Protein AF-A0A3A5VK73-F1 (afdb_monomer)

Solvent-accessible surface area (backbone atoms only — not comparable to full-atom values): 24045 Å² total; per-residue (Å²): 119,74,50,58,68,58,31,21,53,46,37,66,76,48,67,45,56,49,90,80,46,94,60,43,41,24,28,32,43,36,33,27,33,77,83,70,47,78,47,68,45,89,62,71,35,76,46,42,72,65,44,32,59,53,42,28,74,62,13,47,29,31,43,29,34,34,48,24,30,25,80,63,36,53,84,66,74,58,92,87,47,84,89,55,82,72,68,46,59,65,47,65,47,47,41,44,43,24,69,25,84,61,78,14,46,59,31,35,44,49,22,38,53,52,50,43,54,48,52,55,48,43,65,74,75,44,80,53,45,82,64,47,38,27,40,55,20,66,29,24,36,39,42,33,27,36,68,72,74,61,68,61,59,65,44,83,54,36,62,61,25,52,49,53,50,29,54,52,32,43,54,52,49,50,54,47,47,72,72,68,52,76,53,51,80,79,45,41,39,39,72,82,33,68,43,74,33,31,45,28,50,22,44,84,36,29,22,32,10,36,71,50,54,72,66,60,48,71,43,64,53,88,80,53,61,84,75,55,61,56,47,95,88,30,62,76,77,37,64,54,88,68,56,74,65,70,61,53,76,73,69,74,95,85,82,78,84,88,82,84,86,82,79,87,80,83,80,90,68,94,62,72,69,46,34,28,39,27,37,47,28,45,21,36,87,49,99,54,26,16,35,56,65,47,71,61,62,92,84,63,49,69,71,53,49,53,53,41,22,48,52,35,32,75,70,24,46,24,46,26,37,33,29,40,45,96,95,38,44,37,37,40,16,43,28,39,38,48,23,71,60,49,18,53,50,39,30,72,70,64,43,46,67,54,13,50,38,16,68,72,69,49,30,42,79,41,80,70,43,83,71,73,59,100,81,65,94,69,89,79,62,70,39,75,75,50,65,44,69,70,19,33,76,39,38,87,88,51,31,33,10,32,9,44,48,43,45,35,47,76,64,77,37,88,78,88,66,81,92,54,54,73,38,52,36,72,55,64,53,70,47,80,47,76,45,111

Structure (mmCIF, N/CA/C/O backbone):
data_AF-A0A3A5VK73-F1
#
_entry.id   AF-A0A3A5VK73-F1
#
loop_
_atom_site.group_PDB
_atom_site.id
_atom_site.type_symbol
_atom_site.label_atom_id
_atom_site.label_alt_id
_atom_site.label_comp_id
_atom_site.label_asym_id
_atom_site.label_entity_id
_atom_site.label_seq_id
_atom_site.pdbx_PDB_ins_code
_atom_site.Cartn_x
_atom_site.Cartn_y
_atom_site.Cartn_z
_atom_site.occupancy
_atom_site.B_iso_or_equiv
_atom_site.auth_seq_id
_atom_site.auth_comp_id
_atom_site.auth_asym_id
_atom_site.auth_atom_id
_atom_site.pdbx_PDB_model_num
ATOM 1 N N . MET A 1 1 ? 14.450 6.845 11.727 1.00 69.75 1 MET A N 1
ATOM 2 C CA . MET A 1 1 ? 13.582 7.354 10.644 1.00 69.75 1 MET A CA 1
ATOM 3 C C . MET A 1 1 ? 14.149 8.690 10.219 1.00 69.75 1 MET A C 1
ATOM 5 O O . MET A 1 1 ? 14.666 9.387 11.085 1.00 69.75 1 MET A O 1
ATOM 9 N N . LEU A 1 2 ? 14.107 8.997 8.924 1.00 83.00 2 LEU A N 1
ATOM 10 C CA . LEU A 1 2 ? 14.620 10.259 8.390 1.00 83.00 2 LEU A CA 1
ATOM 11 C C . LEU A 1 2 ? 13.788 11.437 8.918 1.00 83.00 2 LEU A C 1
ATOM 13 O O . LEU A 1 2 ? 12.580 11.297 9.120 1.00 83.00 2 LEU A O 1
ATOM 17 N N . THR A 1 3 ? 14.437 12.569 9.187 1.00 87.44 3 THR A N 1
ATOM 18 C CA . THR A 1 3 ? 13.759 13.790 9.644 1.00 87.44 3 THR A CA 1
ATOM 19 C C . THR A 1 3 ? 13.051 14.483 8.477 1.00 87.44 3 THR A C 1
ATOM 21 O O . THR A 1 3 ? 13.388 14.254 7.316 1.00 87.44 3 THR A O 1
ATOM 24 N N . GLN A 1 4 ? 12.088 15.360 8.778 1.00 88.19 4 GLN A N 1
ATOM 25 C CA . GLN A 1 4 ? 11.408 16.185 7.768 1.00 88.19 4 GLN A CA 1
ATOM 26 C C . GLN A 1 4 ? 12.418 16.974 6.917 1.00 88.19 4 GLN A C 1
ATOM 28 O O . GLN A 1 4 ? 12.386 16.888 5.696 1.00 88.19 4 GLN A O 1
ATOM 33 N N . GLN A 1 5 ? 13.372 17.654 7.563 1.00 89.00 5 GLN A N 1
ATOM 34 C CA . GLN A 1 5 ? 14.414 18.430 6.879 1.00 89.00 5 GLN A CA 1
ATOM 35 C C . GLN A 1 5 ? 15.287 17.563 5.961 1.00 89.00 5 GLN A C 1
ATOM 37 O O . GLN A 1 5 ? 15.606 17.976 4.850 1.00 89.00 5 GLN A O 1
ATOM 42 N N . ALA A 1 6 ? 15.647 16.346 6.389 1.00 90.62 6 ALA A N 1
ATOM 43 C CA . ALA A 1 6 ? 16.423 15.424 5.559 1.00 90.62 6 ALA A CA 1
ATOM 44 C C . ALA A 1 6 ? 15.644 14.992 4.305 1.00 90.62 6 ALA A C 1
ATOM 46 O O . ALA A 1 6 ? 16.207 14.911 3.215 1.00 90.62 6 ALA A O 1
ATOM 47 N N . LEU A 1 7 ? 14.335 14.758 4.441 1.00 92.75 7 LEU A N 1
ATOM 48 C CA . LEU A 1 7 ? 13.469 14.407 3.316 1.00 92.75 7 LEU A CA 1
ATOM 49 C C . LEU A 1 7 ? 13.292 15.588 2.353 1.00 92.75 7 LEU A C 1
ATOM 51 O O . LEU A 1 7 ? 13.445 15.412 1.148 1.00 92.75 7 LEU A O 1
ATOM 55 N N . GLU A 1 8 ? 13.036 16.793 2.859 1.00 91.94 8 GLU A N 1
ATOM 56 C CA . GLU A 1 8 ? 12.952 18.013 2.041 1.00 91.94 8 GLU A CA 1
ATOM 57 C C . GLU A 1 8 ? 14.253 18.280 1.273 1.00 91.94 8 GLU A C 1
ATOM 59 O O . GLU A 1 8 ? 14.215 18.570 0.076 1.00 91.94 8 GLU A O 1
ATOM 64 N N . ALA A 1 9 ? 15.408 18.119 1.927 1.00 92.56 9 ALA A N 1
ATOM 65 C CA . ALA A 1 9 ? 16.718 18.257 1.295 1.00 92.56 9 ALA A CA 1
ATOM 66 C C . ALA A 1 9 ? 16.950 17.197 0.203 1.00 92.56 9 ALA A C 1
ATOM 68 O O . ALA A 1 9 ? 17.436 17.522 -0.886 1.00 92.56 9 ALA A O 1
ATOM 69 N N . TRP A 1 10 ? 16.543 15.947 0.454 1.00 94.56 10 TRP A N 1
ATOM 70 C CA . TRP A 1 10 ? 16.621 14.870 -0.533 1.00 94.56 10 TRP A CA 1
ATOM 71 C C . TRP A 1 10 ? 15.817 15.203 -1.793 1.00 94.56 10 TRP A C 1
ATOM 73 O O . TRP A 1 10 ? 16.376 15.248 -2.889 1.00 94.56 10 TRP A O 1
ATOM 83 N N . TYR A 1 11 ? 14.529 15.531 -1.649 1.00 95.25 11 TYR A N 1
ATOM 84 C CA . TYR A 1 11 ? 13.700 15.957 -2.785 1.00 95.25 11 TYR A CA 1
ATOM 85 C C . TYR A 1 11 ? 14.084 17.356 -3.312 1.00 95.25 11 TYR A C 1
ATOM 87 O O . TYR A 1 11 ? 13.612 17.796 -4.357 1.00 95.25 11 TYR A O 1
ATOM 95 N N . GLY A 1 12 ? 14.982 18.076 -2.646 1.00 91.94 12 GLY A N 1
ATOM 96 C CA . GLY A 1 12 ? 15.615 19.267 -3.202 1.00 91.94 12 GLY A CA 1
ATOM 97 C C . GLY A 1 12 ? 16.621 18.964 -4.316 1.00 91.94 12 GLY A C 1
ATOM 98 O O . GLY A 1 12 ? 16.837 19.827 -5.164 1.00 91.94 12 GLY A O 1
ATOM 99 N N . SER A 1 13 ? 17.210 17.765 -4.311 1.00 90.31 13 SER A N 1
ATOM 100 C CA . SER A 1 13 ? 18.377 17.386 -5.125 1.00 90.31 13 SER A CA 1
ATOM 101 C C . SER A 1 13 ? 18.184 16.121 -5.968 1.00 90.31 13 SER A C 1
ATOM 103 O O . SER A 1 13 ? 18.958 15.895 -6.892 1.00 90.31 13 SER A O 1
ATOM 105 N N . HIS A 1 14 ? 17.161 15.310 -5.683 1.00 92.25 14 HIS A N 1
ATOM 106 C CA . HIS A 1 14 ? 16.905 14.038 -6.362 1.00 92.25 14 HIS A CA 1
ATOM 107 C C . HIS A 1 14 ? 15.490 14.001 -6.933 1.00 92.25 14 HIS A C 1
ATOM 109 O O . HIS A 1 14 ? 14.514 14.130 -6.191 1.00 92.25 14 HIS A O 1
ATOM 115 N N . GLU A 1 15 ? 15.382 13.816 -8.246 1.00 92.12 15 GLU A N 1
ATOM 116 C CA . GLU A 1 15 ? 14.112 13.816 -8.973 1.00 92.12 15 GLU A CA 1
ATOM 117 C C . GLU A 1 15 ? 13.450 12.427 -9.007 1.00 92.12 15 GLU A C 1
ATOM 119 O O . GLU A 1 15 ? 14.122 11.400 -9.109 1.00 92.12 15 GLU A O 1
ATOM 124 N N . SER A 1 16 ? 12.115 12.390 -8.938 1.00 93.81 16 SER A N 1
ATOM 125 C CA . SER A 1 16 ? 11.338 11.167 -9.169 1.00 93.81 16 SER A CA 1
ATOM 126 C C . SER A 1 16 ? 11.403 10.705 -10.630 1.00 93.81 16 SER A C 1
ATOM 128 O O . SER A 1 16 ? 11.348 11.522 -11.550 1.00 93.81 16 SER A O 1
ATOM 130 N N . ASP A 1 17 ? 11.395 9.397 -10.866 1.00 95.31 17 ASP A N 1
ATOM 131 C CA . ASP A 1 17 ? 11.475 8.814 -12.204 1.00 95.31 17 ASP A CA 1
ATOM 132 C C . ASP A 1 17 ? 10.083 8.477 -12.763 1.00 95.31 17 ASP A C 1
ATOM 134 O O . ASP A 1 17 ? 9.432 7.509 -12.353 1.00 95.31 17 ASP A O 1
ATOM 138 N N . LEU A 1 18 ? 9.648 9.287 -13.732 1.00 96.06 18 LEU A N 1
ATOM 139 C CA . LEU A 1 18 ? 8.424 9.089 -14.515 1.00 96.06 18 LEU A CA 1
ATOM 140 C C . LEU A 1 18 ? 8.705 8.729 -15.977 1.00 96.06 18 LEU A C 1
ATOM 142 O O . LEU A 1 18 ? 7.762 8.632 -16.754 1.00 96.06 18 LEU A O 1
ATOM 146 N N . ALA A 1 19 ? 9.962 8.511 -16.375 1.00 94.56 19 ALA A N 1
ATOM 147 C CA . ALA A 1 19 ? 10.312 8.303 -17.784 1.00 94.56 19 ALA A CA 1
ATOM 148 C C . ALA A 1 19 ? 9.730 7.003 -18.374 1.00 94.56 19 ALA A C 1
ATOM 150 O O . ALA A 1 19 ? 9.660 6.845 -19.586 1.00 94.56 19 ALA A O 1
ATOM 151 N N . TRP A 1 20 ? 9.305 6.072 -17.518 1.00 94.62 20 TRP A N 1
ATOM 152 C CA . TRP A 1 20 ? 8.642 4.823 -17.902 1.00 94.62 20 TRP A CA 1
ATOM 153 C C . TRP A 1 20 ? 7.117 4.947 -18.047 1.00 94.62 20 TRP A C 1
ATOM 155 O O . TRP A 1 20 ? 6.462 3.998 -18.468 1.00 94.62 20 TRP A O 1
ATOM 165 N N . VAL A 1 21 ? 6.539 6.092 -17.676 1.00 95.25 21 VAL A N 1
ATOM 166 C CA . VAL A 1 21 ? 5.093 6.330 -17.698 1.00 95.25 21 VAL A CA 1
ATOM 167 C C . VAL A 1 21 ? 4.760 7.232 -18.879 1.00 95.25 21 VAL A C 1
ATOM 169 O O . VAL A 1 21 ? 5.131 8.400 -18.891 1.00 95.25 21 VAL A O 1
ATOM 172 N N . GLU A 1 22 ? 4.009 6.714 -19.851 1.00 91.75 22 GLU A N 1
ATOM 173 C CA . GLU A 1 22 ? 3.662 7.455 -21.074 1.00 91.75 22 GLU A CA 1
ATOM 174 C C . GLU A 1 22 ? 2.872 8.743 -20.777 1.00 91.75 22 GLU A C 1
ATOM 176 O O . GLU A 1 22 ? 3.173 9.811 -21.307 1.00 91.75 22 GLU A O 1
ATOM 181 N N . LYS A 1 23 ? 1.849 8.657 -19.913 1.00 95.62 23 LYS A N 1
ATOM 182 C CA . LYS A 1 23 ? 0.969 9.788 -19.569 1.00 95.62 23 LYS A CA 1
ATOM 183 C C . LYS A 1 23 ? 0.789 9.911 -18.058 1.00 95.62 23 LYS A C 1
ATOM 185 O O . LYS A 1 23 ? -0.271 9.545 -17.545 1.00 95.62 23 LYS A O 1
ATOM 190 N N . PRO A 1 24 ? 1.775 10.475 -17.333 1.00 96.06 24 PRO A N 1
ATOM 191 C CA . PRO A 1 24 ? 1.721 10.582 -15.875 1.00 96.06 24 PRO A CA 1
ATOM 192 C C . PRO A 1 24 ? 0.483 11.331 -15.367 1.00 96.06 24 PRO A C 1
ATOM 194 O O . PRO A 1 24 ? -0.052 11.001 -14.313 1.00 96.06 24 PRO A O 1
ATOM 197 N N . SER A 1 25 ? -0.041 12.276 -16.156 1.00 96.62 25 SER A N 1
ATOM 198 C CA . SER A 1 25 ? -1.222 13.072 -15.805 1.00 96.62 25 SER A CA 1
ATOM 199 C C . SER A 1 25 ? -2.504 12.258 -15.649 1.00 96.62 25 SER A C 1
ATOM 201 O O . SER A 1 25 ? -3.448 12.765 -15.052 1.00 96.62 25 SER A O 1
ATOM 203 N N . ARG A 1 26 ? -2.540 11.015 -16.149 1.00 97.06 26 ARG A N 1
ATOM 204 C CA . ARG A 1 26 ? -3.674 10.087 -16.019 1.00 97.06 26 ARG A CA 1
ATOM 205 C C . ARG A 1 26 ? -3.612 9.222 -14.762 1.00 97.06 26 ARG A C 1
ATOM 207 O O . ARG A 1 26 ? -4.557 8.489 -14.498 1.00 97.06 26 ARG A O 1
ATOM 214 N N . HIS A 1 27 ? -2.532 9.291 -13.989 1.00 97.44 27 HIS A N 1
ATOM 215 C CA . HIS A 1 27 ? -2.357 8.479 -12.789 1.00 97.44 27 HIS A CA 1
ATOM 216 C C . HIS A 1 27 ? -2.574 9.308 -11.526 1.00 97.44 27 HIS A C 1
ATOM 218 O O . HIS A 1 27 ? -2.284 10.506 -11.466 1.00 97.44 27 HIS A O 1
ATOM 224 N N . GLN A 1 28 ? -3.079 8.651 -10.485 1.00 96.44 28 GLN A N 1
ATOM 225 C CA . GLN A 1 28 ? -3.176 9.258 -9.166 1.00 96.44 28 GLN A CA 1
ATOM 226 C C . GLN A 1 28 ? -1.810 9.214 -8.475 1.00 96.44 28 GLN A C 1
ATOM 228 O O . GLN A 1 28 ? -1.167 8.167 -8.431 1.00 96.44 28 GLN A O 1
ATOM 233 N N . PHE A 1 29 ? -1.401 10.326 -7.869 1.00 97.38 29 PHE A N 1
ATOM 234 C CA . PHE A 1 29 ? -0.220 10.382 -7.010 1.00 97.38 29 PHE A CA 1
ATOM 235 C C . PHE A 1 29 ? -0.635 10.506 -5.551 1.00 97.38 29 PHE A C 1
ATOM 237 O O . PHE A 1 29 ? -1.535 11.275 -5.202 1.00 97.38 29 PHE A O 1
ATOM 244 N N . ARG A 1 30 ? 0.031 9.742 -4.687 1.00 97.19 30 ARG A N 1
ATOM 245 C CA . ARG A 1 30 ? -0.183 9.767 -3.238 1.00 97.19 30 ARG A CA 1
ATOM 246 C C . ARG A 1 30 ? 1.152 9.711 -2.534 1.00 97.19 30 ARG A C 1
ATOM 248 O O . ARG A 1 30 ? 2.092 9.091 -3.016 1.00 97.19 30 ARG A O 1
ATOM 255 N N . TRP A 1 31 ? 1.238 10.316 -1.366 1.00 97.38 31 TRP A N 1
ATOM 256 C CA . TRP A 1 31 ? 2.437 10.234 -0.550 1.00 97.38 31 TRP A CA 1
ATOM 257 C C . TRP A 1 31 ? 2.088 10.196 0.924 1.00 97.38 31 TRP A C 1
ATOM 259 O O . TRP A 1 31 ? 0.995 10.569 1.356 1.00 97.38 31 TRP A O 1
ATOM 269 N N . ARG A 1 32 ? 3.044 9.702 1.699 1.00 95.69 32 ARG A N 1
ATOM 270 C CA . ARG A 1 32 ? 2.971 9.646 3.147 1.00 95.69 32 ARG A CA 1
ATOM 271 C C . ARG A 1 32 ? 3.946 10.657 3.725 1.00 95.69 32 ARG A C 1
ATOM 273 O O . ARG A 1 32 ? 5.118 10.674 3.352 1.00 95.69 32 ARG A O 1
ATOM 280 N N . LEU A 1 33 ? 3.461 11.488 4.636 1.00 93.44 33 LEU A N 1
ATOM 281 C CA . LEU A 1 33 ? 4.268 12.462 5.365 1.00 93.44 33 LEU A CA 1
ATOM 282 C C . LEU A 1 33 ? 5.019 11.791 6.527 1.00 93.44 33 LEU A C 1
ATOM 284 O O . LEU A 1 33 ? 4.643 10.691 6.943 1.00 93.44 33 LEU A O 1
ATOM 288 N N . PRO A 1 34 ? 6.065 12.414 7.094 1.00 89.31 34 PRO A N 1
ATOM 289 C CA . PRO A 1 34 ? 6.837 11.818 8.194 1.00 89.31 34 PRO A CA 1
ATOM 290 C C . PRO A 1 34 ? 6.033 11.515 9.462 1.00 89.31 34 PRO A C 1
ATOM 292 O O . PRO A 1 34 ? 6.433 10.666 10.250 1.00 89.31 34 PRO A O 1
ATOM 295 N N . ASN A 1 35 ? 4.874 12.154 9.629 1.00 87.12 35 ASN A N 1
ATOM 296 C CA . ASN A 1 35 ? 3.895 11.860 10.680 1.00 87.12 35 ASN A CA 1
ATOM 297 C C . ASN A 1 35 ? 2.904 10.734 10.312 1.00 87.12 35 ASN A C 1
ATOM 299 O O . ASN A 1 35 ? 1.857 10.616 10.942 1.00 87.12 35 ASN A O 1
ATOM 303 N N . ASP A 1 36 ? 3.194 9.958 9.266 1.00 86.12 36 ASP A N 1
ATOM 304 C CA . ASP A 1 36 ? 2.368 8.872 8.729 1.00 86.12 36 ASP A CA 1
ATOM 305 C C . ASP A 1 36 ? 1.003 9.273 8.146 1.00 86.12 36 ASP A C 1
ATOM 307 O O . ASP A 1 36 ? 0.235 8.408 7.719 1.00 86.12 36 ASP A O 1
ATOM 311 N N . ARG A 1 37 ? 0.711 10.574 8.024 1.00 90.88 37 ARG A N 1
ATOM 312 C CA . ARG A 1 37 ? -0.496 11.034 7.330 1.00 90.88 37 ARG A CA 1
ATOM 313 C C . ARG A 1 37 ? -0.372 10.819 5.828 1.00 90.88 37 ARG A C 1
ATOM 315 O O . ARG A 1 37 ? 0.653 11.129 5.220 1.00 90.88 37 ARG A O 1
ATOM 322 N N . TRP A 1 38 ? -1.456 10.338 5.232 1.00 94.00 38 TRP A N 1
ATOM 323 C CA . TRP A 1 38 ? -1.604 10.255 3.787 1.00 94.00 38 TRP A CA 1
ATOM 324 C C . TRP A 1 38 ? -2.021 11.600 3.207 1.00 94.00 38 TRP A C 1
ATOM 326 O O . TRP A 1 38 ? -2.908 12.269 3.736 1.00 94.00 38 TRP A O 1
ATOM 336 N N . ALA A 1 39 ? -1.413 11.940 2.081 1.00 93.88 39 ALA A N 1
ATOM 337 C CA . ALA A 1 39 ? -1.835 13.014 1.209 1.00 93.88 39 ALA A CA 1
ATOM 338 C C . ALA A 1 39 ? -2.053 12.449 -0.198 1.00 93.88 39 ALA A C 1
ATOM 340 O O . ALA A 1 39 ? -1.313 11.577 -0.666 1.00 93.88 39 ALA A O 1
ATOM 341 N N . THR A 1 40 ? -3.098 12.938 -0.854 1.00 94.00 40 THR A N 1
ATOM 342 C CA . THR A 1 40 ? -3.417 12.629 -2.247 1.00 94.00 40 THR A CA 1
ATOM 343 C C . THR A 1 40 ? -3.230 13.899 -3.055 1.00 94.00 40 THR A C 1
ATOM 345 O O . THR A 1 40 ? -3.578 14.986 -2.592 1.00 94.00 40 THR A O 1
ATOM 348 N N . ALA A 1 41 ? -2.673 13.767 -4.253 1.00 94.00 41 ALA A N 1
ATOM 349 C CA . ALA A 1 41 ? -2.502 14.884 -5.159 1.00 94.00 41 ALA A CA 1
ATOM 350 C C . ALA A 1 41 ? -3.839 15.573 -5.459 1.00 94.00 41 ALA A C 1
ATOM 352 O O . ALA A 1 41 ? -4.792 14.936 -5.901 1.00 94.00 41 ALA A O 1
ATOM 353 N N . SER A 1 42 ? -3.881 16.890 -5.263 1.00 91.81 42 SER A N 1
ATOM 354 C CA . SER A 1 42 ? -5.035 17.737 -5.592 1.00 91.81 42 SER A CA 1
ATOM 355 C C . SER A 1 42 ? -5.092 18.138 -7.069 1.00 91.81 42 SER A C 1
ATOM 357 O O . SER A 1 42 ? -6.050 18.771 -7.501 1.00 91.81 42 SER A O 1
ATOM 359 N N . ARG A 1 43 ? -4.062 17.798 -7.849 1.00 94.12 43 ARG A N 1
ATOM 360 C CA . ARG A 1 43 ? -3.954 18.101 -9.278 1.00 94.12 43 ARG A CA 1
ATOM 361 C C . ARG A 1 43 ? -3.196 17.005 -10.016 1.00 94.12 43 ARG A C 1
ATOM 363 O O . ARG A 1 43 ? -2.494 16.203 -9.406 1.00 94.12 43 ARG A O 1
ATOM 370 N N . GLN A 1 44 ? -3.298 17.022 -11.339 1.00 95.38 44 GLN A N 1
ATOM 371 C CA . GLN A 1 44 ? -2.530 16.142 -12.214 1.00 95.38 44 GLN A CA 1
ATOM 372 C C . GLN A 1 44 ? -1.079 16.628 -12.358 1.00 95.38 44 GLN A C 1
ATOM 374 O O . GLN A 1 44 ? -0.793 17.832 -12.311 1.00 95.38 44 GLN A O 1
ATOM 379 N N . PHE A 1 45 ? -0.165 15.684 -12.580 1.00 95.06 45 PHE A N 1
ATOM 380 C CA . PHE A 1 45 ? 1.239 15.954 -12.874 1.00 95.06 45 PHE A CA 1
ATOM 381 C C . PHE A 1 45 ? 1.610 15.297 -14.198 1.00 95.06 45 PHE A C 1
ATOM 383 O O . PHE A 1 45 ? 1.488 14.088 -14.331 1.00 95.06 45 PHE A O 1
ATOM 390 N N . SER A 1 46 ? 2.061 16.082 -15.173 1.00 91.44 46 SER A N 1
ATOM 391 C CA . SER A 1 46 ? 2.485 15.586 -16.490 1.00 91.44 46 SER A CA 1
ATOM 392 C C . SER A 1 46 ? 3.992 15.343 -16.602 1.00 91.44 46 SER A C 1
ATOM 394 O O . SER A 1 46 ? 4.431 14.738 -17.571 1.00 91.44 46 SER A O 1
ATOM 396 N N . SER A 1 47 ? 4.791 15.808 -15.637 1.00 92.88 47 SER A N 1
ATOM 397 C CA . SER A 1 47 ? 6.251 15.688 -15.662 1.00 92.88 47 SER A CA 1
ATOM 398 C C . SER A 1 47 ? 6.844 15.530 -14.267 1.00 92.88 47 SER A C 1
ATOM 400 O O . SER A 1 47 ? 6.277 16.015 -13.278 1.00 92.88 47 SER A O 1
ATOM 402 N N . SER A 1 48 ? 8.024 14.906 -14.200 1.00 92.88 48 SER A N 1
ATOM 403 C CA . SER A 1 48 ? 8.772 14.727 -12.953 1.00 92.88 48 SER A CA 1
ATOM 404 C C . SER A 1 48 ? 9.054 16.064 -12.277 1.00 92.88 48 SER A C 1
ATOM 406 O O . SER A 1 48 ? 8.733 16.230 -11.106 1.00 92.88 48 SER A O 1
ATOM 408 N N . LYS A 1 49 ? 9.479 17.081 -13.033 1.00 92.19 49 LYS A N 1
ATOM 409 C CA . LYS A 1 49 ? 9.743 18.431 -12.518 1.00 92.19 49 LYS A CA 1
ATOM 410 C C . LYS A 1 49 ? 8.529 19.065 -11.833 1.00 92.19 49 LYS A C 1
ATOM 412 O O . LYS A 1 49 ? 8.676 19.761 -10.828 1.00 92.19 49 LYS A O 1
ATOM 417 N N . ALA A 1 50 ? 7.324 18.856 -12.369 1.00 93.06 50 ALA A N 1
ATOM 418 C CA . ALA A 1 50 ? 6.102 19.399 -11.781 1.00 93.06 50 ALA A CA 1
ATOM 419 C C . ALA A 1 50 ? 5.736 18.701 -10.465 1.00 93.06 50 ALA A C 1
ATOM 421 O O . ALA A 1 50 ? 5.296 19.381 -9.535 1.00 93.06 50 ALA A O 1
ATOM 422 N N . LEU A 1 51 ? 5.920 17.379 -10.397 1.00 95.44 51 LEU A N 1
ATOM 423 C CA . LEU A 1 51 ? 5.730 16.587 -9.182 1.00 95.44 51 LEU A CA 1
ATOM 424 C C . LEU A 1 51 ? 6.790 16.939 -8.136 1.00 95.44 51 LEU A C 1
ATOM 426 O O . LEU A 1 51 ? 6.468 17.175 -6.974 1.00 95.44 51 LEU A O 1
ATOM 430 N N . GLN A 1 52 ? 8.038 17.089 -8.568 1.00 94.50 52 GLN A N 1
ATOM 431 C CA . GLN A 1 52 ? 9.182 17.363 -7.712 1.00 94.50 52 GLN A CA 1
ATOM 432 C C . GLN A 1 52 ? 9.029 18.651 -6.905 1.00 94.50 52 GLN A C 1
ATOM 434 O O . GLN A 1 52 ? 9.394 18.687 -5.732 1.00 94.50 52 GLN A O 1
ATOM 439 N N . LYS A 1 53 ? 8.448 19.702 -7.498 1.00 93.56 53 LYS A N 1
ATOM 440 C CA . LYS A 1 53 ? 8.138 20.948 -6.777 1.00 93.56 53 LYS A CA 1
ATOM 441 C C . LYS A 1 53 ? 7.249 20.696 -5.555 1.00 93.56 53 LYS A C 1
ATOM 443 O O . LYS A 1 53 ? 7.467 21.307 -4.512 1.00 93.56 53 LYS A O 1
ATOM 448 N N . GLU A 1 54 ? 6.284 19.787 -5.678 1.00 94.56 54 GLU A N 1
ATOM 449 C CA . GLU A 1 54 ? 5.389 19.419 -4.582 1.00 94.56 54 GLU A CA 1
ATOM 450 C C . GLU A 1 54 ? 6.102 18.530 -3.557 1.00 94.56 54 GLU A C 1
ATOM 452 O O . GLU A 1 54 ? 6.038 18.796 -2.358 1.00 94.56 54 GLU A O 1
ATOM 457 N N . LEU A 1 55 ? 6.851 17.520 -4.015 1.00 95.50 55 LEU A N 1
ATOM 458 C CA . LEU A 1 55 ? 7.596 16.623 -3.125 1.00 95.50 55 LEU A CA 1
ATOM 459 C C . LEU A 1 55 ? 8.643 17.382 -2.298 1.00 95.50 55 LEU A C 1
ATOM 461 O O . LEU A 1 55 ? 8.755 17.148 -1.098 1.00 95.50 55 LEU A O 1
ATOM 465 N N . LYS A 1 56 ? 9.350 18.342 -2.905 1.00 94.56 56 LYS A N 1
ATOM 466 C CA . LYS A 1 56 ? 10.301 19.221 -2.210 1.00 94.56 56 LYS A CA 1
ATOM 467 C C . LYS A 1 56 ? 9.625 20.031 -1.105 1.00 94.56 56 LYS A C 1
ATOM 469 O O . LYS A 1 56 ? 10.185 20.162 -0.025 1.00 94.56 56 LYS A O 1
ATOM 474 N N . LYS A 1 57 ? 8.428 20.563 -1.372 1.00 92.62 57 LYS A N 1
ATOM 475 C CA . LYS A 1 57 ? 7.659 21.352 -0.400 1.00 92.62 57 LYS A CA 1
ATOM 476 C C . LYS A 1 57 ? 7.153 20.499 0.763 1.00 92.62 57 LYS A C 1
ATOM 478 O O . LYS A 1 57 ? 7.091 20.985 1.884 1.00 92.62 57 LYS A O 1
ATOM 483 N N . GLN A 1 58 ? 6.738 19.262 0.493 1.00 93.06 58 GLN A N 1
ATOM 484 C CA . GLN A 1 58 ? 6.096 18.414 1.501 1.00 93.06 58 GLN A CA 1
ATOM 485 C C . GLN A 1 58 ? 7.055 17.485 2.253 1.00 93.06 58 GLN A C 1
ATOM 487 O O . GLN A 1 58 ? 6.698 17.011 3.331 1.00 93.06 58 GLN A O 1
ATOM 492 N N . GLY A 1 59 ? 8.235 17.187 1.703 1.00 94.31 59 GLY A N 1
ATOM 493 C CA . GLY A 1 59 ? 9.209 16.267 2.300 1.00 94.31 59 GLY A CA 1
ATOM 494 C C . GLY A 1 59 ? 8.640 14.880 2.640 1.00 94.31 59 GLY A C 1
ATOM 495 O O . GLY A 1 59 ? 8.758 14.443 3.787 1.00 94.31 59 GLY A O 1
ATOM 496 N N . PRO A 1 60 ? 7.980 14.168 1.707 1.00 96.31 60 PRO A N 1
ATOM 497 C CA . PRO A 1 60 ? 7.290 12.925 2.030 1.00 96.31 60 PRO A CA 1
ATOM 498 C C . PRO A 1 60 ? 8.249 11.776 2.343 1.00 96.31 60 PRO A C 1
ATOM 500 O O . PRO A 1 60 ? 9.229 11.538 1.644 1.00 96.31 60 PRO A O 1
ATOM 503 N N . ARG A 1 61 ? 7.914 10.961 3.343 1.00 94.94 61 ARG A N 1
ATOM 504 C CA . ARG A 1 61 ? 8.690 9.752 3.659 1.00 94.94 61 ARG A CA 1
ATOM 505 C C . ARG A 1 61 ? 8.530 8.648 2.613 1.00 94.94 61 ARG A C 1
ATOM 507 O O . ARG A 1 61 ? 9.427 7.828 2.468 1.00 94.94 61 ARG A O 1
ATOM 514 N N . ASP A 1 62 ? 7.391 8.587 1.927 1.00 95.81 62 ASP A N 1
ATOM 515 C CA . ASP A 1 62 ? 7.098 7.584 0.901 1.00 95.81 62 ASP A CA 1
ATOM 516 C C . ASP A 1 62 ? 6.203 8.200 -0.180 1.00 95.81 62 ASP A C 1
ATOM 518 O O . ASP A 1 62 ? 5.271 8.934 0.151 1.00 95.81 62 ASP A O 1
ATOM 522 N N . VAL A 1 63 ? 6.449 7.879 -1.449 1.00 97.88 63 VAL A N 1
ATOM 523 C CA . VAL A 1 63 ? 5.706 8.418 -2.598 1.00 97.88 63 VAL A CA 1
ATOM 524 C C . VAL A 1 63 ? 5.248 7.274 -3.494 1.00 97.88 63 VAL A C 1
ATOM 526 O O . VAL A 1 63 ? 5.983 6.312 -3.722 1.00 97.88 63 VAL A O 1
ATOM 529 N N . TYR A 1 64 ? 4.025 7.382 -3.998 1.00 98.06 64 TYR A N 1
ATOM 530 C CA . TYR A 1 64 ? 3.341 6.334 -4.734 1.00 98.06 64 TYR A CA 1
ATOM 531 C C . TYR A 1 64 ? 2.610 6.881 -5.960 1.00 98.06 64 TYR A C 1
ATOM 533 O O . TYR A 1 64 ? 2.149 8.027 -5.976 1.00 98.06 64 TYR A O 1
ATOM 541 N N . ILE A 1 65 ? 2.464 6.014 -6.956 1.00 97.94 65 ILE A N 1
ATOM 542 C CA . ILE A 1 65 ? 1.690 6.223 -8.178 1.00 97.94 65 ILE A CA 1
ATOM 543 C C . ILE A 1 65 ? 0.637 5.113 -8.301 1.00 97.94 65 ILE A C 1
ATOM 545 O O . ILE A 1 65 ? 0.898 3.965 -7.940 1.00 97.94 65 ILE A O 1
ATOM 549 N N . GLY A 1 66 ? -0.563 5.456 -8.763 1.00 97.50 66 GLY A N 1
ATOM 550 C CA . GLY A 1 66 ? -1.633 4.497 -9.037 1.00 97.50 66 GLY A CA 1
ATOM 551 C C . GLY A 1 66 ? -1.328 3.622 -10.251 1.00 97.50 66 GLY A C 1
ATOM 552 O O . GLY A 1 66 ? -0.806 4.116 -11.249 1.00 97.50 66 GLY A O 1
ATOM 553 N N . THR A 1 67 ? -1.684 2.340 -10.179 1.00 97.31 67 THR A N 1
ATOM 554 C CA . THR A 1 67 ? -1.483 1.366 -11.269 1.00 97.31 67 THR A CA 1
ATOM 555 C C . THR A 1 67 ? -2.451 1.555 -12.436 1.00 97.31 67 THR A C 1
ATOM 557 O O . THR A 1 67 ? -2.170 1.122 -13.552 1.00 97.31 67 THR A O 1
ATOM 560 N N . SER A 1 68 ? -3.573 2.231 -12.192 1.00 97.44 68 SER A N 1
ATOM 561 C CA . SER A 1 68 ? -4.570 2.571 -13.205 1.00 97.44 68 SER A CA 1
ATOM 562 C C . SER A 1 68 ? -4.399 3.981 -13.749 1.00 97.44 68 SER A C 1
ATOM 564 O O . SER A 1 68 ? -4.141 4.930 -12.999 1.00 97.44 68 SER A O 1
ATOM 566 N N . ALA A 1 69 ? -4.633 4.107 -15.052 1.00 97.62 69 ALA A N 1
ATOM 567 C CA . ALA A 1 69 ? -4.827 5.371 -15.733 1.00 97.62 69 ALA A CA 1
ATOM 568 C C . ALA A 1 69 ? -6.326 5.678 -15.818 1.00 97.62 69 ALA A C 1
ATOM 570 O O . ALA A 1 69 ? -7.114 4.870 -16.310 1.00 97.62 69 ALA A O 1
ATOM 571 N N . TRP A 1 70 ? -6.714 6.873 -15.395 1.00 97.12 70 TRP A N 1
ATOM 572 C CA . TRP A 1 70 ? -8.099 7.332 -15.381 1.00 97.12 70 TRP A CA 1
ATOM 573 C C . TRP A 1 70 ? -8.266 8.543 -16.289 1.00 97.12 70 TRP A C 1
ATOM 575 O O . TRP A 1 70 ? -7.325 9.315 -16.486 1.00 97.12 70 TRP A O 1
ATOM 585 N N . LEU A 1 71 ? -9.482 8.749 -16.796 1.00 95.69 71 LEU A N 1
ATOM 586 C CA . LEU A 1 71 ? -9.834 9.999 -17.474 1.00 95.69 71 LEU A CA 1
ATOM 587 C C . LEU A 1 71 ? -9.704 11.195 -16.522 1.00 95.69 71 LEU A C 1
ATOM 589 O O . LEU A 1 71 ? -9.108 12.210 -16.877 1.00 95.69 71 LEU A O 1
ATOM 593 N N . THR A 1 72 ? -10.169 11.013 -15.283 1.00 93.44 72 THR A N 1
ATOM 594 C CA . THR A 1 72 ? -10.076 12.003 -14.205 1.00 93.44 72 THR A CA 1
ATOM 595 C C . THR A 1 72 ? -9.458 11.350 -12.963 1.00 93.44 72 THR A C 1
ATOM 597 O O . THR A 1 72 ? -10.180 10.804 -12.135 1.00 93.44 72 THR A O 1
ATOM 600 N N . PRO A 1 73 ? -8.121 11.361 -12.807 1.00 92.38 73 PRO A N 1
ATOM 601 C CA . PRO A 1 73 ? -7.430 10.659 -11.713 1.00 92.38 73 PRO A CA 1
ATOM 602 C C . PRO A 1 73 ? -7.417 11.407 -10.372 1.00 92.38 73 PRO A C 1
ATOM 604 O O . PRO A 1 73 ? -6.934 10.881 -9.364 1.00 92.38 73 PRO A O 1
ATOM 607 N N . VAL A 1 74 ? -7.908 12.646 -10.349 1.00 91.88 74 VAL A N 1
ATOM 608 C CA . VAL A 1 74 ? -8.017 13.468 -9.139 1.00 91.88 74 VAL A CA 1
ATOM 609 C C . VAL A 1 74 ? -9.397 13.247 -8.528 1.00 91.88 74 VAL A C 1
ATOM 611 O O . VAL A 1 74 ? -10.381 13.201 -9.257 1.00 91.88 74 VAL A O 1
ATOM 614 N N . ASN A 1 75 ? -9.465 13.129 -7.199 1.00 87.94 75 ASN A N 1
ATOM 615 C CA . ASN A 1 75 ? -10.712 12.919 -6.450 1.00 87.94 75 ASN A CA 1
ATOM 616 C C . ASN A 1 75 ? -11.527 11.704 -6.923 1.00 87.94 75 ASN A C 1
ATOM 618 O O . ASN A 1 75 ? -12.749 11.764 -7.004 1.00 87.94 75 ASN A O 1
ATOM 622 N N . LEU A 1 76 ? -10.843 10.594 -7.226 1.00 90.12 76 LEU A N 1
ATOM 623 C CA . LEU A 1 76 ? -11.512 9.342 -7.574 1.00 90.12 76 LEU A CA 1
ATOM 624 C C . LEU A 1 76 ? -12.491 8.931 -6.461 1.00 90.12 76 LEU A C 1
ATOM 626 O O . LEU A 1 76 ? -12.073 8.873 -5.296 1.00 90.12 76 LEU A O 1
ATOM 630 N N . PRO A 1 77 ? -13.750 8.607 -6.802 1.00 88.19 77 PRO A N 1
ATOM 631 C CA . PRO A 1 77 ? -14.718 8.154 -5.819 1.00 88.19 77 PRO A CA 1
ATOM 632 C C . PRO A 1 77 ? -14.304 6.801 -5.239 1.00 88.19 77 PRO A C 1
ATOM 634 O O . PRO A 1 77 ? -13.528 6.027 -5.829 1.00 88.19 77 PRO A O 1
ATOM 637 N N . LYS A 1 78 ? -14.825 6.508 -4.046 1.00 84.75 78 LYS A N 1
ATOM 638 C CA . LYS A 1 78 ? -14.666 5.177 -3.456 1.00 84.75 78 LYS A CA 1
ATOM 639 C C . LYS A 1 78 ? -15.461 4.171 -4.286 1.00 84.75 78 LYS A C 1
ATOM 641 O O . LYS A 1 78 ? -16.426 4.511 -4.948 1.00 84.75 78 LYS A O 1
ATOM 646 N N . ARG A 1 79 ? -15.077 2.897 -4.217 1.00 77.75 79 ARG A N 1
ATOM 647 C CA . ARG A 1 79 ? -15.816 1.826 -4.912 1.00 77.75 79 ARG A CA 1
ATOM 648 C C . ARG A 1 79 ? -17.233 1.626 -4.386 1.00 77.75 79 ARG A C 1
ATOM 650 O O . ARG A 1 79 ? -18.087 1.179 -5.130 1.00 77.75 79 ARG A O 1
ATOM 657 N N . SER A 1 80 ? -17.432 1.917 -3.105 1.00 78.25 80 SER A N 1
ATOM 658 C CA . SER A 1 80 ? -18.721 1.850 -2.419 1.00 78.25 80 SER A CA 1
ATOM 659 C C . SER A 1 80 ? -19.522 3.149 -2.533 1.00 78.25 80 SER A C 1
ATOM 661 O O . SER A 1 80 ? -20.464 3.330 -1.774 1.00 78.25 80 SER A O 1
ATOM 663 N N . ASP A 1 81 ? -19.052 4.109 -3.329 1.00 82.88 81 ASP A N 1
ATOM 664 C CA . ASP A 1 81 ? -19.731 5.383 -3.526 1.00 82.88 81 ASP A CA 1
ATOM 665 C C . ASP A 1 81 ? -20.780 5.192 -4.622 1.00 82.88 81 ASP A C 1
ATOM 667 O O . ASP A 1 81 ? -20.425 4.854 -5.752 1.00 82.88 81 ASP A O 1
ATOM 671 N N . GLU A 1 82 ? -22.054 5.323 -4.263 1.00 81.50 82 GLU A N 1
ATOM 672 C CA . GLU A 1 82 ? -23.187 5.158 -5.184 1.00 81.50 82 GLU A CA 1
ATOM 673 C C . GLU A 1 82 ? -23.660 6.505 -5.748 1.00 81.50 82 GLU A C 1
ATOM 675 O O . GLU A 1 82 ? -24.300 6.541 -6.797 1.00 81.50 82 GLU A O 1
ATOM 680 N N . ASP A 1 83 ? -23.298 7.611 -5.089 1.00 84.88 83 ASP A N 1
ATOM 681 C CA . ASP A 1 83 ? -23.751 8.962 -5.433 1.00 84.88 83 ASP A CA 1
ATOM 682 C C . ASP A 1 83 ? -22.864 9.619 -6.506 1.00 84.88 83 ASP A C 1
ATOM 684 O O . ASP A 1 83 ? -23.278 10.551 -7.199 1.00 84.88 83 ASP A O 1
ATOM 688 N N . ALA A 1 84 ? -21.621 9.150 -6.647 1.00 86.00 84 ALA A N 1
ATOM 689 C CA . ALA A 1 84 ? -20.662 9.665 -7.615 1.00 86.00 84 ALA A CA 1
ATOM 690 C C . ALA A 1 84 ? -20.651 8.840 -8.917 1.00 86.00 84 ALA A C 1
ATOM 692 O O . ALA A 1 84 ? -20.710 7.609 -8.875 1.00 86.00 84 ALA A O 1
ATOM 693 N N . PRO A 1 85 ? -20.483 9.477 -10.092 1.00 88.12 85 PRO A N 1
ATOM 694 C CA . PRO A 1 85 ? -20.361 8.747 -11.348 1.00 88.12 85 PRO A CA 1
ATOM 695 C C . PRO A 1 85 ? -19.128 7.834 -11.343 1.00 88.12 85 PRO A C 1
ATOM 697 O O . PRO A 1 85 ? -18.049 8.214 -10.871 1.00 88.12 85 PRO A O 1
ATOM 700 N N . HIS A 1 86 ? -19.268 6.637 -11.920 1.00 91.69 86 HIS A N 1
ATOM 701 C CA . HIS A 1 86 ? -18.161 5.689 -12.020 1.00 91.69 86 HIS A CA 1
ATOM 702 C C . HIS A 1 86 ? -17.001 6.279 -12.842 1.00 91.69 86 HIS A C 1
ATOM 704 O O . HIS A 1 86 ? -17.209 6.769 -13.957 1.00 91.69 86 HIS A O 1
ATOM 710 N N . PRO A 1 87 ? -15.760 6.240 -12.323 1.00 94.56 87 PRO A N 1
ATOM 711 C CA . PRO A 1 87 ? -14.624 6.823 -13.013 1.00 94.56 87 PRO A CA 1
ATOM 712 C C . PRO A 1 87 ? -14.271 6.000 -14.253 1.00 94.56 87 PRO A C 1
ATOM 714 O O . PRO A 1 87 ? -14.253 4.771 -14.228 1.00 94.56 87 PRO A O 1
ATOM 717 N N . VAL A 1 88 ? -13.931 6.688 -15.341 1.00 96.38 88 VAL A N 1
ATOM 718 C CA . VAL A 1 88 ? -13.579 6.040 -16.608 1.00 96.38 88 VAL A CA 1
ATOM 719 C C . VAL A 1 88 ? -12.141 5.523 -16.547 1.00 96.38 88 VAL A C 1
ATOM 721 O O . VAL A 1 88 ? -11.185 6.307 -16.596 1.00 96.38 88 VAL A O 1
ATOM 724 N N . LEU A 1 89 ? -11.996 4.200 -16.445 1.00 97.31 89 LEU A N 1
ATOM 725 C CA . LEU A 1 89 ? -10.716 3.496 -16.519 1.00 97.31 89 LEU A CA 1
ATOM 726 C C . LEU A 1 89 ? -10.210 3.483 -17.970 1.00 97.31 89 LEU A C 1
ATOM 728 O O . LEU A 1 89 ? -10.895 2.987 -18.865 1.00 97.31 89 LEU A O 1
ATOM 732 N N . ILE A 1 90 ? -9.025 4.044 -18.207 1.00 97.00 90 ILE A N 1
ATOM 733 C CA . ILE A 1 90 ? -8.386 4.121 -19.534 1.00 97.00 90 ILE A CA 1
ATOM 734 C C . ILE A 1 90 ? -7.378 2.986 -19.727 1.00 97.00 90 ILE A C 1
ATOM 736 O O . ILE A 1 90 ? -7.199 2.487 -20.839 1.00 97.00 90 ILE A O 1
ATOM 740 N N . ASP A 1 91 ? -6.667 2.636 -18.660 1.00 96.62 91 ASP A N 1
ATOM 741 C CA . ASP A 1 91 ? -5.604 1.636 -18.681 1.00 96.62 91 ASP A CA 1
ATOM 742 C C . ASP A 1 91 ? -5.377 1.089 -17.269 1.00 96.62 91 ASP A C 1
ATOM 744 O O . ASP A 1 91 ? -5.665 1.780 -16.289 1.00 96.62 91 ASP A O 1
ATOM 748 N N . HIS A 1 92 ? -4.823 -0.114 -17.155 1.00 97.62 92 HIS A N 1
ATOM 749 C CA . HIS A 1 92 ? -4.464 -0.713 -15.872 1.00 97.62 92 HIS A CA 1
ATOM 750 C C . HIS A 1 92 ? -3.249 -1.625 -16.016 1.00 97.62 92 HIS A C 1
ATOM 752 O O . HIS A 1 92 ? -3.335 -2.698 -16.618 1.00 97.62 92 HIS A O 1
ATOM 758 N N . TRP A 1 93 ? -2.134 -1.234 -15.398 1.00 98.00 93 TRP A N 1
ATOM 759 C CA . TRP A 1 93 ? -0.927 -2.054 -15.398 1.00 98.00 93 TRP A CA 1
ATOM 760 C C . TRP A 1 93 ? -1.137 -3.369 -14.655 1.00 98.00 93 TRP A C 1
ATOM 762 O O . TRP A 1 93 ? -1.717 -3.411 -13.569 1.00 98.00 93 TRP A O 1
ATOM 772 N N . VAL A 1 94 ? -0.588 -4.446 -15.207 1.00 98.12 94 VAL A N 1
ATOM 773 C CA . VAL A 1 94 ? -0.452 -5.712 -14.489 1.00 98.12 94 VAL A CA 1
ATOM 774 C C . VAL A 1 94 ? 0.773 -5.589 -13.592 1.00 98.12 94 VAL A C 1
ATOM 776 O O . VAL A 1 94 ? 1.899 -5.530 -14.085 1.00 98.12 94 VAL A O 1
ATOM 779 N N . VAL A 1 95 ? 0.563 -5.533 -12.277 1.00 98.31 95 VAL A N 1
ATOM 780 C CA . VAL A 1 95 ? 1.664 -5.443 -11.312 1.00 98.31 95 VAL A CA 1
ATOM 781 C C . VAL A 1 95 ? 1.763 -6.705 -10.473 1.00 98.31 95 VAL A C 1
ATOM 783 O O . VAL A 1 95 ? 0.774 -7.164 -9.899 1.00 98.31 95 VAL A O 1
ATOM 786 N N . PHE A 1 96 ? 2.987 -7.205 -10.346 1.00 98.38 96 PHE A N 1
ATOM 787 C CA . PHE A 1 96 ? 3.362 -8.211 -9.364 1.00 98.38 96 PHE A CA 1
ATOM 788 C C . PHE A 1 96 ? 4.354 -7.612 -8.373 1.00 98.38 96 PHE A C 1
ATOM 790 O O . PHE A 1 96 ? 5.390 -7.075 -8.769 1.00 98.38 96 PHE A O 1
ATOM 797 N N . ASP A 1 97 ? 4.019 -7.705 -7.089 1.00 97.12 97 ASP A N 1
ATOM 798 C CA . ASP A 1 97 ? 4.870 -7.279 -5.982 1.00 97.12 97 ASP A CA 1
ATOM 799 C C . ASP A 1 97 ? 5.413 -8.518 -5.269 1.00 97.12 97 ASP A C 1
ATOM 801 O O . ASP A 1 97 ? 4.643 -9.396 -4.875 1.00 97.12 97 ASP A O 1
ATOM 805 N N . ILE A 1 98 ? 6.736 -8.616 -5.163 1.00 95.44 98 ILE A N 1
ATOM 806 C CA . ILE A 1 98 ? 7.430 -9.749 -4.546 1.00 95.44 98 ILE A CA 1
ATOM 807 C C . ILE A 1 98 ? 8.328 -9.213 -3.452 1.00 95.44 98 ILE A C 1
ATOM 809 O O . ILE A 1 98 ? 9.378 -8.640 -3.743 1.00 95.44 98 ILE A O 1
ATOM 813 N N . ASP A 1 99 ? 7.968 -9.501 -2.207 1.00 91.44 99 ASP A N 1
ATOM 814 C CA . ASP A 1 99 ? 8.665 -9.029 -1.018 1.00 91.44 99 ASP A CA 1
ATOM 815 C C . ASP A 1 99 ? 9.109 -10.203 -0.138 1.00 91.44 99 ASP A C 1
ATOM 817 O O . ASP A 1 99 ? 8.337 -11.105 0.178 1.00 91.44 99 ASP A O 1
ATOM 821 N N . PHE A 1 100 ? 10.363 -10.171 0.324 1.00 84.25 100 PHE A N 1
ATOM 822 C CA . PHE A 1 100 ? 10.885 -11.144 1.285 1.00 84.25 100 PHE A CA 1
ATOM 823 C C . PHE A 1 100 ? 11.345 -10.438 2.557 1.00 84.25 100 PHE A C 1
ATOM 825 O O . PHE A 1 100 ? 12.206 -9.556 2.543 1.00 84.25 100 PHE A O 1
ATOM 832 N N . THR A 1 101 ? 10.796 -10.852 3.697 1.00 82.12 101 THR A N 1
ATOM 833 C CA . THR A 1 101 ? 11.107 -10.253 4.997 1.00 82.12 101 THR A CA 1
ATOM 834 C C . THR A 1 101 ? 12.136 -11.088 5.784 1.00 82.12 101 THR A C 1
ATOM 836 O O . THR A 1 101 ? 12.244 -12.308 5.605 1.00 82.12 101 THR A O 1
ATOM 839 N N . PRO A 1 102 ? 12.932 -10.467 6.675 1.00 86.88 102 PRO A N 1
ATOM 840 C CA . PRO A 1 102 ? 13.128 -9.025 6.871 1.00 86.88 102 PRO A CA 1
ATOM 841 C C . PRO A 1 102 ? 14.078 -8.411 5.819 1.00 86.88 102 PRO 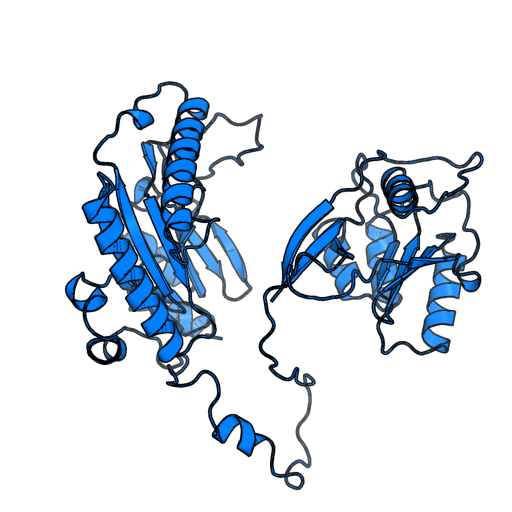A C 1
ATOM 843 O O . PRO A 1 102 ? 14.623 -9.114 4.975 1.00 86.88 102 PRO A O 1
ATOM 846 N N . PHE A 1 103 ? 14.313 -7.095 5.898 1.00 88.00 103 PHE A N 1
ATOM 847 C CA . PHE A 1 103 ? 15.267 -6.384 5.035 1.00 88.00 103 PHE A CA 1
ATOM 848 C C . PHE A 1 103 ? 16.714 -6.855 5.279 1.00 88.00 103 PHE A C 1
ATOM 850 O O . PHE A 1 103 ? 17.379 -6.400 6.211 1.00 88.00 103 PHE A O 1
ATOM 857 N N . CYS A 1 104 ? 17.203 -7.776 4.450 1.00 89.56 104 CYS A N 1
ATOM 858 C CA . CYS A 1 104 ? 18.601 -8.204 4.407 1.00 89.56 104 CYS A CA 1
ATOM 859 C C . CYS A 1 104 ? 18.963 -8.737 3.015 1.00 89.56 104 CYS A C 1
ATOM 861 O O . CYS A 1 104 ? 18.088 -9.112 2.234 1.00 89.56 104 CYS A O 1
ATOM 863 N N . TYR A 1 105 ? 20.260 -8.799 2.712 1.00 92.19 105 TYR A N 1
ATOM 864 C CA . TYR A 1 105 ? 20.768 -9.211 1.401 1.00 92.19 105 TYR A CA 1
ATOM 865 C C . TYR A 1 105 ? 20.233 -10.584 0.985 1.00 92.19 105 TYR A C 1
ATOM 867 O O . TYR A 1 105 ? 19.763 -10.746 -0.135 1.00 92.19 105 TYR A O 1
ATOM 875 N N . ARG A 1 106 ? 20.266 -11.577 1.888 1.00 91.00 106 ARG A N 1
ATOM 876 C CA . ARG A 1 106 ? 19.838 -12.948 1.569 1.00 91.00 106 ARG A CA 1
ATOM 877 C C . ARG A 1 106 ? 18.369 -13.009 1.146 1.00 91.00 106 ARG A C 1
ATOM 879 O O . ARG A 1 106 ? 18.038 -13.733 0.214 1.00 91.00 106 ARG A O 1
ATOM 886 N N . ARG A 1 107 ? 17.499 -12.261 1.830 1.00 92.25 107 ARG A N 1
ATOM 887 C CA . ARG A 1 107 ? 16.065 -12.182 1.516 1.00 92.25 107 ARG A CA 1
ATOM 888 C C . ARG A 1 107 ? 15.823 -11.416 0.223 1.00 92.25 107 ARG A C 1
ATOM 890 O O . ARG A 1 107 ? 15.076 -11.888 -0.623 1.00 92.25 107 ARG A O 1
ATOM 897 N N . LEU A 1 108 ? 16.533 -10.311 0.019 1.00 94.88 108 LEU A N 1
ATOM 898 C CA . LEU A 1 108 ? 16.430 -9.541 -1.215 1.00 94.88 108 LEU A CA 1
ATOM 899 C C . LEU A 1 108 ? 16.922 -10.336 -2.440 1.00 94.88 108 LEU A C 1
ATOM 901 O O . LEU A 1 108 ? 16.311 -10.276 -3.498 1.00 94.88 108 LEU A O 1
ATOM 905 N N . GLU A 1 109 ? 17.967 -11.155 -2.299 1.00 96.50 109 GLU A N 1
ATOM 906 C CA . GLU A 1 109 ? 18.422 -12.069 -3.359 1.00 96.50 109 GLU A CA 1
ATOM 907 C C . GLU A 1 109 ? 17.396 -13.182 -3.645 1.00 96.50 109 GLU A C 1
ATOM 909 O O . GLU A 1 109 ? 17.229 -13.578 -4.798 1.00 96.50 109 GLU A O 1
ATOM 914 N N . GLN A 1 110 ? 16.671 -13.673 -2.630 1.00 94.94 110 GLN A N 1
ATOM 915 C CA . GLN A 1 110 ? 15.542 -14.594 -2.838 1.00 94.94 110 GLN A CA 1
ATOM 916 C C . GLN A 1 110 ? 14.410 -13.916 -3.617 1.00 94.94 110 GLN A C 1
ATOM 918 O O . GLN A 1 110 ? 13.940 -14.483 -4.603 1.00 94.94 110 GLN A O 1
ATOM 923 N N . ALA A 1 111 ? 14.039 -12.691 -3.232 1.00 96.75 111 ALA A N 1
ATOM 924 C CA . ALA A 1 111 ? 13.049 -11.893 -3.950 1.00 96.75 111 ALA A CA 1
ATOM 925 C C . ALA A 1 111 ? 13.470 -11.656 -5.409 1.00 96.75 111 ALA A C 1
ATOM 927 O O . ALA A 1 111 ? 12.665 -11.857 -6.312 1.00 96.75 111 ALA A O 1
ATOM 928 N N . ARG A 1 112 ? 14.750 -11.340 -5.662 1.00 98.00 112 ARG A N 1
ATOM 929 C CA . ARG A 1 112 ? 15.296 -11.157 -7.017 1.00 98.00 112 ARG A CA 1
ATOM 930 C C . ARG A 1 112 ? 15.150 -12.424 -7.857 1.00 98.00 112 ARG A C 1
ATOM 932 O O . ARG A 1 112 ? 14.678 -12.362 -8.987 1.00 98.00 112 ARG A O 1
ATOM 939 N N . LYS A 1 113 ? 15.533 -13.584 -7.313 1.00 97.69 113 LYS A N 1
ATOM 940 C CA . LYS A 1 113 ? 15.398 -14.874 -8.011 1.00 97.69 113 LYS A CA 1
ATOM 941 C C . LYS A 1 113 ? 13.937 -15.219 -8.296 1.00 97.69 113 LYS A C 1
ATOM 943 O O . LYS A 1 113 ? 13.638 -15.736 -9.368 1.00 97.69 113 LYS A O 1
ATOM 948 N N . ALA A 1 114 ? 13.033 -14.951 -7.355 1.00 97.69 114 ALA A N 1
ATOM 949 C CA . ALA A 1 114 ? 11.601 -15.149 -7.555 1.00 97.69 114 ALA A CA 1
ATOM 950 C C . ALA A 1 114 ? 11.053 -14.224 -8.653 1.00 97.69 114 ALA A C 1
ATOM 952 O O . ALA A 1 114 ? 10.395 -14.712 -9.564 1.00 97.69 114 ALA A O 1
ATOM 953 N N . ALA A 1 115 ? 11.412 -12.940 -8.620 1.00 98.38 115 ALA A N 1
ATOM 954 C CA . ALA A 1 115 ? 11.075 -11.960 -9.647 1.00 98.38 115 ALA A CA 1
ATOM 955 C C . ALA A 1 115 ? 11.599 -12.360 -11.032 1.00 98.38 115 ALA A C 1
ATOM 957 O O . ALA A 1 115 ? 10.843 -12.359 -11.995 1.00 98.38 115 ALA A O 1
ATOM 958 N N . HIS A 1 116 ? 12.860 -12.784 -11.136 1.00 98.50 116 HIS A N 1
ATOM 959 C CA . HIS A 1 116 ? 13.428 -13.256 -12.398 1.00 98.50 116 HIS A CA 1
ATOM 960 C C . HIS A 1 116 ? 12.666 -14.466 -12.961 1.00 98.50 116 HIS A C 1
ATOM 962 O O . HIS A 1 116 ? 12.298 -14.467 -14.132 1.00 98.50 116 HIS A O 1
ATOM 968 N N . ARG A 1 117 ? 12.368 -15.475 -12.127 1.00 98.38 117 ARG A N 1
ATOM 969 C CA . ARG A 1 117 ? 11.591 -16.649 -12.564 1.00 98.38 117 ARG A CA 1
ATOM 970 C C . ARG A 1 117 ? 10.168 -16.283 -12.982 1.00 98.38 117 ARG A C 1
ATOM 972 O O . ARG A 1 117 ? 9.685 -16.831 -13.964 1.00 98.38 117 ARG A O 1
ATOM 979 N N . LEU A 1 118 ? 9.519 -15.364 -12.262 1.00 98.38 118 LEU A N 1
ATOM 980 C CA . LEU A 1 118 ? 8.189 -14.882 -12.630 1.00 98.38 118 LEU A CA 1
ATOM 981 C C . LEU A 1 118 ? 8.219 -14.163 -13.980 1.00 98.38 118 LEU A C 1
ATOM 983 O O . LEU A 1 118 ? 7.364 -14.425 -14.812 1.00 98.38 118 LEU A O 1
ATOM 987 N N . MET A 1 119 ? 9.210 -13.299 -14.215 1.00 98.19 119 MET A N 1
ATOM 988 C CA . MET A 1 119 ? 9.359 -12.593 -15.490 1.00 98.19 119 MET A CA 1
ATOM 989 C C . MET A 1 119 ? 9.458 -13.575 -16.663 1.00 98.19 119 MET A C 1
ATOM 991 O O . MET A 1 119 ? 8.694 -13.447 -17.611 1.00 98.19 119 MET A O 1
ATOM 995 N N . LEU A 1 120 ? 10.329 -14.586 -16.559 1.00 98.06 120 LEU A N 1
ATOM 996 C CA . LEU A 1 120 ? 10.472 -15.618 -17.593 1.00 98.06 120 LEU A CA 1
ATOM 997 C C . LEU A 1 120 ? 9.176 -16.404 -17.812 1.00 98.06 120 LEU A C 1
ATOM 999 O O . LEU A 1 120 ? 8.828 -16.726 -18.943 1.00 98.06 120 LEU A O 1
ATOM 1003 N N . TRP A 1 121 ? 8.456 -16.718 -16.733 1.00 98.50 121 TRP A N 1
ATOM 1004 C CA . TRP A 1 121 ? 7.189 -17.432 -16.840 1.00 98.50 121 TRP A CA 1
ATOM 1005 C C . TRP A 1 121 ? 6.117 -16.589 -17.531 1.00 98.50 121 TRP A C 1
ATOM 1007 O O . TRP A 1 121 ? 5.453 -17.097 -18.428 1.00 98.50 121 TRP A O 1
ATOM 1017 N N . ILE A 1 122 ? 5.980 -15.310 -17.172 1.00 98.19 122 ILE A N 1
ATOM 1018 C CA . ILE A 1 122 ? 5.036 -14.395 -17.827 1.00 98.19 122 ILE A CA 1
ATOM 1019 C C . ILE A 1 122 ? 5.351 -14.293 -19.321 1.00 98.19 122 ILE A C 1
ATOM 1021 O O . ILE A 1 122 ? 4.454 -14.466 -20.131 1.00 98.19 122 ILE A O 1
ATOM 1025 N N . GLU A 1 123 ? 6.618 -14.109 -19.693 1.00 96.38 123 GLU A N 1
ATOM 1026 C CA . GLU A 1 123 ? 7.032 -14.003 -21.102 1.00 96.38 123 GLU A CA 1
ATOM 1027 C C . GLU A 1 123 ? 6.755 -15.264 -21.923 1.00 96.38 123 GLU A C 1
ATOM 1029 O O . GLU A 1 123 ? 6.500 -15.176 -23.120 1.00 96.38 123 GLU A O 1
ATOM 1034 N N . ALA A 1 124 ? 6.811 -16.435 -21.290 1.00 97.62 124 ALA A N 1
ATOM 1035 C CA . ALA A 1 124 ? 6.567 -17.703 -21.963 1.00 97.62 124 ALA A CA 1
ATOM 1036 C C . ALA A 1 124 ? 5.080 -18.094 -22.027 1.00 97.62 124 ALA A C 1
ATOM 1038 O O . ALA A 1 124 ? 4.726 -18.942 -22.842 1.00 97.62 124 ALA A O 1
ATOM 1039 N N . ASN A 1 125 ? 4.223 -17.541 -21.158 1.00 97.75 125 ASN A N 1
ATOM 1040 C CA . ASN A 1 125 ? 2.858 -18.049 -20.954 1.00 97.75 125 ASN A CA 1
ATOM 1041 C C . ASN A 1 125 ? 1.755 -16.997 -21.119 1.00 97.75 125 ASN A C 1
ATOM 1043 O O . ASN A 1 125 ? 0.588 -17.367 -21.212 1.00 97.75 125 ASN A O 1
ATOM 1047 N N . GLU A 1 126 ? 2.084 -15.708 -21.120 1.00 97.12 126 GLU A N 1
ATOM 1048 C CA . GLU A 1 126 ? 1.103 -14.625 -21.124 1.00 97.12 126 GLU A CA 1
ATOM 1049 C C . GLU A 1 126 ? 1.461 -13.581 -22.188 1.00 97.12 126 GLU A C 1
ATOM 1051 O O . GLU A 1 126 ? 2.623 -13.220 -22.368 1.00 97.12 126 GLU A O 1
ATOM 1056 N N . ASP A 1 127 ? 0.448 -13.047 -22.867 1.00 96.56 127 ASP A N 1
ATOM 1057 C CA . ASP A 1 127 ? 0.622 -12.009 -23.887 1.00 96.56 127 ASP A CA 1
ATOM 1058 C C . ASP A 1 127 ? 0.702 -10.609 -23.249 1.00 96.56 127 ASP A C 1
ATOM 1060 O O . ASP A 1 127 ? -0.220 -9.791 -23.321 1.00 96.56 127 ASP A O 1
ATOM 1064 N N . LEU A 1 128 ? 1.804 -10.360 -22.537 1.00 97.31 128 LEU A N 1
ATOM 1065 C CA . LEU A 1 128 ? 2.045 -9.127 -21.791 1.00 97.31 128 LEU A CA 1
ATOM 1066 C C . LEU A 1 128 ? 3.399 -8.515 -22.145 1.00 97.31 128 LEU A C 1
ATOM 1068 O O . LEU A 1 128 ? 4.435 -9.178 -22.118 1.00 97.31 128 LEU A O 1
ATOM 1072 N N . THR A 1 129 ? 3.419 -7.203 -22.375 1.00 97.00 129 THR A N 1
ATOM 1073 C CA . THR A 1 129 ? 4.669 -6.467 -22.597 1.00 97.00 129 THR A CA 1
ATOM 1074 C C . THR A 1 129 ? 5.219 -5.937 -21.279 1.00 97.00 129 THR A C 1
ATOM 1076 O O . THR A 1 129 ? 4.536 -5.211 -20.550 1.00 97.00 129 THR A O 1
ATOM 1079 N N . LEU A 1 130 ? 6.480 -6.253 -20.970 1.00 97.50 130 LEU A N 1
ATOM 1080 C CA . LEU A 1 130 ? 7.172 -5.694 -19.807 1.00 97.50 130 LEU A CA 1
ATOM 1081 C C . LEU A 1 130 ? 7.336 -4.176 -19.960 1.00 97.50 130 LEU A C 1
ATOM 1083 O O . LEU A 1 130 ? 8.017 -3.706 -20.868 1.00 97.50 130 LEU A O 1
ATOM 1087 N N . LEU A 1 131 ? 6.764 -3.420 -19.024 1.00 96.81 131 LEU A N 1
ATOM 1088 C CA . LEU A 1 131 ? 6.829 -1.961 -18.995 1.00 96.81 131 LEU A CA 1
ATOM 1089 C C . LEU A 1 131 ? 7.967 -1.460 -18.099 1.00 96.81 131 LEU A C 1
ATOM 1091 O O . LEU A 1 131 ? 8.691 -0.532 -18.456 1.00 96.81 131 LEU A O 1
ATOM 1095 N N . SER A 1 132 ? 8.109 -2.039 -16.906 1.00 97.69 132 SER A N 1
ATOM 1096 C CA . SER A 1 132 ? 9.101 -1.592 -15.927 1.00 97.69 132 SER A CA 1
ATOM 1097 C C . SER A 1 132 ? 9.412 -2.676 -14.898 1.00 97.69 132 SER A C 1
ATOM 1099 O O . SER A 1 132 ? 8.534 -3.419 -14.460 1.00 97.69 132 SER A O 1
ATOM 1101 N N . LEU A 1 133 ? 10.674 -2.726 -14.476 1.00 98.12 133 LEU A N 1
ATOM 1102 C CA . LEU A 1 133 ? 11.155 -3.517 -13.348 1.00 98.12 133 LEU A CA 1
ATOM 1103 C C . LEU A 1 133 ? 11.727 -2.555 -12.323 1.00 98.12 133 LEU A C 1
ATOM 1105 O O . LEU A 1 133 ? 12.464 -1.636 -12.679 1.00 98.12 133 LEU A O 1
ATOM 1109 N N . SER A 1 134 ? 11.403 -2.735 -11.049 1.00 98.06 134 SER A N 1
ATOM 1110 C CA . SER A 1 134 ? 11.906 -1.847 -10.001 1.00 98.06 134 SER A CA 1
ATOM 1111 C C . SER A 1 134 ? 12.266 -2.605 -8.739 1.00 98.06 134 SER A C 1
ATOM 1113 O O . SER A 1 134 ? 11.499 -3.437 -8.271 1.00 98.06 134 SER A O 1
ATOM 1115 N N . TYR A 1 135 ? 13.402 -2.260 -8.140 1.00 98.31 135 TYR A N 1
ATOM 1116 C CA . TYR A 1 135 ? 13.660 -2.528 -6.730 1.00 98.31 135 TYR A CA 1
ATOM 1117 C C . TYR A 1 135 ? 12.788 -1.596 -5.882 1.00 98.31 135 TYR A C 1
ATOM 1119 O O . TYR A 1 135 ? 12.823 -0.381 -6.074 1.00 98.31 135 TYR A O 1
ATOM 1127 N N . SER A 1 136 ? 12.040 -2.135 -4.916 1.00 95.75 136 SER A N 1
ATOM 1128 C CA . SER A 1 136 ? 11.032 -1.388 -4.143 1.00 95.75 136 SER A CA 1
ATOM 1129 C C . SER A 1 136 ? 11.612 -0.389 -3.128 1.00 95.75 136 SER A C 1
ATOM 1131 O O . SER A 1 136 ? 10.870 0.247 -2.377 1.00 95.75 136 SER A O 1
ATOM 1133 N N . GLY A 1 137 ? 12.940 -0.249 -3.043 1.00 92.19 137 GLY A N 1
ATOM 1134 C CA . GLY A 1 137 ? 13.605 0.525 -1.990 1.00 92.19 137 GLY A CA 1
ATOM 1135 C C . GLY A 1 137 ? 13.655 -0.211 -0.647 1.00 92.19 137 GLY A C 1
ATOM 1136 O O . GLY A 1 137 ? 14.139 0.329 0.345 1.00 92.19 137 GLY A O 1
ATOM 1137 N N . GLY A 1 138 ? 13.149 -1.440 -0.573 1.00 91.19 138 GLY A N 1
ATOM 1138 C CA . GLY A 1 138 ? 13.112 -2.210 0.659 1.00 91.19 138 GLY A CA 1
ATOM 1139 C C . GLY A 1 138 ? 13.328 -3.690 0.412 1.00 91.19 138 GLY A C 1
ATOM 1140 O O . GLY A 1 138 ? 14.456 -4.155 0.290 1.00 91.19 138 GLY A O 1
ATOM 1141 N N . LYS A 1 139 ? 12.244 -4.454 0.453 1.00 86.69 139 LYS A N 1
ATOM 1142 C CA . LYS A 1 139 ? 12.302 -5.902 0.671 1.00 86.69 139 LYS A CA 1
ATOM 1143 C C . LYS A 1 139 ? 12.163 -6.724 -0.608 1.00 86.69 139 LYS A C 1
ATOM 1145 O O . LYS A 1 139 ? 12.209 -7.952 -0.531 1.00 86.69 139 LYS A O 1
ATOM 1150 N N . GLY A 1 140 ? 12.045 -6.068 -1.758 1.00 95.25 140 GLY A N 1
ATOM 1151 C CA . GLY A 1 140 ? 11.555 -6.757 -2.932 1.00 95.25 140 GLY A CA 1
ATOM 1152 C C . GLY A 1 140 ? 11.551 -5.957 -4.217 1.00 95.25 140 GLY A C 1
ATOM 1153 O O . GLY A 1 140 ? 12.299 -4.984 -4.376 1.00 95.25 140 GLY A O 1
ATOM 1154 N N . PHE A 1 141 ? 10.725 -6.427 -5.145 1.00 98.31 141 PHE A N 1
ATOM 1155 C CA . PHE A 1 141 ? 10.686 -5.975 -6.526 1.00 98.31 141 PHE A CA 1
ATOM 1156 C C . PHE A 1 141 ? 9.254 -5.829 -7.026 1.00 98.31 141 PHE A C 1
ATOM 1158 O O . PHE A 1 141 ? 8.403 -6.668 -6.743 1.00 98.31 141 PHE A O 1
ATOM 1165 N N . HIS A 1 142 ? 9.036 -4.802 -7.841 1.00 98.31 142 HIS A N 1
ATOM 1166 C CA . HIS A 1 142 ? 7.826 -4.643 -8.635 1.00 98.31 142 HIS A CA 1
ATOM 1167 C C . HIS A 1 142 ? 8.127 -5.032 -10.080 1.00 98.31 142 HIS A C 1
ATOM 1169 O O . HIS A 1 142 ? 9.068 -4.500 -10.682 1.00 98.31 142 HIS A O 1
ATOM 1175 N N . LEU A 1 143 ? 7.313 -5.922 -10.639 1.00 98.56 143 LEU A N 1
ATOM 1176 C CA . LEU A 1 143 ? 7.276 -6.201 -12.069 1.00 98.56 143 LEU A CA 1
ATOM 1177 C C . LEU A 1 143 ? 5.990 -5.610 -12.625 1.00 98.56 143 LEU A C 1
ATOM 1179 O O . LEU A 1 143 ? 4.907 -5.902 -12.120 1.00 98.56 143 LEU A O 1
ATOM 1183 N N . ILE A 1 144 ? 6.122 -4.765 -13.639 1.00 98.44 144 ILE A N 1
ATOM 1184 C CA . ILE A 1 144 ? 5.020 -3.997 -14.205 1.00 98.44 144 ILE A CA 1
ATOM 1185 C C . ILE A 1 144 ? 4.933 -4.331 -15.686 1.00 98.44 144 ILE A C 1
ATOM 1187 O O . ILE A 1 144 ? 5.897 -4.128 -16.427 1.00 98.44 144 ILE A O 1
ATOM 1191 N N . PHE A 1 145 ? 3.768 -4.801 -16.111 1.00 98.31 145 PHE A N 1
ATOM 1192 C CA . PHE A 1 145 ? 3.469 -5.145 -17.494 1.00 98.31 145 PHE A CA 1
ATOM 1193 C C . PHE A 1 145 ? 2.253 -4.369 -18.006 1.00 98.31 145 PHE A C 1
ATOM 1195 O O . PHE A 1 145 ? 1.454 -3.829 -17.232 1.00 98.31 145 PHE A O 1
ATOM 1202 N N . LYS A 1 146 ? 2.122 -4.330 -19.328 1.00 96.25 146 LYS A N 1
ATOM 1203 C CA . LYS A 1 146 ? 1.002 -3.749 -20.064 1.00 96.25 146 LYS A CA 1
ATOM 1204 C C . LYS A 1 146 ? 0.357 -4.831 -20.927 1.00 96.25 146 LYS A C 1
ATOM 1206 O O . LYS A 1 146 ? 1.076 -5.660 -21.484 1.00 96.25 146 LYS A O 1
ATOM 1211 N N . ASP A 1 147 ? -0.968 -4.808 -21.042 1.00 95.88 147 ASP A N 1
ATOM 1212 C CA . ASP A 1 147 ? -1.661 -5.686 -21.985 1.00 95.88 147 ASP A CA 1
ATOM 1213 C C . ASP A 1 147 ? -1.359 -5.280 -23.425 1.00 95.88 147 ASP A C 1
ATOM 1215 O O . ASP A 1 147 ? -1.340 -4.090 -23.767 1.00 95.88 147 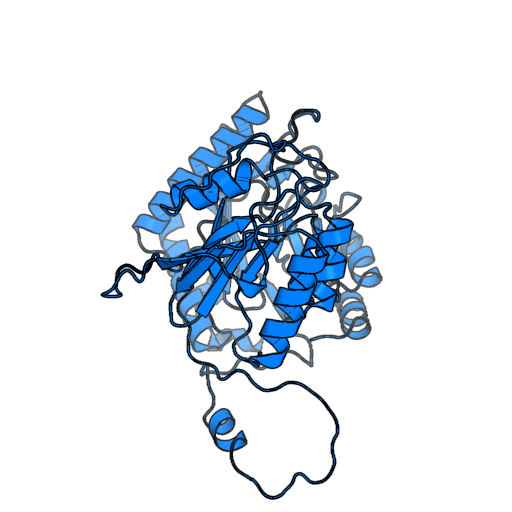ASP A O 1
ATOM 1219 N N . ASN A 1 148 ? -1.163 -6.290 -24.267 1.00 95.56 148 ASN A N 1
ATOM 1220 C CA . ASN A 1 148 ? -1.094 -6.105 -25.709 1.00 95.56 148 ASN A CA 1
ATOM 1221 C C . ASN A 1 148 ? -2.506 -5.983 -26.299 1.00 95.56 148 ASN A C 1
ATOM 1223 O O . ASN A 1 148 ? -2.755 -5.092 -27.114 1.00 95.56 148 ASN A O 1
ATOM 1227 N N . ASP A 1 149 ? -3.453 -6.792 -25.810 1.00 95.12 149 ASP A N 1
ATOM 1228 C CA . ASP A 1 149 ? -4.874 -6.638 -26.116 1.00 95.12 149 ASP A CA 1
ATOM 1229 C C . ASP A 1 149 ? -5.530 -5.556 -25.243 1.00 95.12 149 ASP A C 1
ATOM 1231 O O . ASP A 1 149 ? -5.517 -5.603 -24.012 1.00 95.12 149 ASP A O 1
ATOM 1235 N N . ARG A 1 150 ? -6.150 -4.570 -25.898 1.00 94.19 150 ARG A N 1
ATOM 1236 C CA . ARG A 1 150 ? -6.867 -3.467 -25.245 1.00 94.19 150 ARG A CA 1
ATOM 1237 C C . ARG A 1 150 ? -8.388 -3.598 -25.303 1.00 94.19 150 ARG A C 1
ATOM 1239 O O . ARG A 1 150 ? -9.067 -2.657 -24.894 1.00 94.19 150 ARG A O 1
ATOM 1246 N N . SER A 1 151 ? -8.920 -4.723 -25.783 1.00 96.12 151 SER A N 1
ATOM 1247 C CA . SER A 1 151 ? -10.357 -4.979 -25.961 1.00 96.12 151 SER A CA 1
ATOM 1248 C C . SER A 1 151 ? -11.191 -4.638 -24.720 1.00 96.12 151 SER A C 1
ATOM 1250 O O . SER A 1 151 ? -12.197 -3.937 -24.827 1.00 96.12 151 SER A O 1
ATOM 1252 N N . LEU A 1 152 ? -10.721 -5.025 -23.529 1.00 95.94 152 LEU A N 1
ATOM 1253 C CA . LEU A 1 152 ? -11.390 -4.739 -22.256 1.00 95.94 152 LEU A CA 1
ATOM 1254 C C . LEU A 1 152 ? -11.616 -3.242 -22.028 1.00 95.94 152 LEU A C 1
ATOM 1256 O O . LEU A 1 152 ? -12.645 -2.851 -21.489 1.00 95.94 152 LEU A O 1
ATOM 1260 N N . PHE A 1 153 ? -10.691 -2.383 -22.459 1.00 96.31 153 PHE A N 1
ATOM 1261 C CA . PHE A 1 153 ? -10.798 -0.936 -22.260 1.00 96.31 153 PHE A CA 1
ATOM 1262 C C . PHE A 1 153 ? -11.763 -0.255 -23.244 1.00 96.31 153 PHE A C 1
ATOM 1264 O O . PHE A 1 153 ? -12.063 0.927 -23.070 1.00 96.31 153 PHE A O 1
ATOM 1271 N N . SER A 1 154 ? -12.276 -0.994 -24.232 1.00 95.94 154 SER A N 1
ATOM 1272 C CA . SER A 1 154 ? -13.307 -0.536 -25.170 1.00 95.94 154 SER A CA 1
ATOM 1273 C C . SER A 1 154 ? -14.735 -0.736 -24.653 1.00 95.94 154 SER A C 1
ATOM 1275 O O . SER A 1 154 ? -15.660 -0.196 -25.256 1.00 95.94 154 SER A O 1
ATOM 1277 N N . ILE A 1 155 ? -14.935 -1.466 -23.544 1.00 97.62 155 ILE A N 1
ATOM 1278 C CA . ILE A 1 155 ? -16.260 -1.668 -22.928 1.00 97.62 155 ILE A CA 1
ATOM 1279 C C . ILE A 1 155 ? -16.871 -0.296 -22.586 1.00 97.62 155 ILE A C 1
ATOM 1281 O O . ILE A 1 155 ? -16.251 0.439 -21.813 1.00 97.62 155 ILE A O 1
ATOM 1285 N N . PRO A 1 156 ? -18.036 0.097 -23.139 1.00 96.25 156 PRO A N 1
ATOM 1286 C CA . PRO A 1 156 ? -18.563 1.454 -22.975 1.00 96.25 156 PRO A CA 1
ATOM 1287 C C . PRO A 1 156 ? -18.895 1.820 -21.528 1.00 96.25 156 PRO A C 1
ATOM 1289 O O . PRO A 1 156 ? -18.534 2.913 -21.088 1.00 96.25 156 PRO A O 1
ATOM 1292 N N . ASP A 1 157 ? -19.530 0.908 -20.787 1.00 96.88 157 ASP A N 1
ATOM 1293 C CA . ASP A 1 157 ? -19.908 1.138 -19.395 1.00 96.88 157 ASP A CA 1
ATOM 1294 C C . ASP A 1 157 ? -18.669 1.121 -18.470 1.00 96.88 157 ASP A C 1
ATOM 1296 O O . ASP A 1 157 ? -17.940 0.124 -18.428 1.00 96.88 157 ASP A O 1
ATOM 1300 N N . PRO A 1 158 ? -18.386 2.200 -17.711 1.00 95.25 158 PRO A N 1
ATOM 1301 C CA . PRO A 1 158 ? -17.190 2.273 -16.870 1.00 95.25 158 PRO A CA 1
ATOM 1302 C C . PRO A 1 158 ? -17.142 1.241 -15.738 1.00 95.25 158 PRO A C 1
ATOM 1304 O O . PRO A 1 158 ? -16.050 0.819 -15.350 1.00 95.25 158 PRO A O 1
ATOM 1307 N N . LYS A 1 159 ? -18.300 0.848 -15.193 1.00 93.94 159 LYS A N 1
ATOM 1308 C CA . LYS A 1 159 ? -18.387 -0.099 -14.078 1.00 93.94 159 LYS A CA 1
ATOM 1309 C C . LYS A 1 159 ? -18.124 -1.517 -14.572 1.00 93.94 159 LYS A C 1
ATOM 1311 O O . LYS A 1 159 ? -17.297 -2.217 -13.990 1.00 93.94 159 LYS A O 1
ATOM 1316 N N . GLU A 1 160 ? -18.778 -1.904 -15.661 1.00 96.25 160 GLU A N 1
ATOM 1317 C CA . GLU A 1 160 ? -18.568 -3.176 -16.350 1.00 96.25 160 GLU A CA 1
ATOM 1318 C C . GLU A 1 160 ? -17.118 -3.304 -16.820 1.00 96.25 160 GLU A C 1
ATOM 1320 O O . GLU A 1 160 ? -16.472 -4.316 -16.553 1.00 96.25 160 GLU A O 1
ATOM 1325 N N . ARG A 1 161 ? -16.564 -2.242 -17.421 1.00 97.31 161 ARG A N 1
ATOM 1326 C CA . ARG A 1 161 ? -15.156 -2.183 -17.831 1.00 97.31 161 ARG A CA 1
ATOM 1327 C C . ARG A 1 161 ? -14.212 -2.471 -16.670 1.00 97.31 161 ARG A C 1
ATOM 1329 O O . ARG A 1 161 ? -13.314 -3.304 -16.784 1.00 97.31 161 ARG A O 1
ATOM 1336 N N . GLU A 1 162 ? -14.381 -1.752 -15.562 1.00 95.94 162 GLU A N 1
ATOM 1337 C CA . GLU A 1 162 ? -13.534 -1.921 -14.387 1.00 95.94 162 GLU A CA 1
ATOM 1338 C C . GLU A 1 162 ? -13.646 -3.343 -13.810 1.00 95.94 162 GLU A C 1
ATOM 1340 O O . GLU A 1 162 ? -12.623 -3.939 -13.460 1.00 95.94 162 GLU A O 1
ATOM 1345 N N . GLU A 1 163 ? -14.851 -3.912 -13.736 1.00 96.00 163 GLU A N 1
ATOM 1346 C CA . GLU A 1 163 ? -15.040 -5.270 -13.219 1.00 96.00 163 GLU A CA 1
ATOM 1347 C C . GLU A 1 163 ? -14.463 -6.334 -14.161 1.00 96.00 163 GLU A C 1
ATOM 1349 O O . GLU A 1 163 ? -13.753 -7.222 -13.694 1.00 96.00 163 GLU A O 1
ATOM 1354 N N . ALA A 1 164 ? -14.632 -6.199 -15.479 1.00 97.62 164 ALA A N 1
ATOM 1355 C CA . ALA A 1 164 ? -14.046 -7.110 -16.463 1.00 97.62 164 ALA A CA 1
ATOM 1356 C C . ALA A 1 164 ? -12.507 -7.134 -16.390 1.00 97.62 164 ALA A C 1
ATOM 1358 O O . ALA A 1 164 ? -11.886 -8.206 -16.411 1.00 97.62 164 ALA A O 1
ATOM 1359 N N . VAL A 1 165 ? -11.876 -5.963 -16.223 1.00 97.50 165 VAL A N 1
ATOM 1360 C CA . VAL A 1 165 ? -10.430 -5.868 -15.967 1.00 97.50 165 VAL A CA 1
ATOM 1361 C C . VAL A 1 165 ? -10.075 -6.604 -14.677 1.00 97.50 165 VAL A C 1
ATOM 1363 O O . VAL A 1 165 ? -9.171 -7.439 -14.680 1.00 97.50 165 VAL A O 1
ATOM 1366 N N . ARG A 1 166 ? -10.795 -6.363 -13.575 1.00 96.75 166 ARG A N 1
ATOM 1367 C CA . ARG A 1 166 ? -10.543 -7.034 -12.285 1.00 96.75 166 ARG A CA 1
ATOM 1368 C C . ARG A 1 166 ? -10.658 -8.551 -12.392 1.00 96.75 166 ARG A C 1
ATOM 1370 O O . ARG A 1 166 ? -9.751 -9.247 -11.938 1.00 96.75 166 ARG A O 1
ATOM 1377 N N . THR A 1 167 ? -11.717 -9.067 -13.009 1.00 97.06 167 THR A N 1
ATOM 1378 C CA . THR A 1 167 ? -11.928 -10.508 -13.205 1.00 97.06 167 THR A CA 1
ATOM 1379 C C . THR A 1 167 ? -10.786 -11.129 -14.009 1.00 97.06 167 THR A C 1
ATOM 1381 O O . THR A 1 167 ? -10.235 -12.160 -13.615 1.00 97.06 167 THR A O 1
ATOM 1384 N N . THR A 1 168 ? -10.353 -10.464 -15.083 1.00 97.38 168 THR A N 1
ATOM 1385 C CA . THR A 1 168 ? -9.216 -10.915 -15.900 1.00 97.38 168 THR A CA 1
ATOM 1386 C C . THR A 1 168 ? -7.923 -10.952 -15.083 1.00 97.38 168 THR A C 1
ATOM 1388 O O . THR A 1 168 ? -7.191 -11.945 -15.105 1.00 97.38 168 THR A O 1
ATOM 1391 N N . ARG A 1 169 ? -7.659 -9.915 -14.276 1.00 97.62 169 ARG A N 1
ATOM 1392 C CA . ARG A 1 169 ? -6.493 -9.872 -13.376 1.00 97.62 169 ARG A CA 1
ATOM 1393 C C . ARG A 1 169 ? -6.543 -10.940 -12.288 1.00 97.62 169 ARG A C 1
ATOM 1395 O O . ARG A 1 169 ? -5.508 -11.518 -11.975 1.00 97.62 169 ARG A O 1
ATOM 1402 N N . GLN A 1 170 ? -7.716 -11.238 -11.733 1.00 96.62 170 GLN A N 1
ATOM 1403 C CA . GLN A 1 170 ? -7.891 -12.330 -10.769 1.00 96.62 170 GLN A CA 1
ATOM 1404 C C . GLN A 1 170 ? -7.612 -13.694 -11.404 1.00 96.62 170 GLN A C 1
ATOM 1406 O O . GLN A 1 170 ? -6.993 -14.550 -10.774 1.00 96.62 170 GLN A O 1
ATOM 1411 N N . ALA A 1 171 ? -8.040 -13.913 -12.650 1.00 97.06 171 ALA A N 1
ATOM 1412 C CA . ALA A 1 171 ? -7.731 -15.139 -13.380 1.00 97.06 171 ALA A CA 1
ATOM 1413 C C . ALA A 1 171 ? -6.219 -15.296 -13.612 1.00 97.06 171 ALA A C 1
ATOM 141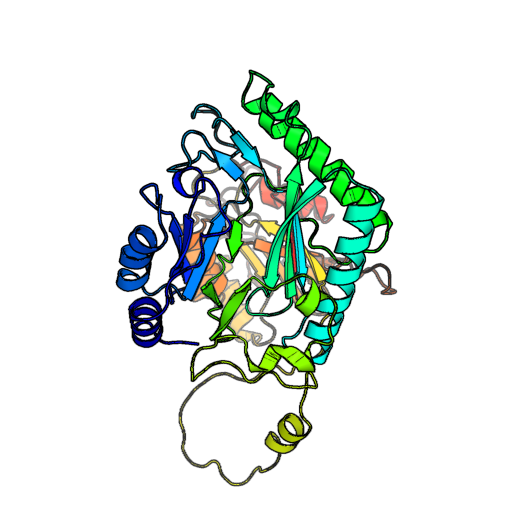5 O O . ALA A 1 171 ? -5.676 -16.360 -13.317 1.00 97.06 171 ALA A O 1
ATOM 1416 N N . LEU A 1 172 ? -5.539 -14.230 -14.050 1.00 97.19 172 LEU A N 1
ATOM 1417 C CA . LEU A 1 172 ? -4.081 -14.208 -14.194 1.00 97.19 172 LEU A CA 1
ATOM 1418 C C . LEU A 1 172 ? -3.370 -14.476 -12.860 1.00 97.19 172 LEU A C 1
ATOM 1420 O O . LEU A 1 172 ? -2.509 -15.349 -12.778 1.00 97.19 172 LEU A O 1
ATOM 1424 N N . LEU A 1 173 ? -3.770 -13.778 -11.794 1.00 96.62 173 LEU A N 1
ATOM 1425 C CA . LEU A 1 173 ? -3.198 -13.960 -10.462 1.00 96.62 173 LEU A CA 1
ATOM 1426 C C . LEU A 1 173 ? -3.352 -15.406 -9.969 1.00 96.62 173 LEU A C 1
ATOM 1428 O O . LEU A 1 173 ? -2.403 -15.961 -9.424 1.00 96.62 173 LEU A O 1
ATOM 1432 N N . ARG A 1 17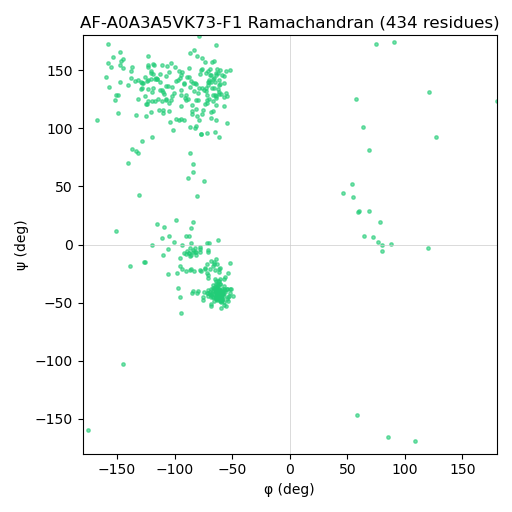4 ? -4.508 -16.047 -10.197 1.00 96.06 174 ARG A N 1
ATOM 1433 C CA . ARG A 1 174 ? -4.713 -17.462 -9.844 1.00 96.06 174 ARG A CA 1
ATOM 1434 C C . ARG A 1 174 ? -3.744 -18.390 -10.574 1.00 96.06 174 ARG A C 1
ATOM 1436 O O . ARG A 1 174 ? -3.217 -19.297 -9.939 1.00 96.06 174 ARG A O 1
ATOM 1443 N N . ARG A 1 175 ? -3.471 -18.160 -11.865 1.00 97.25 175 ARG A N 1
ATOM 1444 C CA . ARG A 1 175 ? -2.472 -18.947 -12.613 1.00 97.25 175 ARG A CA 1
ATOM 1445 C C . ARG A 1 175 ? -1.071 -18.757 -12.037 1.00 97.25 175 ARG A C 1
ATOM 1447 O O . ARG A 1 175 ? -0.394 -19.741 -11.765 1.00 97.25 175 ARG A O 1
ATOM 1454 N N . VAL A 1 176 ? -0.679 -17.510 -11.774 1.00 95.44 176 VAL A N 1
ATOM 1455 C CA . VAL A 1 176 ? 0.627 -17.171 -11.181 1.00 95.44 176 VAL A CA 1
ATOM 1456 C C . VAL A 1 176 ? 0.803 -17.819 -9.801 1.00 95.44 176 VAL A C 1
ATOM 1458 O O . VAL A 1 176 ? 1.827 -18.445 -9.535 1.00 95.44 176 VAL A O 1
ATOM 1461 N N . LEU A 1 177 ? -0.204 -17.729 -8.930 1.00 91.69 177 LEU A N 1
ATOM 1462 C CA . LEU A 1 177 ? -0.173 -18.369 -7.611 1.00 91.69 177 LEU A CA 1
ATOM 1463 C C . LEU A 1 177 ? -0.178 -19.900 -7.714 1.00 91.69 177 LEU A C 1
ATOM 1465 O O . LEU A 1 177 ? 0.541 -20.554 -6.964 1.00 91.69 177 LEU A O 1
ATOM 1469 N N . GLY A 1 178 ? -0.918 -20.470 -8.670 1.00 92.56 178 GLY A N 1
ATOM 1470 C CA . GLY A 1 178 ? -0.936 -21.912 -8.939 1.00 92.56 178 GLY A CA 1
ATOM 1471 C C . GLY A 1 178 ? 0.424 -22.479 -9.362 1.00 92.56 178 GLY A C 1
ATOM 1472 O O . GLY A 1 178 ? 0.691 -23.653 -9.137 1.00 92.56 178 GLY A O 1
ATOM 1473 N N . GLN A 1 179 ? 1.313 -21.642 -9.905 1.00 94.31 179 GLN A N 1
ATOM 1474 C CA . GLN A 1 179 ? 2.708 -21.992 -10.210 1.00 94.31 179 GLN A CA 1
ATOM 1475 C C . GLN A 1 179 ? 3.662 -21.805 -9.013 1.00 94.31 179 GLN A C 1
ATOM 1477 O O . GLN A 1 179 ? 4.868 -22.021 -9.131 1.00 94.31 179 GLN A O 1
ATOM 1482 N N . GLY A 1 180 ? 3.150 -21.387 -7.851 1.00 88.62 180 GLY A N 1
ATOM 1483 C CA . GLY A 1 180 ? 3.929 -21.213 -6.625 1.00 88.62 180 GLY A CA 1
ATOM 1484 C C . GLY A 1 180 ? 4.768 -19.932 -6.576 1.00 88.62 180 GLY A C 1
ATOM 1485 O O . GLY A 1 180 ? 5.726 -19.853 -5.800 1.00 88.62 180 GLY A O 1
ATOM 1486 N N . PHE A 1 181 ? 4.457 -18.918 -7.394 1.00 92.94 181 PHE A N 1
ATOM 1487 C CA . PHE A 1 181 ? 5.160 -17.636 -7.323 1.00 92.94 181 PHE A CA 1
ATOM 1488 C C . PHE A 1 181 ? 4.758 -16.842 -6.064 1.00 92.94 181 PHE A C 1
ATOM 1490 O O . PHE A 1 181 ? 3.567 -16.663 -5.809 1.00 92.94 181 PHE A O 1
ATOM 1497 N N . PRO A 1 182 ? 5.725 -16.307 -5.290 1.00 91.62 182 PRO A N 1
ATOM 1498 C CA . PRO A 1 182 ? 5.465 -15.612 -4.027 1.00 91.62 182 PRO A CA 1
ATOM 1499 C C . PRO A 1 182 ? 5.101 -14.134 -4.259 1.00 91.62 182 PRO A C 1
ATOM 1501 O O . PRO A 1 182 ? 5.841 -13.236 -3.856 1.00 91.62 182 PRO A O 1
ATOM 1504 N N . VAL A 1 183 ? 3.996 -13.887 -4.964 1.00 91.12 183 VAL A N 1
ATOM 1505 C CA . VAL A 1 183 ? 3.472 -12.537 -5.238 1.00 91.12 183 VAL A CA 1
ATOM 1506 C C . VAL A 1 183 ? 2.436 -12.121 -4.189 1.00 91.12 183 VAL A C 1
ATOM 1508 O O . VAL A 1 183 ? 1.705 -12.969 -3.681 1.00 91.12 183 VAL A O 1
ATOM 1511 N N . ASP A 1 184 ? 2.334 -10.826 -3.877 1.00 90.62 184 ASP A N 1
ATOM 1512 C CA . ASP A 1 184 ? 1.259 -10.295 -3.022 1.00 90.62 184 ASP A CA 1
ATOM 1513 C C . ASP A 1 184 ? -0.103 -10.395 -3.751 1.00 90.62 184 ASP A C 1
ATOM 1515 O O . ASP A 1 184 ? -0.322 -9.690 -4.748 1.00 90.62 184 ASP A O 1
ATOM 1519 N N . PRO A 1 185 ? -1.056 -11.217 -3.262 1.00 89.31 185 PRO A N 1
ATOM 1520 C CA . PRO A 1 185 ? -2.344 -11.415 -3.924 1.00 89.31 185 PRO A CA 1
ATOM 1521 C C . PRO A 1 185 ? -3.248 -10.173 -3.884 1.00 89.31 185 PRO A C 1
ATOM 1523 O O . PRO A 1 185 ? -4.228 -10.093 -4.623 1.00 89.31 185 PRO A O 1
ATOM 1526 N N . THR A 1 186 ? -2.939 -9.185 -3.040 1.00 91.44 186 THR A N 1
ATOM 1527 C CA . THR A 1 186 ? -3.735 -7.959 -2.891 1.00 91.44 186 THR A CA 1
ATOM 1528 C C . THR A 1 186 ? -3.405 -6.885 -3.928 1.00 91.44 186 THR A C 1
ATOM 1530 O O . THR A 1 186 ? -4.066 -5.847 -3.960 1.00 91.44 186 THR A O 1
ATOM 1533 N N . VAL A 1 187 ? -2.376 -7.098 -4.756 1.00 91.25 187 VAL A N 1
ATOM 1534 C CA . VAL A 1 187 ? -1.857 -6.088 -5.690 1.00 91.25 187 VAL A CA 1
ATOM 1535 C C . VAL A 1 187 ? -2.483 -6.229 -7.073 1.00 91.25 187 VAL A C 1
ATOM 1537 O O . VAL A 1 187 ? -3.114 -5.294 -7.555 1.00 91.25 187 VAL A O 1
ATOM 1540 N N . THR A 1 188 ? -2.333 -7.389 -7.715 1.00 93.69 188 THR A N 1
ATOM 1541 C CA . THR A 1 188 ? -2.550 -7.545 -9.165 1.00 93.69 188 THR A CA 1
ATOM 1542 C C . THR A 1 188 ? -3.984 -7.264 -9.619 1.00 93.69 188 THR A C 1
ATOM 1544 O O . THR A 1 188 ? -4.194 -6.707 -10.695 1.00 93.69 188 THR A O 1
ATOM 1547 N N . ALA A 1 189 ? -4.978 -7.641 -8.812 1.00 92.75 189 ALA A N 1
ATOM 1548 C CA . ALA A 1 189 ? -6.395 -7.465 -9.137 1.00 92.75 189 ALA A CA 1
ATOM 1549 C C . ALA A 1 189 ? -6.991 -6.128 -8.665 1.00 92.75 189 ALA A C 1
ATOM 1551 O O . ALA A 1 189 ? -8.140 -5.818 -8.988 1.00 92.75 189 ALA A O 1
ATOM 1552 N N . ASP A 1 190 ? -6.253 -5.344 -7.877 1.00 93.94 190 ASP A N 1
ATOM 1553 C CA . ASP A 1 190 ? -6.744 -4.078 -7.344 1.00 93.94 190 ASP A CA 1
ATOM 1554 C C . ASP A 1 190 ? -6.485 -2.931 -8.332 1.00 93.94 190 ASP A C 1
ATOM 1556 O O . ASP A 1 190 ? -5.403 -2.355 -8.406 1.00 93.94 190 ASP A O 1
ATOM 1560 N N . THR A 1 191 ? -7.531 -2.545 -9.057 1.00 94.19 191 THR A N 1
ATOM 1561 C CA . THR A 1 191 ? -7.532 -1.418 -10.001 1.00 94.19 191 THR A CA 1
ATOM 1562 C C . THR A 1 191 ? -7.296 -0.059 -9.342 1.00 94.19 191 THR A C 1
ATOM 1564 O O . THR A 1 191 ? -7.043 0.922 -10.037 1.00 94.19 191 THR A O 1
ATOM 1567 N N . ARG A 1 192 ? -7.367 0.060 -8.013 1.00 93.75 192 ARG A N 1
ATOM 1568 C CA . ARG A 1 192 ? -7.024 1.295 -7.286 1.00 93.75 192 ARG A CA 1
ATOM 1569 C C . ARG A 1 192 ? -5.723 1.151 -6.496 1.00 93.75 192 ARG A C 1
ATOM 1571 O O . ARG A 1 192 ? -5.427 2.008 -5.654 1.00 93.75 192 ARG A O 1
ATOM 1578 N N . ARG A 1 193 ? -4.924 0.115 -6.779 1.00 95.69 193 ARG A N 1
ATOM 1579 C CA . ARG A 1 193 ? -3.644 -0.103 -6.111 1.00 95.69 193 ARG A CA 1
ATOM 1580 C C . ARG A 1 193 ? -2.676 1.029 -6.422 1.00 95.69 193 ARG A C 1
ATOM 1582 O O . ARG A 1 193 ? -2.644 1.595 -7.514 1.00 95.69 193 ARG A O 1
ATOM 1589 N N . ILE A 1 194 ? -1.857 1.349 -5.429 1.00 96.50 194 ILE A N 1
ATOM 1590 C CA . ILE A 1 194 ? -0.732 2.265 -5.573 1.00 96.50 194 ILE A CA 1
ATOM 1591 C C . ILE A 1 194 ? 0.565 1.502 -5.342 1.00 96.50 194 ILE A C 1
ATOM 1593 O O . ILE A 1 194 ? 0.639 0.635 -4.471 1.00 96.50 194 ILE A O 1
ATOM 1597 N N . ILE A 1 195 ? 1.589 1.853 -6.106 1.00 96.81 195 ILE A N 1
ATOM 1598 C CA . ILE A 1 195 ? 2.927 1.267 -6.024 1.00 96.81 195 ILE A CA 1
ATOM 1599 C C . ILE A 1 195 ? 3.943 2.366 -5.773 1.00 96.81 195 ILE A C 1
ATOM 1601 O O . ILE A 1 195 ? 3.713 3.530 -6.108 1.00 96.81 195 ILE A O 1
ATOM 1605 N N . ARG A 1 196 ? 5.067 2.023 -5.141 1.00 97.62 196 ARG A N 1
ATOM 1606 C CA . ARG A 1 196 ? 6.089 3.024 -4.829 1.00 97.62 196 ARG A CA 1
ATOM 1607 C C . ARG A 1 196 ? 6.677 3.588 -6.115 1.00 97.62 196 ARG A C 1
ATOM 1609 O O . ARG A 1 196 ? 7.147 2.834 -6.962 1.00 97.62 196 ARG A O 1
ATOM 1616 N N . LEU A 1 197 ? 6.695 4.911 -6.219 1.00 97.94 197 LEU A N 1
ATOM 1617 C CA . LEU A 1 197 ? 7.181 5.601 -7.403 1.00 97.94 197 LEU A CA 1
ATOM 1618 C C . LEU A 1 197 ? 8.713 5.456 -7.517 1.00 97.94 197 LEU A C 1
ATOM 1620 O O . LEU A 1 197 ? 9.416 5.820 -6.566 1.00 97.94 197 LEU A O 1
ATOM 1624 N N . PRO A 1 198 ? 9.259 4.956 -8.641 1.00 97.56 198 PRO A N 1
ATOM 1625 C CA . PRO A 1 198 ? 10.701 4.961 -8.863 1.00 97.56 198 PRO A CA 1
ATOM 1626 C C . PRO A 1 198 ? 11.321 6.365 -8.750 1.00 97.56 198 PRO A C 1
ATOM 1628 O O . PRO A 1 198 ? 10.674 7.380 -8.996 1.00 97.56 198 PRO A O 1
ATOM 1631 N N . GLY A 1 199 ? 12.575 6.440 -8.312 1.00 96.75 199 GLY A N 1
ATOM 1632 C CA . GLY A 1 199 ? 13.280 7.681 -7.976 1.00 96.75 199 GLY A CA 1
ATOM 1633 C C . GLY A 1 199 ? 12.946 8.258 -6.593 1.00 96.75 199 GLY A C 1
ATOM 1634 O O . GLY A 1 199 ? 13.512 9.276 -6.205 1.00 96.75 199 GLY A O 1
ATOM 1635 N N . THR A 1 200 ? 12.063 7.626 -5.810 1.00 97.25 200 THR A N 1
ATOM 1636 C CA . THR A 1 200 ? 11.644 8.139 -4.488 1.00 97.25 200 THR A CA 1
ATOM 1637 C C . THR A 1 200 ? 12.146 7.283 -3.328 1.00 97.25 200 THR A C 1
ATOM 1639 O O . THR A 1 200 ? 12.422 6.092 -3.487 1.00 97.25 200 THR A O 1
ATOM 1642 N N . LEU A 1 201 ? 12.293 7.885 -2.142 1.00 96.06 201 LEU A N 1
ATOM 1643 C CA . LEU A 1 201 ? 12.804 7.187 -0.962 1.00 96.06 201 LEU A CA 1
ATOM 1644 C C . LEU A 1 201 ? 11.786 6.201 -0.379 1.00 96.06 201 LEU A C 1
ATOM 1646 O O . LEU A 1 201 ? 10.574 6.429 -0.353 1.00 96.06 201 LEU A O 1
ATOM 1650 N N . HIS A 1 202 ? 12.312 5.121 0.186 1.00 95.25 202 HIS A N 1
ATOM 1651 C CA . HIS A 1 202 ? 11.599 4.260 1.111 1.00 95.25 202 HIS A CA 1
ATOM 1652 C C . HIS A 1 202 ? 11.849 4.729 2.549 1.00 95.25 202 HIS A C 1
ATOM 1654 O O . HIS A 1 202 ? 12.912 4.490 3.122 1.00 95.25 202 HIS A O 1
ATOM 1660 N N . GLY A 1 203 ? 10.851 5.341 3.191 1.00 91.31 203 GLY A N 1
ATOM 1661 C CA . GLY A 1 203 ? 11.041 6.098 4.437 1.00 91.31 203 GLY A CA 1
ATOM 1662 C C . GLY A 1 203 ? 11.563 5.299 5.638 1.00 91.31 203 GLY A C 1
ATOM 1663 O O . GLY A 1 203 ? 12.115 5.871 6.576 1.00 91.31 203 GLY A O 1
ATOM 1664 N N . THR A 1 204 ? 11.399 3.972 5.630 1.00 89.19 204 THR A N 1
ATOM 1665 C CA . THR A 1 204 ? 11.935 3.091 6.686 1.00 89.19 204 THR A CA 1
ATOM 1666 C C . THR A 1 204 ? 13.400 2.705 6.470 1.00 89.19 204 THR A C 1
ATOM 1668 O O . THR A 1 204 ? 14.149 2.625 7.439 1.00 89.19 204 THR A O 1
ATOM 1671 N N . THR A 1 205 ? 13.810 2.434 5.230 1.00 93.19 205 THR A N 1
ATOM 1672 C CA . THR A 1 205 ? 15.142 1.905 4.898 1.00 93.19 205 THR A CA 1
ATOM 1673 C C . THR A 1 205 ? 16.090 3.010 4.447 1.00 93.19 205 THR A C 1
ATOM 1675 O O . THR A 1 205 ? 17.294 2.844 4.578 1.00 93.19 205 THR A O 1
ATOM 1678 N N . GLY A 1 206 ? 15.578 4.125 3.925 1.00 95.00 206 GLY A N 1
ATOM 1679 C CA . GLY A 1 206 ? 16.372 5.187 3.309 1.00 95.00 206 GLY A CA 1
ATOM 1680 C C . GLY A 1 206 ? 16.946 4.816 1.939 1.00 95.00 206 GLY A C 1
ATOM 1681 O O . GLY A 1 206 ? 17.725 5.587 1.391 1.00 95.00 206 GLY A O 1
ATOM 1682 N N . TRP A 1 207 ? 16.586 3.659 1.377 1.00 97.12 207 TRP A N 1
ATOM 1683 C CA . TRP A 1 207 ? 16.962 3.295 0.010 1.00 97.12 207 TRP A CA 1
ATOM 1684 C C . TRP A 1 207 ? 15.928 3.819 -0.976 1.00 97.12 207 TRP A C 1
ATOM 1686 O O . TRP A 1 207 ? 14.753 3.976 -0.641 1.00 97.12 207 TRP A O 1
ATOM 1696 N N . VAL A 1 208 ? 16.367 4.092 -2.195 1.00 97.56 208 VAL A N 1
ATOM 1697 C CA . VAL A 1 208 ? 15.502 4.603 -3.255 1.00 97.56 208 VAL A CA 1
ATOM 1698 C C . VAL A 1 208 ? 14.814 3.440 -3.968 1.00 97.56 208 VAL A C 1
ATOM 1700 O O . VAL A 1 208 ? 15.412 2.388 -4.187 1.00 97.56 208 VAL A O 1
ATOM 1703 N N . CYS A 1 209 ? 13.543 3.628 -4.317 1.00 98.00 209 CYS A N 1
ATOM 1704 C CA . CYS A 1 209 ? 12.859 2.785 -5.290 1.00 98.00 209 CYS A CA 1
ATOM 1705 C C . CYS A 1 209 ? 13.509 3.014 -6.652 1.00 98.00 209 CYS A C 1
ATOM 1707 O O . CYS A 1 209 ? 13.447 4.126 -7.167 1.00 98.00 209 CYS A O 1
ATOM 1709 N N . THR A 1 210 ? 14.156 2.017 -7.236 1.00 98.06 210 THR A N 1
ATOM 1710 C CA . THR A 1 210 ? 15.008 2.228 -8.414 1.00 98.06 210 THR A CA 1
ATOM 1711 C C . THR A 1 210 ? 14.577 1.298 -9.526 1.00 98.06 210 THR A C 1
ATOM 1713 O O . THR A 1 210 ? 14.487 0.089 -9.303 1.00 98.06 210 THR A O 1
ATOM 1716 N N . ARG A 1 211 ? 14.327 1.849 -10.722 1.00 97.75 211 ARG A N 1
ATOM 1717 C CA . ARG A 1 211 ? 14.153 1.019 -11.913 1.00 97.75 211 ARG A CA 1
ATOM 1718 C C . ARG A 1 211 ? 15.439 0.254 -12.186 1.00 97.75 211 ARG A C 1
ATOM 1720 O O . ARG A 1 211 ? 16.521 0.833 -12.133 1.00 97.75 211 ARG A O 1
ATOM 1727 N N . ILE A 1 212 ? 15.303 -1.032 -12.463 1.00 97.81 212 ILE A N 1
ATOM 1728 C CA . ILE A 1 212 ? 16.419 -1.916 -12.790 1.00 97.81 212 ILE A CA 1
ATOM 1729 C C . ILE A 1 212 ? 16.235 -2.483 -14.191 1.00 97.81 212 ILE A C 1
ATOM 1731 O O . ILE A 1 212 ? 15.115 -2.574 -14.693 1.00 97.81 212 ILE A O 1
ATOM 1735 N N . SER A 1 213 ? 17.336 -2.869 -14.822 1.00 97.44 213 SER A N 1
ATOM 1736 C CA . SER A 1 213 ? 17.301 -3.525 -16.124 1.00 97.44 213 SER A CA 1
ATOM 1737 C C . SER A 1 213 ? 17.041 -5.032 -16.002 1.00 97.44 213 SER A C 1
ATOM 1739 O O . SER A 1 213 ? 17.143 -5.621 -14.918 1.00 97.44 213 SER A O 1
ATOM 1741 N N . ARG A 1 214 ? 16.735 -5.680 -17.132 1.00 96.88 214 ARG A N 1
ATOM 1742 C CA . ARG A 1 214 ? 16.604 -7.144 -17.210 1.00 96.88 214 ARG A CA 1
ATOM 1743 C C . ARG A 1 214 ? 17.920 -7.834 -16.848 1.00 96.88 214 ARG A C 1
ATOM 1745 O O . ARG A 1 214 ? 17.925 -8.835 -16.132 1.00 96.88 214 ARG A O 1
ATOM 1752 N N . GLU A 1 215 ? 19.041 -7.264 -17.276 1.00 97.25 215 GLU A N 1
ATOM 1753 C CA . GLU A 1 215 ? 20.386 -7.770 -16.997 1.00 97.25 215 GLU A CA 1
ATOM 1754 C C . GLU A 1 215 ? 20.678 -7.704 -15.496 1.00 97.25 215 GLU A C 1
ATOM 1756 O O . GLU A 1 215 ? 21.152 -8.679 -14.915 1.00 97.25 215 GLU A O 1
ATOM 1761 N N . GLN A 1 216 ? 20.317 -6.596 -14.836 1.00 97.44 216 GLN A N 1
ATOM 1762 C CA . GLN A 1 216 ? 20.427 -6.473 -13.380 1.00 97.44 216 GLN A CA 1
ATOM 1763 C C . GLN A 1 216 ? 19.527 -7.479 -12.658 1.00 97.44 216 GLN A C 1
ATOM 1765 O O . GLN A 1 216 ? 19.970 -8.120 -11.704 1.00 97.44 216 GLN A O 1
ATOM 1770 N N . LEU A 1 217 ? 18.282 -7.661 -13.111 1.00 97.56 217 LEU A N 1
ATOM 1771 C CA . LEU A 1 217 ? 17.383 -8.645 -12.510 1.00 97.56 217 LEU A CA 1
ATOM 1772 C C . LEU A 1 217 ? 17.918 -10.074 -12.665 1.00 97.56 217 LEU A C 1
ATOM 1774 O O . LEU A 1 217 ? 17.746 -10.873 -11.749 1.00 97.56 217 LEU A O 1
ATOM 1778 N N . THR A 1 218 ? 18.589 -10.385 -13.773 1.00 96.75 218 THR A N 1
ATOM 1779 C CA . THR A 1 218 ? 19.182 -11.703 -14.057 1.00 96.75 218 THR A CA 1
ATOM 1780 C C . THR A 1 218 ? 20.456 -11.936 -13.239 1.00 96.75 218 THR A C 1
ATOM 1782 O O . THR A 1 218 ? 20.651 -13.015 -12.666 1.00 96.75 218 THR A O 1
ATOM 1785 N N . ALA A 1 219 ? 21.295 -10.907 -13.113 1.00 96.75 219 ALA A N 1
ATOM 1786 C CA . ALA A 1 219 ? 22.564 -10.967 -12.404 1.00 96.75 219 ALA A CA 1
ATOM 1787 C C . ALA A 1 219 ? 22.391 -11.076 -10.872 1.00 96.75 219 ALA A C 1
ATOM 1789 O O . ALA A 1 219 ? 21.439 -10.539 -10.301 1.00 96.75 219 ALA A O 1
ATOM 1790 N N . PRO A 1 220 ? 23.326 -11.731 -10.155 1.00 97.00 220 PRO A N 1
ATOM 1791 C CA . PRO A 1 220 ? 23.305 -11.778 -8.694 1.00 97.00 220 PRO A CA 1
ATOM 1792 C C . PRO A 1 220 ? 23.315 -10.381 -8.063 1.00 97.00 220 PRO A C 1
ATOM 1794 O O . PRO A 1 220 ? 24.110 -9.529 -8.468 1.00 97.00 220 PRO A O 1
ATOM 1797 N N . LEU A 1 221 ? 22.528 -10.176 -7.001 1.00 95.50 221 LEU A N 1
ATOM 1798 C CA . LEU A 1 221 ? 22.346 -8.878 -6.337 1.00 95.50 221 LEU A CA 1
ATOM 1799 C C . LEU A 1 221 ? 23.671 -8.180 -5.972 1.00 95.50 221 LEU A C 1
ATOM 1801 O O . LEU A 1 221 ? 23.803 -6.970 -6.146 1.00 95.50 221 LEU A O 1
ATOM 1805 N N . LYS A 1 222 ? 24.688 -8.934 -5.527 1.00 95.69 222 LYS A N 1
ATOM 1806 C CA . LYS A 1 222 ? 26.031 -8.419 -5.180 1.00 95.69 222 LYS A CA 1
ATOM 1807 C C . LYS A 1 222 ? 26.706 -7.602 -6.284 1.00 95.69 222 LYS A C 1
ATOM 1809 O O . LYS A 1 222 ? 27.586 -6.814 -5.970 1.00 95.69 222 LYS A O 1
ATOM 1814 N N . THR A 1 223 ? 26.336 -7.816 -7.545 1.00 96.69 223 THR A N 1
ATOM 1815 C CA . THR A 1 223 ? 26.983 -7.168 -8.696 1.00 96.69 223 THR A CA 1
ATOM 1816 C C . THR A 1 223 ? 26.531 -5.723 -8.898 1.00 96.69 223 THR A C 1
ATOM 1818 O O . THR A 1 223 ? 27.256 -4.946 -9.508 1.00 96.69 223 THR A O 1
ATOM 1821 N N . TRP A 1 224 ? 25.363 -5.343 -8.370 1.00 96.31 224 TRP A N 1
ATOM 1822 C CA . TRP A 1 224 ? 24.765 -4.033 -8.650 1.00 96.31 224 TRP A CA 1
ATOM 1823 C C . TRP A 1 224 ? 24.139 -3.341 -7.434 1.00 96.31 224 TRP A C 1
ATOM 1825 O O . TRP A 1 224 ? 23.962 -2.125 -7.456 1.00 96.31 224 TRP A O 1
ATOM 1835 N N . VAL A 1 225 ? 23.836 -4.055 -6.343 1.00 95.12 225 VAL A N 1
ATOM 1836 C CA . VAL A 1 225 ? 23.144 -3.477 -5.173 1.00 95.12 225 VAL A CA 1
ATOM 1837 C C . VAL A 1 225 ? 23.910 -2.332 -4.510 1.00 95.12 225 VAL A C 1
ATOM 1839 O O . VAL A 1 225 ? 23.304 -1.422 -3.950 1.00 95.12 225 VAL A O 1
ATOM 1842 N N . SER A 1 226 ? 25.244 -2.340 -4.582 1.00 93.62 226 SER A N 1
ATOM 1843 C CA . SER A 1 226 ? 26.090 -1.265 -4.052 1.00 93.62 226 SER A CA 1
ATOM 1844 C C . SER A 1 226 ? 25.819 0.079 -4.720 1.00 93.62 226 SER A C 1
ATOM 1846 O O . SER A 1 226 ? 25.938 1.107 -4.049 1.00 93.62 226 SER A O 1
ATOM 1848 N N . ASN A 1 227 ? 25.424 0.042 -5.996 1.00 95.44 227 ASN A N 1
ATOM 1849 C CA . ASN A 1 227 ? 25.262 1.194 -6.878 1.00 95.44 227 ASN A CA 1
ATOM 1850 C C . ASN A 1 227 ? 23.866 1.818 -6.769 1.00 95.44 227 ASN A C 1
ATOM 1852 O O . ASN A 1 227 ? 23.618 2.870 -7.350 1.00 95.44 227 ASN A O 1
ATOM 1856 N N . LEU A 1 228 ? 22.946 1.181 -6.037 1.00 95.75 228 LEU A N 1
ATOM 1857 C CA . LEU A 1 228 ? 21.620 1.742 -5.828 1.00 95.75 228 LEU A CA 1
ATOM 1858 C C . LEU A 1 228 ? 21.705 3.031 -4.995 1.00 95.75 228 LEU A C 1
ATOM 1860 O O . LEU A 1 228 ? 22.368 3.043 -3.946 1.00 95.75 228 LEU A O 1
ATOM 1864 N N . PRO A 1 229 ? 20.983 4.086 -5.405 1.00 95.81 229 PRO A N 1
ATOM 1865 C CA . PRO A 1 229 ? 20.946 5.328 -4.663 1.00 95.81 229 PRO A CA 1
ATOM 1866 C C . PRO A 1 229 ? 20.250 5.131 -3.313 1.00 95.81 229 PRO A C 1
ATOM 1868 O O . PRO A 1 229 ? 19.281 4.378 -3.160 1.00 95.81 229 PRO A O 1
ATOM 1871 N N . ARG A 1 230 ? 20.779 5.810 -2.297 1.00 95.88 230 ARG A N 1
ATOM 1872 C CA . ARG A 1 230 ? 20.285 5.749 -0.922 1.00 95.88 230 ARG A CA 1
ATOM 1873 C C . ARG A 1 230 ? 20.662 7.016 -0.171 1.00 95.88 230 ARG A C 1
ATOM 1875 O O . ARG A 1 230 ? 21.677 7.641 -0.465 1.00 95.88 230 ARG A O 1
ATOM 1882 N N . HIS A 1 231 ? 19.854 7.358 0.820 1.00 95.94 231 HIS A N 1
ATOM 1883 C CA . HIS A 1 231 ? 20.156 8.430 1.756 1.00 95.94 231 HIS A CA 1
ATOM 1884 C C . HIS A 1 231 ? 21.437 8.101 2.557 1.00 95.94 231 HIS A C 1
ATOM 1886 O O . HIS A 1 231 ? 21.662 6.925 2.856 1.00 95.94 231 HIS A O 1
ATOM 1892 N N . PRO A 1 232 ? 22.260 9.091 2.959 1.00 93.12 232 PRO A N 1
ATOM 1893 C CA . PRO A 1 232 ? 23.437 8.855 3.806 1.00 93.12 232 PRO A CA 1
ATOM 1894 C C . PRO A 1 232 ? 23.126 8.058 5.084 1.00 93.12 232 PRO A C 1
ATOM 1896 O O . PRO A 1 232 ? 23.829 7.108 5.416 1.00 93.12 232 PRO A O 1
ATOM 1899 N N . ASP A 1 233 ? 22.002 8.372 5.730 1.00 91.62 233 ASP A N 1
ATOM 1900 C CA . ASP A 1 233 ? 21.497 7.668 6.922 1.00 91.62 233 ASP A CA 1
ATOM 1901 C C . ASP A 1 233 ? 20.669 6.401 6.616 1.00 91.62 233 ASP A C 1
ATOM 1903 O O . ASP A 1 233 ? 19.862 5.957 7.440 1.00 91.62 233 ASP A O 1
ATOM 1907 N N . ALA A 1 234 ? 20.794 5.827 5.416 1.00 93.38 234 ALA A N 1
ATOM 1908 C CA . ALA A 1 234 ? 20.072 4.613 5.057 1.00 93.38 234 ALA A CA 1
ATOM 1909 C C . ALA A 1 234 ? 20.490 3.417 5.926 1.00 93.38 234 ALA A C 1
ATOM 1911 O O . ALA A 1 234 ? 21.647 3.249 6.322 1.00 93.38 234 ALA A O 1
ATOM 1912 N N . LEU A 1 235 ? 19.535 2.522 6.183 1.00 90.88 235 LEU A N 1
ATOM 1913 C CA . LEU A 1 235 ? 19.797 1.259 6.856 1.00 90.88 235 LEU A CA 1
ATOM 1914 C C . LEU A 1 235 ? 20.811 0.447 6.053 1.00 90.88 235 LEU A C 1
ATOM 1916 O O . LEU A 1 235 ? 20.634 0.192 4.860 1.00 90.88 235 LEU A O 1
ATOM 1920 N N . ARG A 1 236 ? 21.859 -0.024 6.729 1.00 90.75 236 ARG A N 1
ATOM 1921 C CA . ARG A 1 236 ? 22.850 -0.905 6.112 1.00 90.75 236 ARG A CA 1
ATOM 1922 C C . ARG A 1 236 ? 22.195 -2.224 5.704 1.00 90.75 236 ARG A C 1
ATOM 1924 O O . ARG A 1 236 ? 21.611 -2.911 6.543 1.00 90.75 236 ARG A O 1
ATOM 1931 N N . LEU A 1 237 ? 22.372 -2.615 4.444 1.00 91.25 237 LEU A N 1
ATOM 1932 C CA . LEU A 1 237 ? 21.966 -3.927 3.952 1.00 91.25 237 LEU A CA 1
ATOM 1933 C C . LEU A 1 237 ? 22.911 -4.997 4.521 1.00 91.25 237 LEU A C 1
ATOM 1935 O O . LEU A 1 237 ? 24.015 -5.212 4.023 1.00 91.25 237 LEU A O 1
ATOM 1939 N N . ARG A 1 238 ? 22.505 -5.630 5.623 1.00 87.81 238 ARG A N 1
ATOM 1940 C CA . ARG A 1 238 ? 23.261 -6.725 6.249 1.00 87.81 238 ARG A CA 1
ATOM 1941 C C . ARG A 1 238 ? 23.083 -8.014 5.453 1.00 87.81 238 ARG A C 1
ATOM 1943 O O . ARG A 1 238 ? 22.035 -8.219 4.842 1.00 87.81 238 ARG A O 1
ATOM 1950 N N . TYR A 1 239 ? 24.083 -8.898 5.492 1.00 83.38 239 TYR A N 1
ATOM 1951 C CA . TYR A 1 239 ? 23.986 -10.188 4.805 1.00 83.38 239 TYR A CA 1
ATOM 1952 C C . TYR A 1 239 ? 22.939 -11.103 5.458 1.00 83.38 239 TYR A C 1
ATOM 1954 O O . TYR A 1 239 ? 22.007 -11.572 4.802 1.00 83.38 239 TYR A O 1
ATOM 1962 N N . TRP A 1 240 ? 23.070 -11.290 6.773 1.00 76.12 240 TRP A N 1
ATOM 1963 C CA . TRP A 1 240 ? 22.159 -12.072 7.604 1.00 76.12 240 TRP A CA 1
ATOM 1964 C C . TRP A 1 240 ? 21.112 -11.176 8.283 1.00 76.12 240 TRP A C 1
ATOM 1966 O O . TRP A 1 240 ? 21.410 -10.021 8.599 1.00 76.12 240 TRP A O 1
ATOM 1976 N N . PRO A 1 241 ? 19.894 -11.694 8.532 1.00 65.00 241 PRO A N 1
ATOM 1977 C CA . PRO A 1 241 ? 18.842 -10.958 9.239 1.00 65.00 241 PRO A CA 1
ATOM 1978 C C . PRO A 1 241 ? 19.201 -10.636 10.703 1.00 65.00 241 PRO A C 1
ATOM 1980 O O . PRO A 1 241 ? 18.663 -9.684 11.257 1.00 65.00 241 PRO A O 1
ATOM 1983 N N . LEU A 1 242 ? 20.128 -11.388 11.307 1.00 59.97 242 LEU A N 1
ATOM 1984 C CA . LEU A 1 242 ? 20.670 -11.178 12.652 1.00 59.97 242 LEU A CA 1
ATOM 1985 C C . LEU A 1 242 ? 22.203 -11.180 12.563 1.00 59.97 242 LEU A C 1
ATOM 1987 O O . LEU A 1 242 ? 22.769 -12.054 11.906 1.00 59.97 242 LEU A O 1
ATOM 1991 N N . ALA A 1 243 ? 22.884 -10.218 13.192 1.00 54.03 243 ALA A N 1
ATOM 1992 C CA . ALA A 1 243 ? 24.340 -10.252 13.324 1.00 54.03 243 ALA A CA 1
ATOM 1993 C C . ALA A 1 243 ? 24.741 -10.888 14.672 1.00 54.03 243 ALA A C 1
ATOM 1995 O O . ALA A 1 243 ? 24.075 -10.631 15.675 1.00 54.03 243 ALA A O 1
ATOM 1996 N N . PRO A 1 244 ? 25.865 -11.627 14.764 1.00 47.78 244 PRO A N 1
ATOM 1997 C CA . PRO A 1 244 ? 26.414 -12.083 16.050 1.00 47.78 244 PRO A CA 1
ATOM 1998 C C . PRO A 1 244 ? 26.681 -10.927 17.033 1.00 47.78 244 PRO A C 1
ATOM 2000 O O . PRO A 1 244 ? 26.566 -11.073 18.247 1.00 47.78 244 PRO A O 1
ATOM 2003 N N . SER A 1 245 ? 26.962 -9.727 16.518 1.00 48.81 245 SER A N 1
ATOM 2004 C CA . SER A 1 245 ? 27.104 -8.511 17.324 1.00 48.81 245 SER A CA 1
ATOM 2005 C C . SER A 1 245 ? 25.790 -8.018 17.943 1.00 48.81 245 SER A C 1
ATOM 2007 O O . SER A 1 245 ? 25.831 -7.328 18.961 1.00 48.81 245 SER A O 1
ATOM 2009 N N . ASP A 1 246 ? 24.626 -8.400 17.405 1.00 50.72 246 ASP A N 1
ATOM 2010 C CA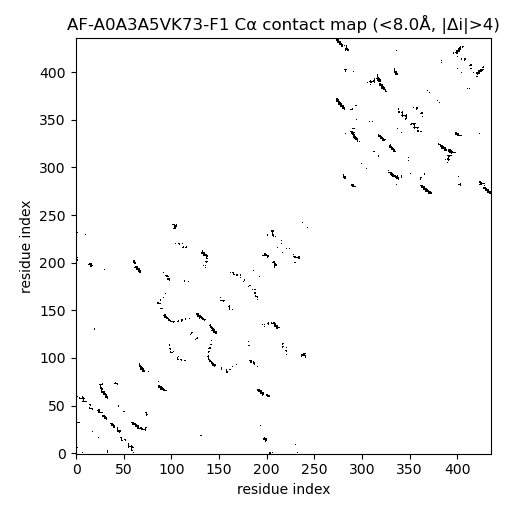 . ASP A 1 246 ? 23.326 -8.120 18.030 1.00 50.72 246 ASP A CA 1
ATOM 2011 C C . ASP A 1 246 ? 23.083 -9.025 19.262 1.00 50.72 246 ASP A C 1
ATOM 2013 O O . ASP A 1 246 ? 22.321 -8.646 20.155 1.00 50.72 246 ASP A O 1
ATOM 2017 N N . LEU A 1 247 ? 23.781 -10.170 19.355 1.00 46.81 247 LEU A N 1
ATOM 2018 C CA . LEU A 1 247 ? 23.841 -11.036 20.544 1.00 46.81 247 LEU A CA 1
ATOM 2019 C C . LEU A 1 247 ? 24.839 -10.501 21.588 1.00 46.81 247 LEU A C 1
ATOM 2021 O O . LEU A 1 247 ? 24.508 -10.438 22.770 1.00 46.81 247 LEU A O 1
ATOM 2025 N N . LEU A 1 248 ? 26.018 -10.025 21.169 1.00 44.06 248 LEU A N 1
ATOM 2026 C CA . LEU A 1 248 ? 27.050 -9.480 22.073 1.00 44.06 248 LEU A CA 1
ATOM 2027 C C . LEU A 1 248 ? 26.694 -8.109 22.672 1.00 44.06 248 LEU A C 1
ATOM 2029 O O . LEU A 1 248 ? 27.112 -7.785 23.781 1.00 44.06 248 LEU A O 1
ATOM 2033 N N . ARG A 1 249 ? 25.832 -7.315 22.020 1.00 40.84 249 ARG A N 1
ATOM 2034 C CA . ARG A 1 249 ? 25.322 -6.047 22.584 1.00 40.84 249 ARG A CA 1
ATOM 2035 C C . ARG A 1 249 ? 24.354 -6.237 23.768 1.00 40.84 249 ARG A C 1
ATOM 2037 O O . ARG A 1 249 ? 23.837 -5.249 24.297 1.00 40.84 249 ARG A O 1
ATOM 2044 N N . ARG A 1 250 ? 24.093 -7.487 24.181 1.00 42.06 250 ARG A N 1
ATOM 2045 C CA . ARG A 1 250 ? 23.386 -7.848 25.423 1.00 42.06 250 ARG A CA 1
ATOM 2046 C C . ARG A 1 250 ? 24.313 -8.118 26.620 1.00 42.06 250 ARG A C 1
ATOM 2048 O O . ARG A 1 250 ? 23.783 -8.353 27.700 1.00 42.06 250 ARG A O 1
ATOM 2055 N N . GLY A 1 251 ? 25.640 -8.021 26.486 1.00 38.59 251 GLY A N 1
ATOM 2056 C CA . GLY A 1 251 ? 26.581 -8.285 27.582 1.00 38.59 251 GLY A CA 1
ATOM 2057 C C . GLY A 1 251 ? 27.458 -7.091 27.962 1.00 38.59 251 GLY A C 1
ATOM 2058 O O . GLY A 1 251 ? 28.521 -6.925 27.382 1.00 38.59 251 GLY A O 1
ATOM 2059 N N . ASN A 1 252 ? 27.022 -6.280 28.937 1.00 34.69 252 ASN A N 1
ATOM 2060 C CA . ASN A 1 252 ? 27.874 -5.794 30.039 1.00 34.69 252 ASN A CA 1
ATOM 2061 C C . ASN A 1 252 ? 26.989 -5.150 31.144 1.00 34.69 252 ASN A C 1
ATOM 2063 O O . ASN A 1 252 ? 26.436 -4.069 30.910 1.00 34.69 252 ASN A O 1
ATOM 2067 N N . PRO A 1 253 ? 26.785 -5.775 32.323 1.00 35.53 253 PRO A N 1
ATOM 2068 C CA . PRO A 1 253 ? 25.820 -5.302 33.330 1.00 35.53 253 PRO A CA 1
ATOM 2069 C C . PRO A 1 253 ? 26.279 -4.112 34.194 1.00 35.53 253 PRO A C 1
ATOM 2071 O O . PRO A 1 253 ? 25.494 -3.627 35.003 1.00 35.53 253 PRO A O 1
ATOM 2074 N N . TRP A 1 254 ? 27.516 -3.626 34.050 1.00 34.59 254 TRP A N 1
ATOM 2075 C CA . TRP A 1 254 ? 28.156 -2.739 35.041 1.00 34.59 254 TRP A CA 1
ATOM 2076 C C . TRP A 1 254 ? 28.482 -1.308 34.572 1.00 34.59 254 TRP A C 1
ATOM 2078 O O . TRP A 1 254 ? 29.244 -0.602 35.219 1.00 34.59 254 TRP A O 1
ATOM 2088 N N . ALA A 1 255 ? 27.879 -0.829 33.478 1.00 36.75 255 ALA A N 1
ATOM 2089 C CA . ALA A 1 255 ? 28.139 0.523 32.956 1.00 36.75 255 ALA A CA 1
ATOM 2090 C C . ALA A 1 255 ? 26.867 1.338 32.658 1.00 36.75 255 ALA A C 1
ATOM 2092 O O . ALA A 1 255 ? 26.765 1.984 31.615 1.00 36.75 255 ALA A O 1
ATOM 2093 N N . ARG A 1 256 ? 25.855 1.307 33.540 1.00 34.12 256 ARG A N 1
ATOM 2094 C CA . ARG A 1 256 ? 24.685 2.205 33.428 1.00 34.12 256 ARG A CA 1
ATOM 2095 C C . ARG A 1 256 ? 24.214 2.739 34.777 1.00 34.12 256 ARG A C 1
ATOM 2097 O O . ARG A 1 256 ? 23.105 2.451 35.216 1.00 34.12 256 ARG A O 1
ATOM 2104 N N . THR A 1 257 ? 25.004 3.618 35.376 1.00 34.00 257 THR A N 1
ATOM 2105 C CA . THR A 1 257 ? 24.455 4.686 36.216 1.00 34.00 257 THR A CA 1
ATOM 2106 C C . THR A 1 257 ? 24.180 5.915 35.340 1.00 34.00 257 THR A C 1
ATOM 2108 O O . THR A 1 257 ? 25.024 6.366 34.576 1.00 34.00 257 THR A O 1
ATOM 2111 N N . LYS A 1 258 ? 22.948 6.430 35.453 1.00 35.25 258 LYS A N 1
ATOM 2112 C CA . LYS A 1 258 ? 22.432 7.709 34.921 1.00 35.25 258 LYS A CA 1
ATOM 2113 C C . LYS A 1 258 ? 22.282 7.849 33.393 1.00 35.25 258 LYS A C 1
ATOM 2115 O O . LYS A 1 258 ? 23.020 8.567 32.737 1.00 35.25 258 LYS A O 1
ATOM 2120 N N . ALA A 1 259 ? 21.178 7.319 32.854 1.00 28.19 259 ALA A N 1
ATOM 2121 C CA . ALA A 1 259 ? 20.490 7.944 31.715 1.00 28.19 259 ALA A CA 1
ATOM 2122 C C . ALA A 1 259 ? 18.985 7.616 31.719 1.00 28.19 259 ALA A C 1
ATOM 2124 O O . ALA A 1 259 ? 18.581 6.454 31.758 1.00 28.19 259 ALA A O 1
ATOM 2125 N N . LYS A 1 260 ? 18.168 8.675 31.697 1.00 30.00 260 LYS A N 1
ATOM 2126 C CA . LYS A 1 260 ? 16.698 8.693 31.718 1.00 30.00 260 LYS A CA 1
ATOM 2127 C C . LYS A 1 260 ? 16.054 7.972 30.520 1.00 30.00 260 LYS A C 1
ATOM 2129 O O . LYS A 1 260 ? 16.540 8.051 29.402 1.00 30.00 260 LYS A O 1
ATOM 2134 N N . ARG A 1 261 ? 14.856 7.437 30.800 1.00 30.39 261 ARG A N 1
ATOM 2135 C CA . ARG A 1 261 ? 13.683 7.204 29.928 1.00 30.39 261 ARG A CA 1
ATOM 2136 C C . ARG A 1 261 ? 13.841 6.337 28.663 1.00 30.39 261 ARG A C 1
ATOM 2138 O O . ARG A 1 261 ? 14.468 6.693 27.676 1.00 30.39 261 ARG A O 1
ATOM 2145 N N . SER A 1 262 ? 12.969 5.329 28.652 1.00 28.86 262 SER A N 1
ATOM 2146 C CA . SER A 1 262 ? 12.100 4.895 27.548 1.00 28.86 262 SER A CA 1
ATOM 2147 C C . SER A 1 262 ? 12.292 3.452 27.075 1.00 28.86 262 SER A C 1
ATOM 2149 O O . SER A 1 262 ? 13.392 2.999 26.777 1.00 28.86 262 SER A O 1
ATOM 2151 N N . ARG A 1 263 ? 11.127 2.795 26.982 1.00 29.09 263 ARG A N 1
ATOM 2152 C CA . ARG A 1 263 ? 10.783 1.612 26.185 1.00 29.09 263 ARG A CA 1
ATOM 2153 C C . ARG A 1 263 ? 11.527 0.322 26.532 1.00 29.09 263 ARG A C 1
ATOM 2155 O O . ARG A 1 263 ? 12.643 0.063 26.088 1.00 29.09 263 ARG A O 1
ATOM 2162 N N . SER A 1 264 ? 10.829 -0.534 27.280 1.00 27.88 264 SER A N 1
ATOM 2163 C CA . SER A 1 264 ? 11.170 -1.948 27.386 1.00 27.88 264 SER A CA 1
ATOM 2164 C C . SER A 1 264 ? 11.105 -2.611 26.004 1.00 27.88 264 SER A C 1
ATOM 2166 O O . SER A 1 264 ? 10.248 -2.324 25.167 1.00 27.88 264 SER A O 1
ATOM 2168 N N . LYS A 1 265 ? 12.110 -3.450 25.767 1.00 28.14 265 LYS A N 1
ATOM 2169 C CA . LYS A 1 265 ? 12.463 -4.112 24.514 1.00 28.14 265 LYS A CA 1
ATOM 2170 C C . LYS A 1 265 ? 11.563 -5.334 24.290 1.00 28.14 265 LYS A C 1
ATOM 2172 O O . LYS A 1 265 ? 11.490 -6.184 25.170 1.00 28.14 265 LYS A O 1
ATOM 2177 N N . ARG A 1 266 ? 10.958 -5.462 23.103 1.00 27.00 266 ARG A N 1
ATOM 2178 C CA . ARG A 1 266 ? 10.471 -6.753 22.586 1.00 27.00 266 ARG A CA 1
ATOM 2179 C C . ARG A 1 266 ? 11.637 -7.503 21.938 1.00 27.00 266 ARG A C 1
ATOM 2181 O O . ARG A 1 266 ? 12.420 -6.925 21.186 1.00 27.00 266 ARG A O 1
ATOM 2188 N N . THR A 1 267 ? 11.761 -8.768 22.302 1.00 24.22 267 THR A N 1
ATOM 2189 C CA . THR A 1 267 ? 12.700 -9.760 21.772 1.00 24.22 267 THR A CA 1
ATOM 2190 C C . THR A 1 267 ? 12.191 -10.231 20.407 1.00 24.22 267 THR A C 1
ATOM 2192 O O . THR A 1 267 ? 10.995 -10.466 20.272 1.00 24.22 267 THR A O 1
ATOM 2195 N N . TYR A 1 268 ? 13.061 -10.329 19.398 1.00 26.23 268 TYR A N 1
ATOM 2196 C CA . TYR A 1 268 ? 12.697 -10.843 18.074 1.00 26.23 268 TYR A CA 1
ATOM 2197 C C . TYR A 1 268 ? 12.702 -12.374 18.095 1.00 26.23 268 TYR A C 1
ATOM 2199 O O . TYR A 1 268 ? 13.764 -12.990 18.032 1.00 26.23 268 TYR A O 1
ATOM 2207 N N . THR A 1 269 ? 11.518 -12.967 18.180 1.00 28.36 269 THR A N 1
ATOM 2208 C CA . THR A 1 269 ? 11.211 -14.288 17.623 1.00 28.36 269 THR A CA 1
ATOM 2209 C C . THR A 1 269 ? 10.661 -14.061 16.213 1.00 28.36 269 THR A C 1
ATOM 2211 O O . THR A 1 269 ? 9.934 -13.096 15.985 1.00 28.36 269 THR A O 1
ATOM 2214 N N . VAL A 1 270 ? 11.056 -14.888 15.243 1.00 34.44 270 VAL A N 1
ATOM 2215 C CA . VAL A 1 270 ? 10.447 -14.897 13.904 1.00 34.44 270 VAL A CA 1
ATOM 2216 C C . VAL A 1 270 ? 8.991 -15.322 14.103 1.00 34.44 270 VAL A C 1
ATOM 2218 O O . VAL A 1 270 ? 8.758 -16.465 14.471 1.00 34.44 270 VAL A O 1
ATOM 2221 N N . GLN A 1 271 ? 8.041 -14.394 13.979 1.00 36.72 271 GLN A N 1
ATOM 2222 C CA . GLN A 1 271 ? 6.614 -14.702 14.057 1.00 36.72 271 GLN A CA 1
ATOM 2223 C C . GLN A 1 271 ? 6.095 -14.921 12.637 1.00 36.72 271 GLN A C 1
ATOM 2225 O O . GLN A 1 271 ? 6.225 -14.052 11.772 1.00 36.72 271 GLN A O 1
ATOM 2230 N N . GLU A 1 272 ? 5.585 -16.124 12.393 1.00 44.59 272 GLU A N 1
ATOM 2231 C CA . GLU A 1 272 ? 4.737 -16.434 11.246 1.00 44.59 272 GLU A CA 1
ATOM 2232 C C . GLU A 1 272 ? 3.516 -15.508 11.272 1.00 44.59 272 GLU A C 1
ATOM 2234 O O . GLU A 1 272 ? 3.064 -15.092 12.341 1.00 44.59 272 GLU A O 1
ATOM 2239 N N . ALA A 1 273 ? 3.032 -15.100 10.098 1.00 55.34 273 ALA A N 1
ATOM 2240 C CA . ALA A 1 273 ? 1.894 -14.196 10.020 1.00 55.34 273 ALA A CA 1
ATOM 2241 C C . ALA A 1 273 ? 0.637 -14.935 10.501 1.00 55.34 273 ALA A C 1
ATOM 2243 O O . ALA A 1 273 ? 0.127 -15.809 9.809 1.00 55.34 273 ALA A O 1
ATOM 2244 N N . ILE A 1 274 ? 0.132 -14.572 11.678 1.00 61.44 274 ILE A N 1
ATOM 2245 C CA . ILE A 1 274 ? -1.058 -15.182 12.267 1.00 61.44 274 ILE A CA 1
ATOM 2246 C C . ILE A 1 274 ? -2.283 -14.471 11.697 1.00 61.44 274 ILE A C 1
ATOM 2248 O O . ILE A 1 274 ? -2.458 -13.261 11.875 1.00 61.44 274 ILE A O 1
ATOM 2252 N N . THR A 1 275 ? -3.152 -15.218 11.024 1.00 69.38 275 THR A N 1
ATOM 2253 C CA . THR A 1 275 ? -4.462 -14.715 10.602 1.00 69.38 275 THR A CA 1
ATOM 2254 C C . THR A 1 275 ? -5.425 -14.750 11.785 1.00 69.38 275 THR A C 1
ATOM 2256 O O . THR A 1 275 ? -5.614 -15.791 12.415 1.00 69.38 275 THR A O 1
ATOM 2259 N N . VAL A 1 276 ? -6.026 -13.603 12.105 1.00 77.31 276 VAL A N 1
ATOM 2260 C CA . VAL A 1 276 ? -6.962 -13.457 13.225 1.00 77.31 276 VAL A CA 1
ATOM 2261 C C . VAL A 1 276 ? -8.284 -12.857 12.763 1.00 77.31 276 VAL A C 1
ATOM 2263 O O . VAL A 1 276 ? -8.323 -11.972 11.901 1.00 77.31 276 VAL A O 1
ATOM 2266 N N . VAL A 1 277 ? -9.373 -13.314 13.376 1.00 84.56 277 VAL A N 1
ATOM 2267 C CA . VAL A 1 277 ? -10.695 -12.705 13.215 1.00 84.56 277 VAL A CA 1
ATOM 2268 C C . VAL A 1 277 ? -10.844 -11.609 14.261 1.00 84.56 277 VAL A C 1
ATOM 2270 O O . VAL A 1 277 ? -10.691 -11.844 15.463 1.00 84.56 277 VAL A O 1
ATOM 2273 N N . GLN A 1 278 ? -11.152 -10.404 13.795 1.00 91.38 278 GLN A N 1
ATOM 2274 C CA . GLN A 1 278 ? -11.479 -9.268 14.640 1.00 91.38 278 GLN A CA 1
ATOM 2275 C C . GLN A 1 278 ? -12.965 -8.949 14.579 1.00 91.38 278 GLN A C 1
ATOM 2277 O O . GLN A 1 278 ? -13.571 -9.029 13.514 1.00 91.38 278 GLN A O 1
ATOM 2282 N N . CYS A 1 279 ? -13.521 -8.505 15.699 1.00 93.06 279 CYS A N 1
ATOM 2283 C CA . CYS A 1 279 ? -14.855 -7.931 15.793 1.00 93.06 279 CYS A CA 1
ATOM 2284 C C . CYS A 1 279 ? -14.764 -6.465 16.207 1.00 93.06 279 CYS A C 1
ATOM 2286 O O . CYS A 1 279 ? -13.915 -6.079 17.015 1.00 93.06 279 CYS A O 1
ATOM 2288 N N . SER A 1 280 ? -15.639 -5.647 15.639 1.00 95.62 280 SER A N 1
ATOM 2289 C CA . SER A 1 280 ? -15.792 -4.246 16.012 1.00 95.62 280 SER A CA 1
ATOM 2290 C C . SER A 1 280 ? -16.591 -4.103 17.306 1.00 95.62 280 SER A C 1
ATOM 2292 O O . SER A 1 280 ? -17.543 -4.847 17.518 1.00 95.62 280 SER A O 1
ATOM 2294 N N . THR A 1 281 ? -16.265 -3.089 18.112 1.00 96.75 281 THR A N 1
ATOM 2295 C CA . THR A 1 281 ? -17.098 -2.647 19.244 1.00 96.75 281 THR A CA 1
ATOM 2296 C C . THR A 1 281 ? -18.295 -1.795 18.821 1.00 96.75 281 THR A C 1
ATOM 2298 O O . THR A 1 281 ? -19.039 -1.297 19.670 1.00 96.75 281 THR A O 1
ATOM 2301 N N . GLN A 1 282 ? -18.455 -1.493 17.532 1.00 96.44 282 GLN A N 1
ATOM 2302 C CA . GLN A 1 282 ? -19.505 -0.601 17.045 1.00 96.44 282 GLN A CA 1
ATOM 2303 C C . GLN A 1 282 ? -20.893 -1.216 17.237 1.00 96.44 282 GLN A C 1
ATOM 2305 O O . GLN A 1 282 ? -21.121 -2.361 16.859 1.00 96.44 282 GLN A O 1
ATOM 2310 N N . VAL A 1 283 ? -21.858 -0.434 17.732 1.00 96.94 283 VAL A N 1
ATOM 2311 C CA . VAL A 1 283 ? -23.271 -0.840 17.683 1.00 96.94 283 VAL A CA 1
ATOM 2312 C C . VAL A 1 283 ? -23.829 -0.495 16.305 1.00 96.94 283 VAL A C 1
ATOM 2314 O O . VAL A 1 283 ? -24.142 0.666 16.011 1.00 96.94 283 VAL A O 1
ATOM 2317 N N . VAL A 1 284 ? -23.908 -1.503 15.438 1.00 92.69 284 VAL A N 1
ATOM 2318 C CA . VAL A 1 284 ? -24.313 -1.357 14.034 1.00 92.69 284 VAL A CA 1
ATOM 2319 C C . VAL A 1 284 ? -25.743 -0.823 13.958 1.00 92.69 284 VAL A C 1
ATOM 2321 O O . VAL A 1 284 ? -26.611 -1.247 14.710 1.00 92.69 284 VAL A O 1
ATOM 2324 N N . GLY A 1 285 ? -26.000 0.129 13.058 1.00 89.81 285 GLY A N 1
ATOM 2325 C CA . GLY A 1 285 ? -27.302 0.807 12.953 1.00 89.81 285 GLY A CA 1
ATOM 2326 C C . GLY A 1 285 ? -27.449 2.042 13.851 1.00 89.81 285 GLY A C 1
ATOM 2327 O O . GLY A 1 285 ? -28.473 2.713 13.796 1.00 89.81 285 GLY A O 1
ATOM 2328 N N . THR A 1 286 ? -26.422 2.401 14.629 1.00 91.44 286 THR A N 1
ATOM 2329 C CA . THR A 1 286 ? -26.389 3.650 15.407 1.00 91.44 286 THR A CA 1
ATOM 2330 C C . THR A 1 286 ? -25.219 4.541 14.968 1.00 91.44 286 THR A C 1
ATOM 2332 O O . THR A 1 286 ? -24.156 4.050 14.588 1.00 91.44 286 THR A O 1
ATOM 2335 N N . LYS A 1 287 ? -25.385 5.873 15.017 1.00 83.25 287 LYS A N 1
ATOM 2336 C CA . LYS A 1 287 ? -24.341 6.843 14.596 1.00 83.25 287 LYS A CA 1
ATOM 2337 C C . LYS A 1 287 ? -23.320 7.186 15.699 1.00 83.25 287 LYS A C 1
ATOM 2339 O O . LYS A 1 287 ? -22.317 7.863 15.445 1.00 83.25 287 LYS A O 1
ATOM 2344 N N . GLY A 1 288 ? -23.564 6.743 16.932 1.00 90.31 288 GLY A N 1
ATOM 2345 C CA . GLY A 1 288 ? -22.844 7.245 18.105 1.00 90.31 288 GLY A CA 1
ATOM 2346 C C . GLY A 1 288 ? -22.691 6.275 19.268 1.00 90.31 288 GLY A C 1
ATOM 2347 O O . GLY A 1 288 ? -22.309 6.731 20.340 1.00 90.31 288 GLY A O 1
ATOM 2348 N N . ARG A 1 289 ? -22.991 4.980 19.105 1.00 95.25 289 ARG A N 1
ATOM 2349 C CA . ARG A 1 289 ? -22.901 4.010 20.205 1.00 95.25 289 ARG A CA 1
ATOM 2350 C C . ARG A 1 289 ? -21.921 2.878 19.912 1.00 95.25 289 ARG A C 1
ATOM 2352 O O . ARG A 1 289 ? -21.743 2.457 18.769 1.00 95.25 289 ARG A O 1
ATOM 2359 N N . SER A 1 290 ? -21.289 2.394 20.971 1.00 97.12 290 SER A N 1
ATOM 2360 C CA . SER A 1 290 ? -20.313 1.308 20.966 1.00 97.12 290 SER A CA 1
ATOM 2361 C C . SER A 1 290 ? -20.435 0.507 22.271 1.00 97.12 290 SER A C 1
ATOM 2363 O O . SER A 1 290 ? -20.982 1.017 23.246 1.00 97.12 290 SER A O 1
ATOM 2365 N N . ALA A 1 291 ? -19.976 -0.741 22.294 1.00 97.06 291 ALA A N 1
ATOM 2366 C CA . ALA A 1 291 ? -19.969 -1.581 23.489 1.00 97.06 291 ALA A CA 1
ATOM 2367 C C . ALA A 1 291 ? -18.570 -1.687 24.106 1.00 97.06 291 ALA A C 1
ATOM 2369 O O . ALA A 1 291 ? -17.551 -1.521 23.430 1.00 97.06 291 ALA A O 1
ATOM 2370 N N . LEU A 1 292 ? -18.515 -1.989 25.403 1.00 96.75 292 LEU A N 1
ATOM 2371 C CA . LEU A 1 292 ? -17.255 -2.301 26.065 1.00 96.75 292 LEU A CA 1
ATOM 2372 C C . LEU A 1 292 ? -16.841 -3.723 25.684 1.00 96.75 292 LEU A C 1
ATOM 2374 O O . LEU A 1 292 ? -17.466 -4.693 26.100 1.00 96.75 292 LEU A O 1
ATOM 2378 N N . MET A 1 293 ? -15.755 -3.839 24.928 1.00 96.31 293 MET A N 1
ATOM 2379 C CA . MET A 1 293 ? -15.057 -5.102 24.713 1.00 96.31 293 MET A CA 1
ATOM 2380 C C . MET A 1 293 ? -13.572 -4.876 24.938 1.00 96.31 293 MET A C 1
ATOM 2382 O O . MET A 1 293 ? -13.000 -3.980 24.317 1.00 96.31 293 MET A O 1
ATOM 2386 N N . ALA A 1 294 ? -12.938 -5.642 25.822 1.00 94.62 294 ALA A N 1
ATOM 2387 C CA . ALA A 1 294 ? -11.533 -5.422 26.148 1.00 94.62 294 ALA A CA 1
ATOM 2388 C C . ALA A 1 294 ? -10.842 -6.663 26.713 1.00 94.62 294 ALA A C 1
ATOM 2390 O O . ALA A 1 294 ? -11.353 -7.314 27.618 1.00 94.62 294 ALA A O 1
ATOM 2391 N N . TRP A 1 295 ? -9.629 -6.941 26.236 1.00 93.69 295 TRP A N 1
ATOM 2392 C CA . TRP A 1 295 ? -8.731 -7.886 26.899 1.00 93.69 295 TRP A CA 1
ATOM 2393 C C . TRP A 1 295 ? -8.149 -7.254 28.167 1.00 93.69 295 TRP A C 1
ATOM 2395 O O . TRP A 1 295 ? -7.650 -6.119 28.134 1.00 93.69 295 TRP A O 1
ATOM 2405 N N . ILE A 1 296 ? -8.171 -7.993 29.277 1.00 92.50 296 ILE A N 1
ATOM 2406 C CA . ILE A 1 296 ? -7.527 -7.583 30.526 1.00 92.50 296 ILE A CA 1
ATOM 2407 C C . ILE A 1 296 ? -6.003 -7.565 30.319 1.00 92.50 296 ILE A C 1
ATOM 2409 O O . ILE A 1 296 ? -5.401 -8.583 29.962 1.00 92.50 296 ILE A O 1
ATOM 2413 N N . PRO A 1 297 ? -5.323 -6.427 30.556 1.00 89.25 297 PRO A N 1
ATOM 2414 C CA . PRO A 1 297 ? -3.871 -6.378 30.492 1.00 89.25 297 PRO A CA 1
ATOM 2415 C C . PRO A 1 297 ? -3.237 -7.263 31.572 1.00 89.25 297 PRO A C 1
ATOM 2417 O O . PRO A 1 297 ? -3.445 -7.033 32.756 1.00 89.25 297 PRO A O 1
ATOM 2420 N N . LYS A 1 298 ? -2.338 -8.178 31.183 1.00 84.00 298 LYS A N 1
ATOM 2421 C CA . LYS A 1 298 ? -1.617 -9.110 32.089 1.00 84.00 298 LYS A CA 1
ATOM 2422 C C . LYS A 1 298 ? -0.890 -8.473 33.286 1.00 84.00 298 LYS A C 1
ATOM 2424 O O . LYS A 1 298 ? -0.447 -9.174 34.181 1.00 84.00 298 LYS A O 1
ATOM 2429 N N . ARG A 1 299 ? -0.679 -7.156 33.255 1.00 88.19 299 ARG A N 1
ATOM 2430 C CA . ARG A 1 299 ? 0.014 -6.383 34.298 1.00 88.19 299 ARG A CA 1
ATOM 2431 C C . ARG A 1 299 ? -0.924 -5.817 35.366 1.00 88.19 299 ARG A C 1
ATOM 2433 O O . ARG A 1 299 ? -0.441 -5.136 36.264 1.00 88.19 299 ARG A O 1
ATOM 2440 N N . TRP A 1 300 ? -2.236 -5.945 35.187 1.00 90.62 300 TRP A N 1
ATOM 2441 C CA . TRP A 1 300 ? -3.209 -5.439 36.148 1.00 90.62 300 TRP A CA 1
ATOM 2442 C C . TRP A 1 300 ? -3.217 -6.324 37.389 1.00 90.62 300 TRP A C 1
ATOM 2444 O O . TRP A 1 300 ? -3.179 -7.545 37.286 1.00 90.62 300 TRP A O 1
ATOM 2454 N N . THR A 1 301 ? -3.215 -5.680 38.552 1.00 93.12 301 THR A N 1
ATOM 2455 C CA . THR A 1 301 ? -3.353 -6.335 39.853 1.00 93.12 301 THR A CA 1
ATOM 2456 C C . THR A 1 301 ? -4.829 -6.504 40.195 1.00 93.12 301 THR A C 1
ATOM 2458 O O . THR A 1 301 ? -5.678 -5.821 39.618 1.00 93.12 301 THR A O 1
ATOM 2461 N N . GLU A 1 302 ? -5.135 -7.350 41.179 1.00 90.94 302 GLU A N 1
ATOM 2462 C CA . GLU A 1 302 ? -6.496 -7.500 41.715 1.00 90.94 302 GLU A CA 1
ATOM 2463 C C . GLU A 1 302 ? -7.092 -6.151 42.133 1.00 90.94 302 GLU A C 1
ATOM 2465 O O . GLU A 1 302 ? -8.189 -5.818 41.711 1.00 90.94 302 GLU A O 1
ATOM 2470 N N . GLY A 1 303 ? -6.327 -5.294 42.821 1.00 92.31 303 GLY A N 1
ATOM 2471 C CA . GLY A 1 303 ? -6.802 -3.954 43.187 1.00 92.31 303 GLY A CA 1
ATOM 2472 C C . GLY A 1 303 ? -7.158 -3.063 41.985 1.00 92.31 303 GLY A C 1
ATOM 2473 O O . GLY A 1 303 ? -8.104 -2.278 42.056 1.00 92.31 303 GLY A O 1
ATOM 2474 N N . HIS A 1 304 ? -6.448 -3.194 40.855 1.00 93.62 304 HIS A N 1
ATOM 2475 C CA . HIS A 1 304 ? -6.819 -2.487 39.620 1.00 93.62 304 HIS A CA 1
ATOM 2476 C C . HIS A 1 304 ? -8.118 -3.060 39.046 1.00 93.62 304 HIS A C 1
ATOM 2478 O O . HIS A 1 304 ? -8.993 -2.297 38.644 1.00 93.62 304 HIS A O 1
ATOM 2484 N N . LEU A 1 305 ? -8.261 -4.388 39.036 1.00 93.88 305 LEU A N 1
ATOM 2485 C CA . LEU A 1 305 ? -9.476 -5.066 38.585 1.00 93.88 305 LEU A CA 1
ATOM 2486 C C . LEU A 1 305 ? -10.690 -4.657 39.423 1.00 93.88 305 LEU A C 1
ATOM 2488 O O . LEU A 1 305 ? -11.693 -4.257 38.841 1.00 93.88 305 LEU A O 1
ATOM 2492 N N . SER A 1 306 ? -10.573 -4.639 40.752 1.00 94.44 306 SER A N 1
ATOM 2493 C CA . SER A 1 306 ? -11.635 -4.177 41.653 1.00 94.44 306 SER A CA 1
ATOM 2494 C C . SER A 1 306 ? -12.006 -2.714 41.402 1.00 94.44 306 SER A C 1
ATOM 2496 O O . SER A 1 306 ? -13.185 -2.375 41.369 1.00 94.44 306 SER A O 1
ATOM 2498 N N . SER A 1 307 ? -11.024 -1.837 41.157 1.00 96.06 307 SER A N 1
ATOM 2499 C CA . SER A 1 307 ? -11.292 -0.430 40.820 1.00 96.06 307 SER A CA 1
ATOM 2500 C C . SER A 1 307 ? -12.038 -0.281 39.490 1.00 96.06 307 SER A C 1
ATOM 2502 O O . SER A 1 307 ? -12.960 0.529 39.387 1.00 96.06 307 SER A O 1
ATOM 2504 N N . VAL A 1 308 ? -11.672 -1.069 38.476 1.00 96.50 308 VAL A N 1
ATOM 2505 C CA . VAL A 1 308 ? -12.355 -1.068 37.176 1.00 96.50 308 VAL A CA 1
ATOM 2506 C C . VAL A 1 308 ? -13.765 -1.638 37.297 1.00 96.50 308 VAL A C 1
ATOM 2508 O O . VAL A 1 308 ? -14.691 -1.034 36.763 1.00 96.50 308 VAL A O 1
ATOM 2511 N N . ALA A 1 309 ? -13.943 -2.739 38.025 1.00 95.88 309 ALA A N 1
ATOM 2512 C CA . ALA A 1 309 ? -15.246 -3.342 38.281 1.00 95.88 309 ALA A CA 1
ATOM 2513 C C . ALA A 1 309 ? -16.185 -2.365 39.005 1.00 95.88 309 ALA A C 1
ATOM 2515 O O . ALA A 1 309 ? -17.274 -2.087 38.505 1.00 95.88 309 ALA A O 1
ATOM 2516 N N . SER A 1 310 ? -15.710 -1.733 40.089 1.00 95.38 310 SER A N 1
ATOM 2517 C CA . SER A 1 310 ? -16.445 -0.681 40.807 1.00 95.38 310 SER A CA 1
ATOM 2518 C C . SER A 1 310 ? -16.874 0.437 39.863 1.00 95.38 310 SER A C 1
ATOM 2520 O O . SER A 1 310 ? -18.032 0.844 39.862 1.00 95.38 310 SER A O 1
ATOM 2522 N N . ARG A 1 311 ? -15.965 0.896 38.993 1.00 95.81 311 ARG A N 1
ATOM 2523 C CA . ARG A 1 311 ? -16.275 1.963 38.040 1.00 95.81 311 ARG A CA 1
ATOM 2524 C C . ARG A 1 311 ? -17.301 1.537 36.986 1.00 95.81 311 ARG A C 1
ATOM 2526 O O . ARG A 1 311 ? -18.145 2.341 36.607 1.00 95.81 311 ARG A O 1
ATOM 2533 N N . ILE A 1 312 ? -17.236 0.302 36.491 1.00 95.81 312 ILE A N 1
ATOM 2534 C CA . ILE A 1 312 ? -18.216 -0.248 35.539 1.00 95.81 312 ILE A CA 1
ATOM 2535 C C . ILE A 1 312 ? -19.598 -0.361 36.196 1.00 95.81 312 ILE A C 1
ATOM 2537 O O . ILE A 1 312 ? -20.596 0.003 35.568 1.00 95.81 312 ILE A O 1
ATOM 2541 N N . ASN A 1 313 ? -19.641 -0.798 37.456 1.00 94.62 313 ASN A N 1
ATOM 2542 C CA . ASN A 1 313 ? -20.865 -0.892 38.242 1.00 94.62 313 ASN A CA 1
ATOM 2543 C C . ASN A 1 313 ? -21.489 0.497 38.476 1.00 94.62 313 ASN A C 1
ATOM 2545 O O . ASN A 1 313 ? -22.662 0.704 38.177 1.00 94.62 313 ASN A O 1
ATOM 2549 N N . GLU A 1 314 ? -20.688 1.492 38.884 1.00 93.81 314 GLU A N 1
ATOM 2550 C CA . GLU A 1 314 ? -21.120 2.897 39.020 1.00 93.81 314 GLU A CA 1
ATOM 2551 C C . GLU A 1 314 ? -21.735 3.459 37.729 1.00 93.81 314 GLU A C 1
ATOM 2553 O O . GLU A 1 314 ? -22.687 4.240 37.767 1.00 93.81 314 GLU A O 1
ATOM 2558 N N . LEU A 1 315 ? -21.179 3.081 36.575 1.00 93.62 315 LEU A N 1
ATOM 2559 C CA . LEU A 1 315 ? -21.655 3.512 35.260 1.00 93.62 315 LEU A CA 1
ATOM 2560 C C . LEU A 1 315 ? -22.867 2.706 34.763 1.00 93.62 315 LEU A C 1
ATOM 2562 O O . LEU A 1 315 ? -23.465 3.084 33.752 1.00 93.62 315 LEU A O 1
ATOM 2566 N N . GLY A 1 316 ? -23.233 1.617 35.444 1.00 92.94 316 GLY A N 1
ATOM 2567 C CA . GLY A 1 316 ? -24.352 0.748 35.083 1.00 92.94 316 GLY A CA 1
ATOM 2568 C C . GLY A 1 316 ? -24.127 -0.044 33.794 1.00 92.94 316 GLY A C 1
ATOM 2569 O O . GLY A 1 316 ? -25.085 -0.335 33.083 1.00 92.94 316 GLY A O 1
ATOM 2570 N N . TRP A 1 317 ? -22.876 -0.364 33.456 1.00 94.31 317 TRP A N 1
ATOM 2571 C CA . TRP A 1 317 ? -22.521 -1.015 32.185 1.00 94.31 317 TRP A CA 1
ATOM 2572 C C . TRP A 1 317 ? -22.594 -2.544 32.206 1.00 94.31 317 TRP A C 1
ATOM 2574 O O . TRP A 1 317 ? -22.371 -3.163 31.168 1.00 94.31 317 TRP A O 1
ATOM 2584 N N . GLY A 1 318 ? -22.903 -3.148 33.354 1.00 90.81 318 GLY A N 1
ATOM 2585 C CA . GLY A 1 318 ? -23.121 -4.586 33.469 1.00 90.81 318 GLY A CA 1
ATOM 2586 C C . GLY A 1 318 ? -24.344 -5.105 32.680 1.00 90.81 318 GLY A C 1
ATOM 2587 O O . GLY A 1 318 ? -25.130 -4.315 32.144 1.00 90.81 318 GLY A O 1
ATOM 2588 N N . PRO A 1 319 ? -24.522 -6.432 32.596 1.00 93.62 319 PRO A N 1
ATOM 2589 C CA . PRO A 1 319 ? -23.563 -7.447 33.022 1.00 93.62 319 PRO A CA 1
ATOM 2590 C C . PRO A 1 319 ? -22.334 -7.464 32.101 1.00 93.62 319 PRO A C 1
ATOM 2592 O O . PRO A 1 319 ? -22.413 -7.115 30.922 1.00 93.62 319 PRO A O 1
ATOM 2595 N N . VAL A 1 320 ? -21.179 -7.861 32.637 1.00 96.44 320 VAL A N 1
ATOM 2596 C CA . VAL A 1 320 ? -19.949 -8.030 31.849 1.00 96.44 320 VAL A CA 1
ATOM 2597 C C . VAL A 1 320 ? -19.632 -9.510 31.744 1.00 96.44 320 VAL A C 1
ATOM 2599 O O . VAL A 1 320 ? -19.336 -10.151 32.745 1.00 96.44 320 VAL A O 1
ATOM 2602 N N . HIS A 1 321 ? -19.660 -10.057 30.538 1.00 96.06 321 HIS A N 1
ATOM 2603 C CA . HIS A 1 321 ? -19.304 -11.446 30.281 1.00 96.06 321 HIS A CA 1
ATOM 2604 C C . HIS A 1 321 ? -17.793 -11.602 30.170 1.00 96.06 321 HIS A C 1
ATOM 2606 O O . HIS A 1 321 ? -17.113 -10.776 29.555 1.00 96.06 321 HIS A O 1
ATOM 2612 N N . THR A 1 322 ? -17.280 -12.678 30.755 1.00 95.19 322 THR A N 1
ATOM 2613 C CA . THR A 1 322 ? -15.858 -13.006 30.764 1.00 95.19 322 THR A CA 1
ATOM 2614 C C . THR A 1 322 ? -15.604 -14.236 29.909 1.00 95.19 322 THR A C 1
ATOM 2616 O O . THR A 1 322 ? -16.300 -15.247 30.007 1.00 95.19 322 THR A O 1
ATOM 2619 N N . PHE A 1 323 ? -14.591 -14.154 29.059 1.00 92.62 323 PHE A N 1
ATOM 2620 C CA . PHE A 1 323 ? -14.149 -15.260 28.225 1.00 92.62 323 PHE A CA 1
ATOM 2621 C C . PHE A 1 323 ? -12.657 -15.484 28.414 1.00 92.62 323 PHE A C 1
ATOM 2623 O O . PHE A 1 323 ? -11.896 -14.521 28.466 1.00 92.62 323 PHE A O 1
ATOM 2630 N N . GLU A 1 324 ? -12.222 -16.736 28.486 1.00 89.00 324 GLU A N 1
ATOM 2631 C CA . GLU A 1 324 ? -10.811 -17.090 28.596 1.00 89.00 324 GLU A CA 1
ATOM 2632 C C . GLU A 1 324 ? -10.281 -17.650 27.276 1.00 89.00 324 GLU A C 1
ATOM 2634 O O . GLU A 1 324 ? -10.910 -18.492 26.635 1.00 89.00 324 GLU A O 1
ATOM 2639 N N . HIS A 1 325 ? -9.091 -17.199 26.890 1.00 82.38 325 HIS A N 1
ATOM 2640 C CA . HIS A 1 325 ? -8.333 -17.758 25.780 1.00 82.38 325 HIS A CA 1
ATOM 2641 C C . HIS A 1 325 ? -6.830 -17.562 26.019 1.00 82.38 325 HIS A C 1
ATOM 2643 O O . HIS A 1 325 ? -6.379 -16.455 26.321 1.00 82.38 325 HIS A O 1
ATOM 2649 N N . LEU A 1 326 ? -6.039 -18.637 25.912 1.00 78.38 326 LEU A N 1
ATOM 2650 C CA . LEU A 1 326 ? -4.580 -18.632 26.129 1.00 78.38 326 LEU A CA 1
ATOM 2651 C C . LEU A 1 326 ? -4.137 -17.881 27.409 1.00 78.38 326 LEU A C 1
ATOM 2653 O O . LEU A 1 326 ? -3.170 -17.106 27.396 1.00 78.38 326 LEU A O 1
ATOM 2657 N N . LYS A 1 327 ? -4.843 -18.115 28.528 1.00 79.00 327 LYS A N 1
ATOM 2658 C CA . LYS A 1 327 ? -4.619 -17.465 29.838 1.00 79.00 327 LYS A CA 1
ATOM 2659 C C . LYS A 1 327 ? -4.770 -15.936 29.807 1.00 79.00 327 LYS A C 1
ATOM 2661 O O . LYS A 1 327 ? -4.083 -15.215 30.536 1.00 79.00 327 LYS A O 1
ATOM 2666 N N . GLN A 1 328 ? -5.594 -15.421 28.902 1.00 85.25 328 GLN A N 1
ATOM 2667 C CA . GLN A 1 328 ? -6.045 -14.034 28.884 1.00 85.25 328 GLN A CA 1
ATOM 2668 C C . GLN A 1 328 ? -7.561 -14.006 28.996 1.00 85.25 328 GLN A C 1
ATOM 2670 O O . GLN A 1 328 ? -8.235 -14.905 28.498 1.00 85.25 328 GLN A O 1
ATOM 2675 N N . THR A 1 329 ? -8.076 -12.947 29.612 1.00 91.56 329 THR A N 1
ATOM 2676 C CA . THR A 1 329 ? -9.510 -12.765 29.823 1.00 91.56 329 THR A CA 1
ATOM 2677 C C . THR A 1 329 ? -10.016 -11.624 28.952 1.00 91.56 329 THR A C 1
ATOM 2679 O O . THR A 1 329 ? -9.502 -10.504 29.035 1.00 91.56 329 THR A O 1
ATOM 2682 N N . LEU A 1 330 ? -11.008 -11.907 28.116 1.00 93.69 330 LEU A N 1
ATOM 2683 C CA . LEU A 1 330 ? -11.775 -10.936 27.347 1.00 93.69 330 LEU A CA 1
ATOM 2684 C C . LEU A 1 330 ? -13.042 -10.579 28.119 1.00 93.69 330 LEU A C 1
ATOM 2686 O O . LEU A 1 330 ? -13.761 -11.456 28.590 1.00 93.69 330 LEU A O 1
ATOM 2690 N N . LEU A 1 331 ? -13.309 -9.285 28.214 1.00 95.75 331 LEU A N 1
ATOM 2691 C CA . LEU A 1 331 ? -14.527 -8.723 28.777 1.00 95.75 331 LEU A CA 1
ATOM 2692 C C . LEU A 1 331 ? -15.440 -8.269 27.646 1.00 95.75 331 LEU A C 1
ATOM 2694 O O . LEU A 1 331 ? -14.964 -7.603 26.725 1.00 95.75 331 LEU A O 1
ATOM 2698 N N . ILE A 1 332 ? -16.731 -8.579 27.736 1.00 96.56 332 ILE A N 1
ATOM 2699 C CA . ILE A 1 332 ? -17.770 -8.091 26.823 1.00 96.56 332 ILE A CA 1
ATOM 2700 C C . ILE A 1 332 ? -18.953 -7.603 27.657 1.00 96.56 332 ILE A C 1
ATOM 2702 O O . ILE A 1 332 ? -19.651 -8.402 28.274 1.00 96.56 332 ILE A O 1
ATOM 2706 N N . ALA A 1 333 ? -19.197 -6.296 27.656 1.00 96.19 333 ALA A N 1
ATOM 2707 C CA . ALA A 1 333 ? -20.403 -5.700 28.219 1.00 96.19 333 ALA A CA 1
ATOM 2708 C C . ALA A 1 333 ? -21.329 -5.295 27.060 1.00 96.19 333 ALA A C 1
ATOM 2710 O O . ALA A 1 333 ? -21.037 -4.313 26.366 1.00 96.19 333 ALA A O 1
ATOM 2711 N N . PRO A 1 334 ? -22.423 -6.030 26.793 1.00 95.50 334 PRO A N 1
ATOM 2712 C CA . PRO A 1 334 ? -23.251 -5.855 25.597 1.00 95.50 334 PRO A CA 1
ATOM 2713 C C . PRO A 1 334 ? -24.235 -4.674 25.724 1.00 95.50 334 PRO A C 1
ATOM 2715 O O . PRO A 1 334 ? -25.388 -4.756 25.304 1.00 95.50 334 PRO A O 1
ATOM 2718 N N . ARG A 1 335 ? -23.783 -3.544 26.279 1.00 95.50 335 ARG A N 1
ATOM 2719 C CA . ARG A 1 335 ? -24.548 -2.297 26.420 1.00 95.50 335 ARG A CA 1
ATOM 2720 C C . ARG A 1 335 ? -24.192 -1.316 25.302 1.00 95.50 335 ARG A C 1
ATOM 2722 O O . ARG A 1 335 ? -23.035 -1.187 24.906 1.00 95.50 335 ARG A O 1
ATOM 2729 N N . ALA A 1 336 ? -25.186 -0.603 24.780 1.00 95.88 336 ALA A N 1
ATOM 2730 C CA . ALA A 1 336 ? -25.023 0.376 23.712 1.00 95.88 336 ALA A CA 1
ATOM 2731 C C . ALA A 1 336 ? -24.649 1.755 24.280 1.00 95.88 336 ALA A C 1
ATOM 2733 O O . ALA A 1 336 ? -25.487 2.654 24.392 1.00 95.88 336 ALA A O 1
ATOM 2734 N N . ILE A 1 337 ? -23.376 1.920 24.630 1.00 96.50 337 ILE A N 1
ATOM 2735 C CA . ILE A 1 337 ? -22.833 3.080 25.346 1.00 96.50 337 ILE A CA 1
ATOM 2736 C C . ILE A 1 337 ? -22.502 4.215 24.356 1.00 96.50 337 ILE A C 1
ATOM 2738 O O . ILE A 1 337 ? -21.952 3.944 23.284 1.00 96.50 337 ILE A O 1
ATOM 2742 N N . PRO A 1 338 ? -22.781 5.496 24.674 1.00 96.56 338 PRO A N 1
ATOM 2743 C CA . PRO A 1 338 ? -22.318 6.628 23.869 1.00 96.56 338 PRO A CA 1
ATOM 2744 C C . PRO A 1 338 ? -20.795 6.605 23.666 1.00 96.56 338 PRO A C 1
ATOM 2746 O O . PRO A 1 338 ? -20.032 6.507 24.629 1.00 96.56 338 PRO A O 1
ATOM 2749 N N . LYS A 1 339 ? -20.331 6.706 22.416 1.00 95.25 339 LYS A N 1
ATOM 2750 C CA . LYS A 1 339 ? -18.915 6.510 22.055 1.00 95.25 339 LYS A CA 1
ATOM 2751 C C . LYS A 1 339 ? -17.973 7.501 22.747 1.00 95.25 339 LYS A C 1
ATOM 2753 O O . LYS A 1 339 ? -16.859 7.127 23.103 1.00 95.25 339 LYS A O 1
ATOM 2758 N N . GLU A 1 340 ? -18.408 8.740 22.979 1.00 95.44 340 GLU A N 1
ATOM 2759 C CA . GLU A 1 340 ? -17.625 9.767 23.673 1.00 95.44 340 GLU A CA 1
ATOM 2760 C C . GLU A 1 340 ? -17.422 9.407 25.150 1.00 95.44 340 GLU A C 1
ATOM 2762 O O . GLU A 1 340 ? -16.313 9.539 25.676 1.00 95.44 340 GLU A O 1
ATOM 2767 N N . GLN A 1 341 ? -18.479 8.907 25.801 1.00 96.38 341 GLN A N 1
ATOM 2768 C CA . GLN A 1 341 ? -18.426 8.421 27.178 1.00 96.38 341 GLN A CA 1
ATOM 2769 C C . GLN A 1 341 ? -17.539 7.178 27.264 1.00 96.38 341 GLN A C 1
ATOM 2771 O O . GLN A 1 341 ? -16.623 7.138 28.086 1.00 96.38 341 GLN A O 1
ATOM 2776 N N . LEU A 1 342 ? -17.750 6.207 26.368 1.00 97.12 342 LEU A N 1
ATOM 2777 C CA . LEU A 1 342 ? -16.958 4.984 26.317 1.00 97.12 342 LEU A CA 1
ATOM 2778 C C . LEU A 1 342 ? -15.469 5.303 26.155 1.00 97.12 342 LEU A C 1
ATOM 2780 O O . LEU A 1 342 ? -14.662 4.868 26.970 1.00 97.12 342 LEU A O 1
ATOM 2784 N N . ALA A 1 343 ? -15.106 6.123 25.164 1.00 96.12 343 ALA A N 1
ATOM 2785 C CA . ALA A 1 343 ? -13.721 6.503 24.893 1.00 96.12 343 ALA A CA 1
ATOM 2786 C C . ALA A 1 343 ? -13.026 7.147 26.105 1.00 96.12 343 ALA A C 1
ATOM 2788 O O . ALA A 1 343 ? -11.858 6.855 26.378 1.00 96.12 343 ALA A O 1
ATOM 2789 N N . LYS A 1 344 ? -13.736 8.019 26.835 1.00 96.81 344 LYS A N 1
ATOM 2790 C CA . LYS A 1 344 ? -13.216 8.702 28.026 1.00 96.81 344 LYS A CA 1
ATOM 2791 C C . LYS A 1 344 ? -12.989 7.729 29.185 1.00 96.81 344 LYS A C 1
ATOM 2793 O O . LYS A 1 344 ? -11.907 7.721 29.779 1.00 96.81 344 LYS A O 1
ATOM 2798 N N . GLU A 1 345 ? -13.992 6.921 29.513 1.00 97.25 345 GLU A N 1
ATOM 2799 C CA . GLU A 1 345 ? -13.952 6.041 30.684 1.00 97.25 345 GLU A CA 1
ATOM 2800 C C . GLU A 1 345 ? -12.962 4.891 30.478 1.00 97.25 345 GLU A C 1
ATOM 2802 O O . GLU A 1 345 ? -12.107 4.684 31.335 1.00 97.25 345 GLU A O 1
ATOM 2807 N N . VAL A 1 346 ? -12.941 4.227 29.312 1.00 95.69 346 VAL A N 1
ATOM 2808 C CA . VAL A 1 346 ? -11.975 3.133 29.070 1.00 95.69 346 VAL A CA 1
ATOM 2809 C C . VAL A 1 346 ? -10.528 3.630 29.082 1.00 95.69 346 VAL A C 1
ATOM 2811 O O . VAL A 1 346 ? -9.632 2.933 29.562 1.00 95.69 346 VAL A O 1
ATOM 2814 N N . ALA A 1 347 ? -10.275 4.862 28.621 1.00 93.38 347 ALA A N 1
ATOM 2815 C CA . ALA A 1 347 ? -8.953 5.476 28.722 1.00 93.38 347 ALA A CA 1
ATOM 2816 C C . ALA A 1 347 ? -8.541 5.720 30.182 1.00 93.38 347 ALA A C 1
ATOM 2818 O O . ALA A 1 347 ? -7.371 5.520 30.528 1.00 93.38 347 ALA A O 1
ATOM 2819 N N . THR A 1 348 ? -9.498 6.120 31.022 1.00 94.12 348 THR A N 1
ATOM 2820 C CA . THR A 1 348 ? -9.306 6.376 32.458 1.00 94.12 348 THR A CA 1
ATOM 2821 C C . THR A 1 348 ? -9.097 5.074 33.235 1.00 94.12 348 THR A C 1
ATOM 2823 O O . THR A 1 348 ? -8.163 4.987 34.026 1.00 94.12 348 THR A O 1
ATOM 2826 N N . MET A 1 349 ? -9.870 4.030 32.920 1.00 94.38 349 MET A N 1
ATOM 2827 C CA . MET A 1 349 ? -9.764 2.680 33.494 1.00 94.38 349 MET A CA 1
ATOM 2828 C C . MET A 1 349 ? -8.453 1.963 33.130 1.00 94.38 349 MET A C 1
ATOM 2830 O O . MET A 1 349 ? -8.082 0.981 33.763 1.00 94.38 349 MET A O 1
ATOM 2834 N N . GLY A 1 350 ? -7.711 2.453 32.131 1.00 91.56 350 GLY A N 1
ATOM 2835 C CA . GLY A 1 350 ? -6.367 1.972 31.798 1.00 91.56 350 GLY A CA 1
ATOM 2836 C C . GLY A 1 350 ? -6.205 1.413 30.382 1.00 91.56 350 GLY A C 1
ATOM 2837 O O . GLY A 1 350 ? -5.071 1.130 29.977 1.00 91.56 350 GLY A O 1
ATOM 2838 N N . TRP A 1 351 ? -7.274 1.350 29.585 1.00 94.62 351 TRP A N 1
ATOM 2839 C CA . TRP A 1 351 ? -7.247 1.020 28.154 1.00 94.62 351 TRP A CA 1
ATOM 2840 C C . TRP A 1 351 ? -7.053 2.269 27.278 1.00 94.62 351 TRP A C 1
ATOM 2842 O O . TRP A 1 351 ? -7.831 2.569 26.373 1.00 94.62 351 TRP A O 1
ATOM 2852 N N . LYS A 1 352 ? -5.962 3.012 27.511 1.00 90.88 352 LYS A N 1
ATOM 2853 C CA . LYS A 1 352 ? -5.668 4.285 26.814 1.00 90.88 352 LYS A CA 1
ATOM 2854 C C . LYS A 1 352 ? -5.658 4.176 25.284 1.00 90.88 352 LYS A C 1
ATOM 2856 O O . LYS A 1 352 ? -6.123 5.090 24.611 1.00 90.88 352 LYS A O 1
ATOM 2861 N N . SER A 1 353 ? -5.130 3.074 24.742 1.00 87.25 353 SER A N 1
ATOM 2862 C CA . SER A 1 353 ? -5.080 2.849 23.288 1.00 87.25 353 SER A CA 1
ATOM 2863 C C . SER A 1 353 ? -6.478 2.680 22.697 1.00 87.25 353 SER A C 1
ATOM 2865 O O . SER A 1 353 ? -6.788 3.315 21.697 1.00 87.25 353 SER A O 1
ATOM 2867 N N . MET A 1 354 ? -7.325 1.879 23.351 1.00 90.00 354 MET A N 1
ATOM 2868 C CA . MET A 1 354 ? -8.711 1.648 22.939 1.00 90.00 354 MET A CA 1
ATOM 2869 C C . MET A 1 354 ? -9.521 2.945 22.998 1.00 90.00 354 MET A C 1
ATOM 2871 O O . MET A 1 354 ? -10.216 3.277 22.045 1.00 90.00 354 MET A O 1
ATOM 2875 N N . GLY A 1 355 ? -9.378 3.731 24.070 1.00 91.38 355 GLY A N 1
ATOM 2876 C CA . GLY A 1 355 ? -10.062 5.023 24.171 1.00 91.38 355 GLY A CA 1
ATOM 2877 C C . GLY A 1 355 ? -9.643 6.007 23.073 1.00 91.38 355 GLY A C 1
ATOM 2878 O O . GLY A 1 355 ? -10.483 6.714 22.520 1.00 91.38 355 GLY A O 1
ATOM 2879 N N . GLY A 1 356 ? -8.359 6.016 22.699 1.00 89.00 356 GLY A N 1
ATOM 2880 C CA . GLY A 1 356 ? -7.866 6.787 21.555 1.00 89.00 356 GLY A CA 1
ATOM 2881 C C . GLY A 1 356 ? -8.451 6.320 20.219 1.00 89.00 356 GLY A C 1
ATOM 2882 O O . GLY A 1 356 ? -8.883 7.153 19.423 1.00 89.00 356 GLY A O 1
ATOM 2883 N N . GLU A 1 357 ? -8.513 5.005 19.997 1.00 89.19 357 GLU A N 1
ATOM 2884 C CA . GLU A 1 357 ? -9.086 4.401 18.788 1.00 89.19 357 GLU A CA 1
ATOM 2885 C C . GLU A 1 357 ? -10.579 4.722 18.651 1.00 89.19 357 GLU A C 1
ATOM 2887 O O . GLU A 1 357 ? -10.993 5.241 17.616 1.00 89.19 357 GLU A O 1
ATOM 2892 N N . ILE A 1 358 ? -11.367 4.548 19.719 1.00 91.81 358 ILE A N 1
ATOM 2893 C CA . ILE A 1 358 ? -12.802 4.880 19.730 1.00 91.81 358 ILE A CA 1
ATOM 2894 C C . ILE A 1 358 ? -13.014 6.374 19.490 1.00 91.81 358 ILE A C 1
ATOM 2896 O O . ILE A 1 358 ? -13.902 6.754 18.732 1.00 91.81 358 ILE A O 1
ATOM 2900 N N . LYS A 1 359 ? -12.180 7.246 20.071 1.00 90.56 359 LYS A N 1
ATOM 2901 C CA . LYS A 1 359 ? -12.271 8.692 19.824 1.00 90.56 359 LYS A CA 1
ATOM 2902 C C . LYS A 1 359 ? -12.016 9.049 18.355 1.00 90.56 359 LYS A C 1
ATOM 2904 O O . LYS A 1 359 ? -12.610 9.997 17.851 1.00 90.56 359 LYS A O 1
ATOM 2909 N N . GLN A 1 360 ? -11.130 8.319 17.680 1.00 88.81 360 GLN A N 1
ATOM 2910 C CA . GLN A 1 360 ? -10.749 8.586 16.294 1.00 88.81 360 GLN A CA 1
ATOM 2911 C C . GLN A 1 360 ? -11.702 7.944 15.274 1.00 88.81 360 GLN A C 1
ATOM 2913 O O . GLN A 1 360 ? -12.020 8.568 14.264 1.00 88.81 360 GLN A O 1
ATOM 2918 N N . LEU A 1 361 ? -12.124 6.700 15.509 1.00 88.00 361 LEU A N 1
ATOM 2919 C CA . LEU A 1 361 ? -12.861 5.866 14.550 1.00 88.00 361 LEU A CA 1
ATOM 2920 C C . LEU A 1 361 ? -14.327 5.632 14.948 1.00 88.00 361 LEU A C 1
ATOM 2922 O O . LEU A 1 361 ? -15.105 5.084 14.170 1.00 88.00 361 LEU A O 1
ATOM 2926 N N . GLY A 1 362 ? -14.716 6.023 16.160 1.00 86.06 362 GLY A N 1
ATOM 2927 C CA . GLY A 1 362 ? -16.033 5.766 16.747 1.00 86.06 362 GLY A CA 1
ATOM 2928 C C . GLY A 1 362 ? -16.212 4.363 17.338 1.00 86.06 362 GLY A C 1
ATOM 2929 O O . GLY A 1 362 ? -17.248 4.103 17.941 1.00 86.06 362 GLY A O 1
ATOM 2930 N N . HIS A 1 363 ? -15.230 3.476 17.171 1.00 92.75 363 HIS A N 1
ATOM 2931 C CA . HIS A 1 363 ? -15.213 2.090 17.645 1.00 92.75 363 HIS A CA 1
ATOM 2932 C C . HIS A 1 363 ? -13.763 1.589 17.743 1.00 92.75 363 HIS A C 1
ATOM 2934 O O . HIS A 1 363 ? -12.844 2.278 17.297 1.00 92.75 363 HIS A O 1
ATOM 2940 N N . ALA A 1 364 ? -13.562 0.398 18.304 1.00 93.31 364 ALA A N 1
ATOM 2941 C CA . ALA A 1 364 ? -12.291 -0.319 18.305 1.00 93.31 364 ALA A CA 1
ATOM 2942 C C . ALA A 1 364 ? -12.453 -1.705 17.670 1.00 93.31 364 ALA A C 1
ATOM 2944 O O . ALA A 1 364 ? -13.543 -2.277 17.682 1.00 93.31 364 ALA A O 1
ATOM 2945 N N . TRP A 1 365 ? -11.367 -2.253 17.128 1.00 93.06 365 TRP A N 1
ATOM 2946 C CA . TRP A 1 365 ? -11.331 -3.630 16.629 1.00 93.06 365 TRP A CA 1
ATOM 2947 C C . TRP A 1 365 ? -10.599 -4.544 17.605 1.00 93.06 365 TRP A C 1
ATOM 2949 O O . TRP A 1 365 ? -9.431 -4.312 17.921 1.00 93.06 365 TRP A O 1
ATOM 2959 N N . LEU A 1 366 ? -11.260 -5.616 18.039 1.00 91.25 366 LEU A N 1
ATOM 2960 C CA . LEU A 1 366 ? -10.697 -6.597 18.963 1.00 91.25 366 LEU A CA 1
ATOM 2961 C C . LEU A 1 366 ? -10.583 -7.968 18.333 1.00 91.25 366 LEU A C 1
ATOM 2963 O O . LEU A 1 366 ? -11.469 -8.397 17.607 1.00 91.25 366 LEU A O 1
ATOM 2967 N N . ASP A 1 367 ? -9.508 -8.671 18.668 1.00 87.38 367 ASP A N 1
ATOM 2968 C CA . ASP A 1 367 ? -9.319 -10.065 18.281 1.00 87.38 367 ASP A CA 1
ATOM 2969 C C . ASP A 1 367 ? -10.273 -10.935 19.098 1.00 87.38 367 ASP A C 1
ATOM 2971 O O . ASP A 1 367 ? -10.244 -10.865 20.329 1.00 87.38 367 ASP A O 1
ATOM 2975 N N . ILE A 1 368 ? -11.099 -11.731 18.418 1.00 78.25 368 ILE A N 1
ATOM 2976 C CA . ILE A 1 368 ? -12.001 -12.706 19.055 1.00 78.25 368 ILE A CA 1
ATOM 2977 C C . ILE A 1 368 ? -11.480 -14.136 18.879 1.00 78.25 368 ILE A C 1
ATOM 2979 O O . ILE A 1 368 ? -11.742 -14.983 19.726 1.00 78.25 368 ILE A O 1
ATOM 2983 N N . HIS A 1 369 ? -10.689 -14.401 17.833 1.00 65.94 369 HIS A N 1
ATOM 2984 C CA . HIS A 1 369 ? -10.103 -15.721 17.601 1.00 65.94 369 HIS A CA 1
ATOM 2985 C C . HIS A 1 369 ? -8.746 -15.631 16.885 1.00 65.94 369 HIS A C 1
ATOM 2987 O O . HIS A 1 369 ? -8.664 -15.008 15.818 1.00 65.94 369 HIS A O 1
ATOM 2993 N N . PRO A 1 370 ? -7.687 -16.275 17.402 1.00 55.06 370 PRO A N 1
ATOM 2994 C CA . PRO A 1 370 ? -6.474 -16.542 16.649 1.00 55.06 370 PRO A CA 1
ATOM 2995 C C . PRO A 1 370 ? -6.467 -17.999 16.168 1.00 55.06 370 PRO A C 1
ATOM 2997 O O . PRO A 1 370 ? -6.142 -18.889 16.937 1.00 55.06 370 PRO A O 1
ATOM 3000 N N . MET A 1 371 ? -6.843 -18.241 14.908 1.00 49.28 371 MET A N 1
ATOM 3001 C CA . MET A 1 371 ? -6.279 -19.323 14.080 1.00 49.28 371 MET A CA 1
ATOM 3002 C C . MET A 1 371 ? -6.912 -19.348 12.688 1.00 49.28 371 MET A C 1
ATOM 3004 O O . MET A 1 371 ? -8.121 -19.503 12.543 1.00 49.28 371 MET A O 1
ATOM 3008 N N . LEU A 1 372 ? -6.038 -19.256 11.689 1.00 40.28 372 LEU A N 1
ATOM 3009 C CA . LEU A 1 372 ? -5.984 -20.145 10.531 1.00 40.28 372 LEU A CA 1
ATOM 3010 C C . LEU A 1 372 ? -4.497 -20.502 10.405 1.00 40.28 372 LEU A C 1
ATOM 3012 O O . LEU A 1 372 ? -3.758 -19.819 9.700 1.00 40.28 372 LEU A O 1
ATOM 3016 N N . ASP A 1 373 ? -4.041 -21.457 11.208 1.00 38.53 373 ASP A N 1
ATOM 3017 C CA . ASP A 1 373 ? -2.736 -22.090 11.024 1.00 38.53 373 ASP A CA 1
ATOM 3018 C C . ASP A 1 373 ? -3.009 -23.580 10.821 1.00 38.53 373 ASP A C 1
ATOM 3020 O O . ASP A 1 373 ? -3.574 -24.229 11.702 1.00 38.53 373 ASP A O 1
ATOM 3024 N N . GLU A 1 374 ? -2.712 -24.093 9.627 1.00 39.44 374 GLU A N 1
ATOM 3025 C CA . GLU A 1 374 ? -3.027 -25.468 9.212 1.00 39.44 374 GLU A CA 1
ATOM 3026 C C . GLU A 1 374 ? -2.164 -26.518 9.939 1.00 39.44 374 GLU A C 1
ATOM 3028 O O . GLU A 1 374 ? -2.378 -27.713 9.757 1.00 39.44 374 GLU A O 1
ATOM 3033 N N . GLN A 1 375 ? -1.193 -26.094 10.762 1.00 39.00 375 GLN A N 1
ATOM 3034 C CA . GLN A 1 375 ? -0.177 -26.977 11.350 1.00 39.00 375 GLN A CA 1
ATOM 3035 C C . GLN A 1 375 ? -0.155 -27.038 12.885 1.00 39.00 375 GLN A C 1
ATOM 3037 O O . GLN A 1 375 ? 0.651 -27.784 13.439 1.00 39.00 375 GLN A O 1
ATOM 3042 N N . ALA A 1 376 ? -1.015 -26.302 13.5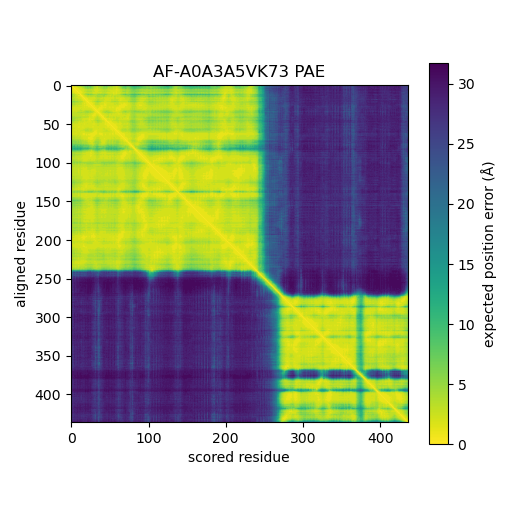95 1.00 39.47 376 ALA A N 1
ATOM 3043 C CA . ALA A 1 376 ? -1.032 -26.341 15.057 1.00 39.47 376 ALA A CA 1
ATOM 3044 C C . ALA A 1 376 ? -2.135 -27.272 15.586 1.00 39.47 376 ALA A C 1
ATOM 3046 O O . ALA A 1 376 ? -3.322 -26.946 15.556 1.00 39.47 376 ALA A O 1
ATOM 3047 N N . ASP A 1 377 ? -1.719 -28.422 16.114 1.00 34.34 377 ASP A N 1
ATOM 3048 C CA . ASP A 1 377 ? -2.538 -29.298 16.950 1.00 34.34 377 ASP A CA 1
ATOM 3049 C C . ASP A 1 377 ? -3.117 -28.509 18.141 1.00 34.34 377 ASP A C 1
ATOM 3051 O O . ASP A 1 377 ? -2.419 -28.193 19.106 1.00 34.34 377 ASP A O 1
ATOM 3055 N N . GLY A 1 378 ? -4.412 -28.185 18.071 1.00 41.12 378 GLY A N 1
ATOM 3056 C CA . GLY A 1 378 ? -5.191 -27.650 19.189 1.00 41.12 378 GLY A CA 1
ATOM 3057 C C . GLY A 1 378 ? -5.929 -26.349 18.874 1.00 41.12 378 GLY A C 1
ATOM 3058 O O . GLY A 1 378 ? -5.421 -25.254 19.105 1.00 41.12 378 GLY A O 1
ATOM 3059 N N . LEU A 1 379 ? -7.187 -26.469 18.441 1.00 44.28 379 LEU A N 1
ATOM 3060 C CA . LEU A 1 379 ? -8.158 -25.372 18.426 1.00 44.28 379 LEU A CA 1
ATOM 3061 C C . LEU A 1 379 ? -8.395 -24.885 19.867 1.00 44.28 379 LEU A C 1
ATOM 3063 O O . LEU A 1 379 ? -9.237 -25.422 20.583 1.00 44.28 379 LEU A O 1
ATOM 3067 N N . SER A 1 380 ? -7.646 -23.880 20.324 1.00 54.31 380 SER A N 1
ATOM 3068 C CA . SER A 1 380 ? -7.963 -23.211 21.591 1.00 54.31 380 SER A CA 1
ATOM 3069 C C . SER A 1 380 ? -9.140 -22.258 21.372 1.00 54.31 380 SER A C 1
ATOM 3071 O O . SER A 1 380 ? -8.983 -21.134 20.903 1.00 54.31 380 SER A O 1
ATOM 3073 N N . THR A 1 381 ? -10.348 -22.728 21.668 1.00 65.25 381 THR A N 1
ATOM 3074 C CA . THR A 1 381 ? -11.576 -21.940 21.530 1.00 65.25 381 THR A CA 1
ATOM 3075 C C . THR A 1 381 ? -11.686 -20.888 22.636 1.00 65.25 381 THR A C 1
ATOM 3077 O O . THR A 1 381 ? -11.051 -20.980 23.690 1.00 65.25 381 THR A O 1
ATOM 3080 N N . LEU A 1 382 ? -12.454 -19.831 22.375 1.00 81.31 382 LEU A N 1
ATOM 3081 C CA . LEU A 1 382 ? -12.792 -18.820 23.371 1.00 81.31 382 LEU A CA 1
ATOM 3082 C C . LEU A 1 382 ? -13.847 -19.415 24.319 1.00 81.31 382 LEU A C 1
ATOM 3084 O O . LEU A 1 382 ? -14.944 -19.737 23.875 1.00 81.31 382 LEU A O 1
ATOM 3088 N N . VAL A 1 383 ? -13.524 -19.579 25.604 1.00 86.06 383 VAL A N 1
ATOM 3089 C CA . VAL A 1 383 ? -14.407 -20.262 26.569 1.00 86.06 383 VAL A CA 1
ATOM 3090 C C . VAL A 1 383 ? -15.076 -19.249 27.486 1.00 86.06 383 VAL A C 1
ATOM 3092 O O . VAL A 1 383 ? -14.388 -18.518 28.198 1.00 86.06 383 VAL A O 1
ATOM 3095 N N . HIS A 1 384 ? -16.408 -19.222 27.514 1.00 92.62 384 HIS A N 1
ATOM 3096 C CA . HIS A 1 384 ? -17.163 -18.390 28.450 1.00 92.62 384 HIS A CA 1
ATOM 3097 C C . HIS A 1 384 ? -16.952 -18.871 29.896 1.00 92.62 384 HIS A C 1
ATOM 3099 O O . HIS A 1 384 ? -17.099 -20.056 30.194 1.00 92.62 384 HIS A O 1
ATOM 3105 N N . LYS A 1 385 ? -16.595 -17.954 30.800 1.00 92.88 385 LYS A N 1
ATOM 3106 C CA . LYS A 1 385 ? -16.367 -18.231 32.230 1.00 92.88 385 LYS A CA 1
ATOM 3107 C C . LYS A 1 385 ? -17.486 -17.735 33.139 1.00 92.88 385 LYS A C 1
ATOM 3109 O O . LYS A 1 385 ? -17.451 -18.009 34.332 1.00 92.88 385 LYS A O 1
ATOM 3114 N N . GLY A 1 386 ? -18.476 -17.048 32.574 1.00 92.50 386 GLY A N 1
ATOM 3115 C CA . GLY A 1 386 ? -19.572 -16.433 33.312 1.00 92.50 386 GLY A CA 1
ATOM 3116 C C . GLY A 1 386 ? -19.466 -14.912 33.343 1.00 92.50 386 GLY A C 1
ATOM 3117 O O . GLY A 1 386 ? -18.681 -14.296 32.614 1.00 92.50 386 GLY A O 1
ATOM 3118 N N . THR A 1 387 ? -20.289 -14.300 34.185 1.00 93.06 387 THR A N 1
ATOM 3119 C CA . THR A 1 387 ? -20.346 -12.849 34.370 1.00 93.06 387 THR A CA 1
ATOM 3120 C C . THR A 1 387 ? -19.370 -12.382 35.443 1.00 93.06 387 THR A C 1
ATOM 3122 O O . THR A 1 387 ? -19.176 -13.050 36.451 1.00 93.06 387 THR A O 1
ATOM 3125 N N . TRP A 1 388 ? -18.776 -11.210 35.241 1.00 94.19 388 TRP A N 1
ATOM 3126 C CA . TRP A 1 388 ? -17.921 -10.554 36.219 1.00 94.19 388 TRP A CA 1
ATOM 3127 C C . TRP A 1 388 ? -18.789 -9.900 37.302 1.00 94.19 388 TRP A C 1
ATOM 3129 O O . TRP A 1 388 ? -19.303 -8.800 37.101 1.00 94.19 388 TRP A O 1
ATOM 3139 N N . GLU A 1 389 ? -19.000 -10.598 38.418 1.00 91.81 389 GLU A N 1
ATOM 3140 C CA . GLU A 1 389 ? -19.968 -10.214 39.458 1.00 91.81 389 GLU A CA 1
ATOM 3141 C C . GLU A 1 389 ? -19.702 -8.820 40.041 1.00 91.81 389 GLU A C 1
ATOM 3143 O O . GLU A 1 389 ? -20.629 -8.026 40.207 1.00 91.81 389 GLU A O 1
ATOM 3148 N N . GLU A 1 390 ? -18.435 -8.462 40.268 1.00 90.44 390 GLU A N 1
ATOM 3149 C CA . GLU A 1 390 ? -18.055 -7.169 40.844 1.00 90.44 390 GLU A CA 1
ATOM 3150 C C . GLU A 1 390 ? -18.365 -5.981 39.920 1.00 90.44 390 GLU A C 1
ATOM 3152 O O . GLU A 1 390 ? -18.415 -4.835 40.371 1.00 90.44 390 GLU A O 1
ATOM 3157 N N . ALA A 1 391 ? -18.572 -6.234 38.623 1.00 90.38 391 ALA A N 1
ATOM 3158 C CA . ALA A 1 391 ? -18.971 -5.223 37.648 1.00 90.38 391 ALA A CA 1
ATOM 3159 C C . ALA A 1 391 ? -20.489 -4.942 37.654 1.00 90.38 391 ALA A C 1
ATOM 3161 O O . ALA A 1 391 ? -20.949 -4.049 36.935 1.00 90.38 391 ALA A O 1
ATOM 3162 N N . GLY A 1 392 ? -21.250 -5.675 38.474 1.00 89.81 392 GLY A N 1
ATOM 3163 C CA . GLY A 1 392 ? -22.691 -5.532 38.642 1.00 89.81 392 GLY A CA 1
ATOM 3164 C C . GLY A 1 392 ? -23.515 -6.092 37.480 1.00 89.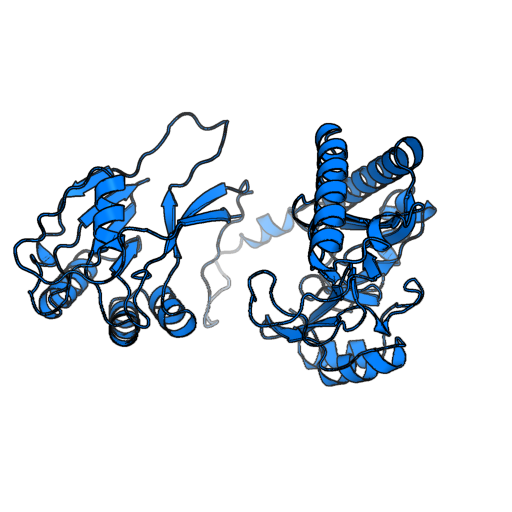81 392 GLY A C 1
ATOM 3165 O O . GLY A 1 392 ? -23.007 -6.465 36.421 1.00 89.81 392 GLY A O 1
ATOM 3166 N N . THR A 1 393 ? -24.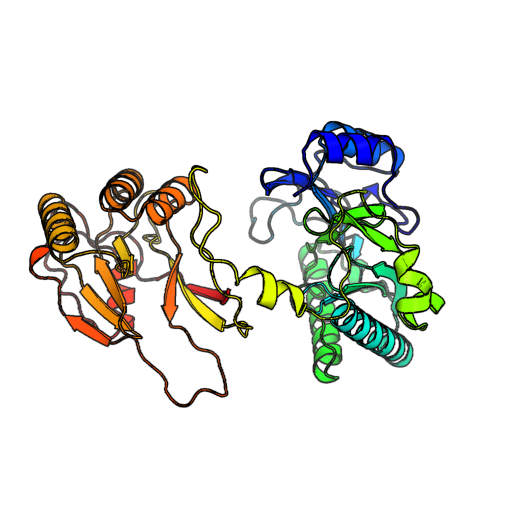834 -6.123 37.669 1.00 86.19 393 THR A N 1
ATOM 3167 C CA . THR A 1 393 ? -25.814 -6.601 36.675 1.00 86.19 393 THR A CA 1
ATOM 3168 C C . THR A 1 393 ? -26.213 -5.530 35.652 1.00 86.19 393 THR A C 1
ATOM 3170 O O . THR A 1 393 ? -26.903 -5.825 34.678 1.00 86.19 393 THR A O 1
ATOM 3173 N N . GLY A 1 394 ? -25.729 -4.295 35.825 1.00 79.19 394 GLY A N 1
ATOM 3174 C CA . GLY A 1 394 ? -26.046 -3.151 34.970 1.00 79.19 394 GLY A CA 1
ATOM 3175 C C . GLY A 1 394 ? -27.260 -2.350 35.423 1.00 79.19 394 GLY A C 1
ATOM 3176 O O . GLY A 1 394 ? -27.950 -2.711 36.370 1.00 79.19 394 GLY A O 1
ATOM 3177 N N . GLY A 1 395 ? -27.509 -1.229 34.742 1.00 69.81 395 GLY A N 1
ATOM 3178 C CA . GLY A 1 395 ? -28.668 -0.375 35.000 1.00 69.81 395 GLY A CA 1
ATOM 3179 C C . GLY A 1 395 ? -29.461 -0.082 33.727 1.00 69.81 395 GLY A C 1
ATOM 3180 O O . GLY A 1 395 ? -28.870 0.243 32.697 1.00 69.81 395 GLY A O 1
ATOM 3181 N N . GLY A 1 396 ? -30.796 -0.094 33.818 1.00 67.69 396 GLY A N 1
ATOM 3182 C CA . GLY A 1 396 ? -31.726 0.096 32.686 1.00 67.69 396 GLY A CA 1
ATOM 3183 C C . GLY A 1 396 ? -31.660 1.457 31.969 1.00 67.69 396 GLY A C 1
ATOM 3184 O O . GLY A 1 396 ? -32.435 1.728 31.062 1.00 67.69 396 GLY A O 1
ATOM 3185 N N . LYS A 1 397 ? -30.726 2.346 32.339 1.00 80.62 397 LYS A N 1
ATOM 3186 C CA . LYS A 1 397 ? -30.502 3.632 31.651 1.00 80.62 397 LYS A CA 1
ATOM 3187 C C . LYS A 1 397 ? -29.739 3.481 30.334 1.00 80.62 397 LYS A C 1
ATOM 3189 O O . LYS A 1 397 ? -29.799 4.379 29.495 1.00 80.62 397 LYS A O 1
ATOM 3194 N N . VAL A 1 398 ? -28.972 2.399 30.167 1.00 89.88 398 VAL A N 1
ATOM 3195 C CA . VAL A 1 398 ? -28.212 2.136 28.940 1.00 89.88 398 VAL A CA 1
ATOM 3196 C C . VAL A 1 398 ? -28.851 0.955 28.201 1.00 89.88 398 VAL A C 1
ATOM 3198 O O . VAL A 1 398 ? -28.765 -0.175 28.684 1.00 89.88 398 VAL A O 1
ATOM 3201 N N . PRO A 1 399 ? -29.443 1.192 27.015 1.00 93.81 399 PRO A N 1
ATOM 3202 C CA . PRO A 1 399 ? -29.989 0.142 26.166 1.00 93.81 399 PRO A CA 1
ATOM 3203 C C . PRO A 1 399 ? -28.994 -0.985 25.891 1.00 93.81 399 PRO A C 1
ATOM 3205 O O . PRO A 1 399 ? -27.782 -0.752 25.787 1.00 93.81 399 PRO A O 1
ATOM 3208 N N . TRP A 1 400 ? -29.500 -2.194 25.688 1.00 95.56 400 TRP A N 1
ATOM 3209 C CA . TRP A 1 400 ? -28.717 -3.308 25.170 1.00 95.56 400 TRP A CA 1
ATOM 3210 C C . TRP A 1 400 ? -28.221 -3.021 23.755 1.00 95.56 400 TRP A C 1
ATOM 3212 O O . TRP A 1 400 ? -28.840 -2.301 22.973 1.00 95.56 400 TRP A O 1
ATOM 3222 N N . SER A 1 401 ? -27.085 -3.606 23.396 1.00 96.62 401 SER A N 1
ATOM 3223 C CA . SER A 1 401 ? -26.598 -3.606 22.026 1.00 96.62 401 SER A CA 1
ATOM 3224 C C . SER A 1 401 ? -27.046 -4.879 21.320 1.00 96.62 401 SER A C 1
ATOM 3226 O O . SER A 1 401 ? -26.453 -5.931 21.551 1.00 96.62 401 SER A O 1
ATOM 3228 N N . ALA A 1 402 ? -28.000 -4.779 20.387 1.00 96.44 402 ALA A N 1
ATOM 3229 C CA . ALA A 1 402 ? -28.421 -5.921 19.562 1.00 96.44 402 ALA A CA 1
ATOM 3230 C C . ALA A 1 402 ? -27.219 -6.609 18.892 1.00 96.44 402 ALA A C 1
ATOM 3232 O O . ALA A 1 402 ? -27.137 -7.831 18.825 1.00 96.44 402 ALA A O 1
ATOM 3233 N N . THR A 1 403 ? -26.249 -5.806 18.447 1.00 97.00 403 THR A N 1
ATOM 3234 C CA . THR A 1 403 ? -25.006 -6.265 17.821 1.00 97.00 403 THR A CA 1
ATOM 3235 C C . THR A 1 403 ? -24.185 -7.169 18.740 1.00 97.00 403 THR A C 1
ATOM 3237 O O . THR A 1 403 ? -23.707 -8.209 18.304 1.00 97.00 403 THR A O 1
ATOM 3240 N N . HIS A 1 404 ? -24.010 -6.790 20.007 1.00 96.44 404 HIS A N 1
ATOM 3241 C CA . HIS A 1 404 ? -23.135 -7.524 20.927 1.00 96.44 404 HIS A CA 1
ATOM 3242 C C . HIS A 1 404 ? -23.870 -8.621 21.696 1.00 96.44 404 HIS A C 1
ATOM 3244 O O . HIS A 1 404 ? -23.244 -9.598 22.090 1.00 96.44 404 HIS A O 1
ATOM 3250 N N . VAL A 1 405 ? -25.191 -8.513 21.840 1.00 96.12 405 VAL A N 1
ATOM 3251 C CA . VAL A 1 405 ? -26.044 -9.632 22.258 1.00 96.12 405 VAL A CA 1
ATOM 3252 C C . VAL A 1 405 ? -25.971 -10.754 21.221 1.00 96.12 405 VAL A C 1
ATOM 3254 O O . VAL A 1 405 ? -25.729 -11.901 21.579 1.00 96.12 405 VAL A O 1
ATOM 3257 N N . GLU A 1 406 ? -26.073 -10.429 19.928 1.00 95.69 406 GLU A N 1
ATOM 3258 C CA . GLU A 1 406 ? -25.881 -11.413 18.856 1.00 95.69 406 GLU A CA 1
ATOM 3259 C C . GLU A 1 406 ? -24.458 -11.986 18.844 1.00 95.69 406 GLU A C 1
ATOM 3261 O O . GLU A 1 406 ? -24.278 -13.176 18.598 1.00 95.69 406 GLU A O 1
ATOM 3266 N N . LEU A 1 407 ? -23.437 -11.169 19.131 1.00 94.06 407 LEU A N 1
ATOM 3267 C CA . LEU A 1 407 ? -22.069 -11.669 19.279 1.00 94.06 407 LEU A CA 1
ATOM 3268 C C . LEU A 1 407 ? -21.975 -12.707 20.404 1.00 94.06 407 LEU A C 1
ATOM 3270 O O . LEU A 1 407 ? -21.408 -13.770 20.182 1.00 94.06 407 LEU A O 1
ATOM 3274 N N . LEU A 1 408 ? -22.534 -12.414 21.581 1.00 93.31 408 LEU A N 1
ATOM 3275 C CA . LEU A 1 408 ? -22.561 -13.350 22.706 1.00 93.31 408 LEU A CA 1
ATOM 3276 C C . LEU A 1 408 ? -23.314 -14.632 22.337 1.00 93.31 408 LEU A C 1
ATOM 3278 O O . LEU A 1 408 ? -22.799 -15.717 22.586 1.00 93.31 408 LEU A O 1
ATOM 3282 N N . ARG A 1 409 ? -24.446 -14.522 21.631 1.00 92.06 409 ARG A N 1
ATOM 3283 C CA . ARG A 1 409 ? -25.198 -15.682 21.131 1.00 92.06 409 ARG A CA 1
ATOM 3284 C C . ARG A 1 409 ? -24.362 -16.561 20.195 1.00 92.06 409 ARG A C 1
ATOM 3286 O O . ARG A 1 409 ? -24.447 -17.778 20.276 1.00 92.06 409 ARG A O 1
ATOM 3293 N N . ARG A 1 410 ? -23.543 -15.963 19.320 1.00 89.31 410 ARG A N 1
ATOM 3294 C CA . ARG A 1 410 ? -22.604 -16.690 18.434 1.00 89.31 410 ARG A CA 1
ATOM 3295 C C . ARG A 1 410 ? -21.410 -17.299 19.170 1.00 89.31 410 ARG A C 1
ATOM 3297 O O . ARG A 1 410 ? -20.721 -18.130 18.592 1.00 89.31 410 ARG A O 1
ATOM 3304 N N . LEU A 1 411 ? -21.150 -16.858 20.398 1.00 88.19 411 LEU A N 1
ATOM 3305 C CA . LEU A 1 411 ? -20.154 -17.418 21.312 1.00 88.19 411 LEU A CA 1
ATOM 3306 C C . LEU A 1 411 ? -20.797 -18.375 22.334 1.00 88.19 411 LEU A C 1
ATOM 3308 O O . LEU A 1 411 ? -20.225 -18.599 23.398 1.00 88.19 411 LEU A O 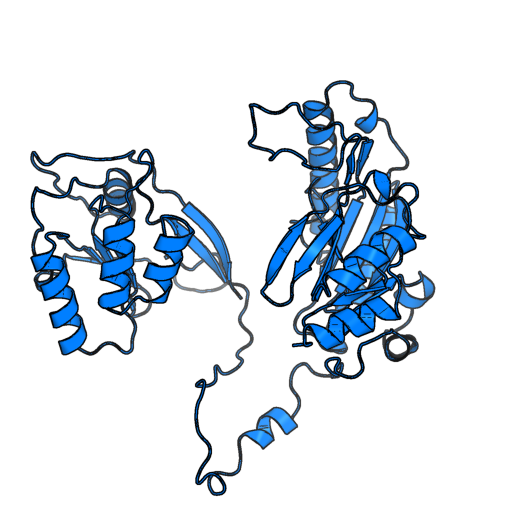1
ATOM 3312 N N . ASP A 1 412 ? -21.987 -18.902 22.022 1.00 86.50 412 ASP A N 1
ATOM 3313 C CA . ASP A 1 412 ? -22.774 -19.821 22.854 1.00 86.50 412 ASP A CA 1
ATOM 3314 C C . ASP A 1 412 ? -23.162 -19.266 24.240 1.00 86.50 412 ASP A C 1
ATOM 3316 O O . ASP A 1 412 ? -23.391 -20.008 25.195 1.00 86.50 412 ASP A O 1
ATOM 3320 N N . THR A 1 413 ? -23.297 -17.941 24.353 1.00 88.62 413 THR A N 1
ATOM 3321 C CA . THR A 1 413 ? -23.764 -17.256 25.563 1.00 88.62 413 THR A CA 1
ATOM 3322 C C . THR A 1 413 ? -25.113 -16.584 25.311 1.00 88.62 413 THR A C 1
ATOM 3324 O O . THR A 1 413 ? -25.221 -15.638 24.530 1.00 88.62 413 THR A O 1
ATOM 3327 N N . ILE A 1 414 ? -26.151 -17.033 26.016 1.00 87.44 414 ILE A N 1
ATOM 3328 C CA . ILE A 1 414 ? -27.486 -16.423 25.970 1.00 87.44 414 ILE A CA 1
ATOM 3329 C C . ILE A 1 414 ? -27.557 -15.281 26.990 1.00 87.44 414 ILE A C 1
ATOM 3331 O O . ILE A 1 414 ? -27.102 -15.424 28.124 1.00 87.44 414 ILE A O 1
ATOM 3335 N N . VAL A 1 415 ? -28.125 -14.147 26.578 1.00 87.69 415 VAL A N 1
ATOM 3336 C CA . VAL A 1 415 ? -28.360 -12.977 27.433 1.00 87.69 415 VAL A CA 1
ATOM 3337 C C . VAL A 1 415 ? -29.858 -12.730 27.520 1.00 87.69 415 VAL A C 1
ATOM 3339 O O . VAL A 1 415 ? -30.513 -12.547 26.494 1.00 87.69 415 VAL A O 1
ATOM 3342 N N . GLU A 1 416 ? -30.392 -12.703 28.736 1.00 84.12 416 GLU A N 1
ATOM 3343 C CA . GLU A 1 416 ? -31.782 -12.330 28.986 1.00 84.12 416 GLU A CA 1
ATOM 3344 C C . GLU A 1 416 ? -31.904 -10.804 29.001 1.00 84.12 416 GLU A C 1
ATOM 3346 O O . GLU A 1 416 ? -31.289 -10.125 29.822 1.00 84.12 416 GLU A O 1
ATOM 3351 N N . LEU A 1 417 ? -32.663 -10.258 28.050 1.00 83.12 417 LEU A N 1
ATOM 3352 C CA . LEU A 1 417 ? -32.767 -8.808 27.858 1.00 83.12 417 LEU A CA 1
ATOM 3353 C C . LEU A 1 417 ? -33.790 -8.152 28.797 1.00 83.12 417 LEU A C 1
ATOM 3355 O O . LEU A 1 417 ? -33.673 -6.958 29.067 1.00 83.12 417 LEU A O 1
ATOM 3359 N N . GLY A 1 418 ? -34.761 -8.917 29.309 1.00 81.88 418 GLY A N 1
ATOM 3360 C CA . GLY A 1 418 ? -35.901 -8.379 30.057 1.00 81.88 418 GLY A CA 1
ATOM 3361 C C . GLY A 1 418 ? -36.712 -7.375 29.227 1.00 81.88 418 GLY A C 1
ATOM 3362 O O . GLY A 1 418 ? -36.787 -7.501 28.005 1.00 81.88 418 GLY A O 1
ATOM 3363 N N . ASP A 1 419 ? -37.271 -6.364 29.897 1.00 80.12 419 ASP A N 1
ATOM 3364 C CA . ASP A 1 419 ? -38.045 -5.270 29.281 1.00 80.12 419 ASP A CA 1
ATOM 3365 C C . ASP A 1 419 ? -37.177 -4.052 28.887 1.00 80.12 419 ASP A C 1
ATOM 3367 O O . ASP A 1 419 ? -37.694 -2.996 28.515 1.00 80.12 419 ASP A O 1
ATOM 3371 N N . ASP A 1 420 ? -35.848 -4.164 28.989 1.00 83.94 420 ASP A N 1
ATOM 3372 C CA . ASP A 1 420 ? -34.919 -3.073 28.682 1.00 83.94 420 ASP A CA 1
ATOM 3373 C C . ASP A 1 420 ? -34.876 -2.765 27.171 1.00 83.94 420 ASP A C 1
ATOM 3375 O O . ASP A 1 420 ? -34.901 -3.653 26.315 1.00 83.94 420 ASP A O 1
ATOM 3379 N N . GLU A 1 421 ? -34.694 -1.486 26.825 1.00 91.12 421 GLU A N 1
ATOM 3380 C CA . GLU A 1 421 ? -34.536 -1.057 25.433 1.00 91.12 421 GLU A CA 1
ATOM 3381 C C . GLU A 1 421 ? -33.332 -1.718 24.742 1.00 91.12 421 GLU A C 1
ATOM 3383 O O . GLU A 1 421 ? -32.256 -1.895 25.321 1.00 91.12 421 GLU A O 1
ATOM 3388 N N . VAL A 1 422 ? -33.475 -1.985 23.442 1.00 93.44 422 VAL A N 1
ATOM 3389 C CA . VAL A 1 422 ? -32.422 -2.551 22.593 1.00 93.44 422 VAL A CA 1
ATOM 3390 C C . VAL A 1 422 ? -32.093 -1.580 21.461 1.00 93.44 422 VAL A C 1
ATOM 3392 O O . VAL A 1 422 ? -32.973 -1.088 20.760 1.00 93.44 422 VAL A O 1
ATOM 3395 N N . ALA A 1 423 ? -30.805 -1.317 21.250 1.00 94.62 423 ALA A N 1
ATOM 3396 C CA . ALA A 1 423 ? -30.310 -0.425 20.211 1.00 94.62 423 ALA A CA 1
ATOM 3397 C C . ALA A 1 423 ? -29.451 -1.158 19.169 1.00 94.62 423 ALA A C 1
ATOM 3399 O O . ALA A 1 423 ? -28.613 -2.009 19.486 1.00 94.62 423 ALA A O 1
ATOM 3400 N N . GLY A 1 424 ? -29.592 -0.723 17.916 1.00 94.94 424 GLY A N 1
ATOM 3401 C CA . GLY A 1 424 ? -28.818 -1.217 16.780 1.00 94.94 424 GLY A CA 1
ATOM 3402 C C . GLY A 1 424 ? -29.390 -2.479 16.139 1.00 94.94 424 GLY A C 1
ATOM 3403 O O . GLY A 1 424 ? -30.537 -2.845 16.363 1.00 94.94 424 GLY A O 1
ATOM 3404 N N . ARG A 1 425 ? -28.575 -3.131 15.308 1.00 94.19 425 ARG A N 1
ATOM 3405 C CA . ARG A 1 425 ? -28.914 -4.353 14.566 1.00 94.19 425 ARG A CA 1
ATOM 3406 C C . ARG A 1 425 ? -28.104 -5.543 15.070 1.00 94.19 425 ARG A C 1
ATOM 3408 O O . ARG A 1 425 ? -26.939 -5.381 15.440 1.00 94.19 425 ARG A O 1
ATOM 3415 N N . ALA A 1 426 ? -28.705 -6.730 15.031 1.00 93.19 426 ALA A N 1
ATOM 3416 C CA . ALA A 1 426 ? -28.099 -8.017 15.385 1.00 93.19 426 ALA A CA 1
ATOM 3417 C C . ALA A 1 426 ? -27.123 -8.518 14.296 1.00 93.19 426 ALA A C 1
ATOM 3419 O O . ALA A 1 426 ? -27.256 -9.609 13.754 1.00 93.19 426 ALA A O 1
ATOM 3420 N N . GLU A 1 427 ? -26.149 -7.682 13.935 1.00 91.50 427 GLU A N 1
ATOM 3421 C CA . GLU A 1 427 ? -25.178 -7.942 12.868 1.00 91.50 427 GLU A CA 1
ATOM 3422 C C . GLU A 1 427 ? -23.777 -7.519 13.337 1.00 91.50 427 GLU A C 1
ATOM 3424 O O . GLU A 1 427 ? -23.343 -6.400 13.048 1.00 91.50 427 GLU A O 1
ATOM 3429 N N . PRO A 1 428 ? -23.060 -8.362 14.107 1.00 91.12 428 PRO A N 1
ATOM 3430 C CA . PRO A 1 428 ? -21.704 -8.041 14.528 1.00 91.12 428 PRO A CA 1
ATOM 3431 C C . PRO A 1 428 ? -20.782 -7.879 13.318 1.00 91.12 428 PRO A C 1
ATOM 3433 O O . PRO A 1 428 ? -20.759 -8.709 12.407 1.00 91.12 428 PRO A O 1
ATOM 3436 N N . ALA A 1 429 ? -20.017 -6.787 13.305 1.00 91.12 429 ALA A N 1
ATOM 3437 C CA . ALA A 1 429 ? -19.084 -6.493 12.228 1.00 91.12 429 ALA A CA 1
ATOM 3438 C C . ALA A 1 429 ? -17.753 -7.211 12.476 1.00 91.12 429 ALA A C 1
ATOM 3440 O O . ALA A 1 429 ? -17.004 -6.850 13.387 1.00 91.12 429 ALA A O 1
ATOM 3441 N N . PHE A 1 430 ? -17.450 -8.192 11.629 1.00 89.81 430 PHE A N 1
ATOM 3442 C CA . PHE A 1 430 ? -16.201 -8.946 11.659 1.00 89.81 430 PHE A CA 1
ATOM 3443 C C . PHE A 1 430 ? -15.269 -8.551 10.512 1.00 89.81 430 PHE A C 1
ATOM 3445 O O . PHE A 1 430 ? -15.710 -8.126 9.445 1.00 89.81 430 PHE A O 1
ATOM 3452 N N . ARG A 1 431 ? -13.965 -8.734 10.713 1.00 88.69 431 ARG A N 1
ATOM 3453 C CA . ARG A 1 431 ? -12.956 -8.685 9.650 1.00 88.69 431 ARG A CA 1
ATOM 3454 C C . ARG A 1 431 ? -11.848 -9.692 9.918 1.00 88.69 431 ARG A C 1
ATOM 3456 O O . ARG A 1 431 ? -11.537 -9.979 11.070 1.00 88.69 431 ARG A O 1
ATOM 3463 N N . VAL A 1 432 ? -11.211 -10.172 8.860 1.00 83.31 432 VAL A N 1
ATOM 3464 C CA . VAL A 1 432 ? -10.031 -11.036 8.950 1.00 83.31 432 VAL A CA 1
ATOM 3465 C C . VAL A 1 432 ? -8.789 -10.187 8.700 1.00 83.31 432 VAL A C 1
ATOM 3467 O O . VAL A 1 432 ? -8.757 -9.412 7.743 1.00 83.31 432 VAL A O 1
ATOM 3470 N N . VAL A 1 433 ? -7.783 -10.289 9.569 1.00 79.88 433 VAL A N 1
ATOM 3471 C CA . VAL A 1 433 ? -6.517 -9.554 9.429 1.00 79.88 433 VAL A CA 1
ATOM 3472 C C . VAL A 1 433 ? -5.325 -10.471 9.673 1.00 79.88 433 VAL A C 1
ATOM 3474 O O . VAL A 1 433 ? -5.338 -11.284 10.593 1.00 79.88 433 VAL A O 1
ATOM 3477 N N . SER A 1 434 ? -4.266 -10.306 8.887 1.00 75.62 434 SER A N 1
ATOM 3478 C CA . SER A 1 434 ? -2.986 -10.981 9.118 1.00 75.62 434 SER A CA 1
ATOM 3479 C C . SER A 1 434 ? -2.103 -10.114 10.017 1.00 75.62 434 SER A C 1
ATOM 3481 O O . SER A 1 434 ? -1.848 -8.946 9.713 1.00 75.62 434 SER A O 1
ATOM 3483 N N . LYS A 1 435 ? -1.651 -10.672 11.143 1.00 67.12 435 LYS A N 1
ATOM 3484 C CA . LYS A 1 435 ? -0.767 -10.017 12.113 1.00 67.12 435 LYS A CA 1
ATOM 3485 C C . LYS A 1 435 ? 0.613 -10.661 12.080 1.00 67.12 435 LYS A C 1
ATOM 3487 O O . LYS A 1 435 ? 0.723 -11.876 12.136 1.00 67.12 435 LYS A O 1
ATOM 3492 N N . THR A 1 436 ? 1.651 -9.835 12.005 1.00 54.88 436 THR A N 1
ATOM 3493 C CA . THR A 1 436 ? 3.066 -10.246 12.028 1.00 54.88 436 THR A CA 1
ATOM 3494 C C . THR A 1 436 ? 3.733 -9.911 13.344 1.00 54.88 436 THR A C 1
ATOM 3496 O O . THR A 1 436 ? 3.450 -8.794 13.850 1.00 54.88 436 THR A O 1
#

Sequence (436 aa):
MLTQQALEAWYGSHESDLAWVEKPSRHQFRWRLPNDRWATASRQFSSSKALQKELKKQGPRDVYIGTSAWLTPVNLPKRSDEDAPHPVLIDHWVVFDIDFTPFCYRRLEQARKAAHRLMLWIEANEDLTLLSLSYSGGKGFHLIFKDNDRSLFSIPDPKEREEAVRTTRQALLRRVLGQGFPVDPTVTADTRRIIRLPGTLHGTTGWVCTRISREQLTAPLKTWVSNLPRHPDALRLRYWPLAPSDLLRRGNPWARTKAKRSRSKRTYTVQEAITVVQCSTQVVGTKGRSALMAWIPKRWTEGHLSSVASRINELGWGPVHTFEHLKQTLLIAPRAIPKEQLAKEVATMGWKSMGGEIKQLGHAWLDIHPMLDEQADGLSTLVHKGTWEEAGTGGGKVPWSATHVELLRRLDTIVELGDDEVAGRAEPAFRVVSKT

Nearest PDB structures (foldseek):
  1g71-assembly2_B  TM=7.116E-01  e=1.610E-09  Pyrococcus furiosus
  9f28-assembly1_A  TM=6.881E-01  e=1.610E-09  Pyrococcus abyssi
  1v34-assembly1_A  TM=6.899E-01  e=1.127E-08  Pyrococcus horikoshii
  7xof-assembly1_A  TM=4.753E-01  e=3.361E+00  Oryza sativa Japonica Group
  4wd9-assembly1_B  TM=2.860E-01  e=5.543E+00  Lactococcus lactis subsp. lactis

Secondary structure (DSSP, 8-state):
---HHHHHHHHHH-----TT-S-GGGEEEEEE-TTS-EEE-SS---SHHHHHHHHHHH--SEEEEEEEEESS-SSPPPTT-SSSPPP-EEEE-EEEEEE-SSSSHHHHHHHHHHHHHHHHHHHHHS-EEEEEEEE-SSSEEEEEEEES--GGGG-SSHHHHHHHHHHHHHHHHHHHHHTT----TTTTT-TT-EEEPTTSB-TTT-BB-EE--HHHHHS-GGGTGGGS-B-TTPPP--SSSS-HHHHHTT--TT--SS-----PPPP------EEEEEEE-B-TT-SSEEEEEEEPPTT--HHHHHHHHHHHHHTT----EEEEETTEEEEEEEEEEEHHHHHHHHHHHT-HHHHHHHHHHSS-EEEEEE---TT-S-----EEEEE-GGG-S--TTS-EEHHHHHHHHHTT-----TT--EES-S---EEEEEE-

Radius of gyration: 26.07 Å; Cα contacts (8 Å, |Δi|>4): 813; chains: 1; bounding box: 66×51×69 Å

pLDDT: mean 87.19, std 17.31, range [24.22, 98.56]

Mean predicted aligned error: 16.59 Å

Foldseek 3Di:
DDDLVLLLVLLVPFWFDPVLPPAQQQKKKWFAAPVRDIDTDQHGDRDRVRVSVVSNVRSTLFIKIAQWGWPHNHPQDDPPDPPDAQTQTQFGKQKWWFFFDDQAQVQALVQLVLVLVLVVVCVVPHQWAFRFWKDQLTGHIMTITGHPDPPLSPPPRRVSSLVVQLVVQLVVLVVCVVVVRRTDSVARSDNGDIGTTARHHNNPFQFGTHTDDSVCSVDGCVVPVVVGDGRPPGHDRHNDPDDVVNVVVVDDPPPDDDDDDDDDDDDDDPDDWWKFKKWKQDLAPDPFWGWDKDKDPPPDDPVLVLVLLQVLQVVQQDFWWWWDFPNIIITTRQFGHGLLVVLVSCCVSPVVVQSVCCVVPVIDIDTQATDPDPPDDDRRHTGTPGTPPSSPHGDLPTAGRLCVCLVCVVSVHHDDRPPRHYDHHVHIDMDMDTHD